Protein AF-A0A9P0BJT0-F1 (afdb_monomer_lite)

Sequence (625 aa):
MDQTENQQDVAGRIIQAAITVSSSPTVEEGSFSHILASTRASFRPQLQQRRLQAQSTNKRGRKRKATYQKKVFVVKLANVTFLPPPYEQKYLNKRGLGLLSKPLTINRTWSFEKIKMEILDLMLPNLRDMLEMVDFSIARCGKHKMLTKIDMLNTDPEDLEVTLGSGMLIVIPKRDFPYNLPLVEEPHLQILEDANSYSDEQGPPPQRRSFNRRVFTNQLSLNNSVVTNQQEPARKDEAYNDDFAYFSDIEDGGDVVDTSFTVSNELHPFLNFPRISEDSELVLIDVSRDNIVPYMFDLYSQKPSTVDNRFLVKFIGEDGVDGGGLLNELFSIFWREIFKSDDFFIGTNIVVPFVKLSKIREVKPKFVILGRILGHMILLTGKMPSRLALYTLTALSDKGDDYTLNEEMLLHDFFLFTTLPERRLMQKGLNNFNKLSEMEVNRLTSLYMTYGLSNVLPNEKDIKQHLLLLAENTLIKNTADLFKKMKEGVPKDIILYFTNLPLNFALNLWKSLQPTAEKVANCLKLQVSYPTNEQEKIFYFLQMYVLGLNTEELERFLLFVTATAQMPEQIAVDFHNEMGLARRPIISTCANLIKLSVAYDSQKEFSDEINAFLNSDAAFKYDTY

Radius of gyration: 35.92 Å; chains: 1; bounding box: 74×95×95 Å

pLDDT: mean 76.17, std 23.6, range [23.52, 98.31]

Structure (mmCIF, N/CA/C/O backbone):
data_AF-A0A9P0BJT0-F1
#
_entry.id   AF-A0A9P0BJT0-F1
#
loop_
_atom_site.group_PDB
_atom_site.id
_atom_site.type_symbol
_atom_site.label_atom_id
_atom_site.label_alt_id
_atom_site.label_comp_id
_atom_site.label_asym_id
_atom_site.label_entity_id
_atom_site.label_seq_id
_atom_site.pdbx_PDB_ins_code
_atom_site.Cartn_x
_atom_site.Cartn_y
_atom_site.Cartn_z
_atom_site.occupancy
_atom_site.B_iso_or_equiv
_atom_site.auth_seq_id
_atom_site.auth_comp_id
_atom_site.auth_asym_id
_atom_site.auth_atom_id
_atom_site.pdbx_PDB_model_num
ATOM 1 N N . MET A 1 1 ? 9.267 -43.670 48.045 1.00 44.38 1 MET A N 1
ATOM 2 C CA . MET A 1 1 ? 9.319 -42.346 47.393 1.00 44.38 1 MET A CA 1
ATOM 3 C C . MET A 1 1 ? 9.247 -41.308 48.498 1.00 44.38 1 MET A C 1
ATOM 5 O O . MET A 1 1 ? 8.187 -40.756 48.716 1.00 44.38 1 MET A O 1
ATOM 9 N N . ASP A 1 2 ? 10.333 -41.139 49.254 1.00 45.62 2 ASP A N 1
ATOM 10 C CA . ASP A 1 2 ? 10.290 -40.394 50.527 1.00 45.62 2 ASP A CA 1
ATOM 11 C C . ASP A 1 2 ? 11.609 -39.639 50.794 1.00 45.62 2 ASP A C 1
ATOM 13 O O . ASP A 1 2 ? 12.157 -39.637 51.891 1.00 45.62 2 ASP A O 1
ATOM 17 N N . GLN A 1 3 ? 12.197 -39.056 49.742 1.00 39.22 3 GLN A N 1
ATOM 18 C CA . 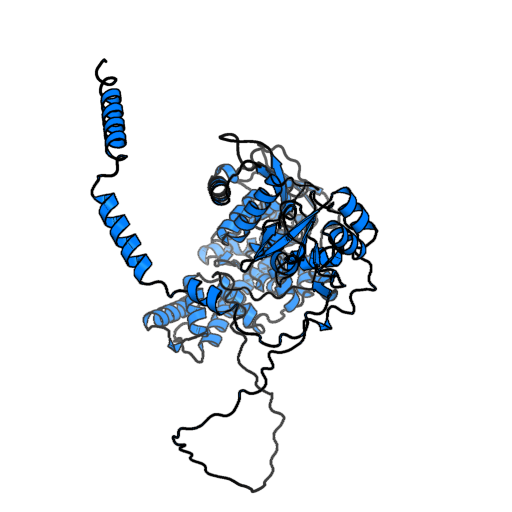GLN A 1 3 ? 13.465 -38.312 49.845 1.00 39.22 3 GLN A CA 1
ATOM 19 C C . GLN A 1 3 ? 13.474 -36.946 49.140 1.00 39.22 3 GLN A C 1
ATOM 21 O O . GLN A 1 3 ? 14.468 -36.232 49.226 1.00 39.22 3 GLN A O 1
ATOM 26 N N . THR A 1 4 ? 12.383 -36.529 48.494 1.00 44.62 4 THR A N 1
ATOM 27 C CA . THR A 1 4 ? 12.328 -35.251 47.758 1.00 44.62 4 THR A CA 1
ATOM 28 C C . THR A 1 4 ? 11.658 -34.107 48.520 1.00 44.62 4 THR A C 1
ATOM 30 O O . THR A 1 4 ? 11.895 -32.953 48.181 1.00 44.62 4 THR A O 1
ATOM 33 N N . GLU A 1 5 ? 10.904 -34.377 49.590 1.00 41.12 5 GLU A N 1
ATOM 34 C CA . GLU A 1 5 ? 10.244 -33.323 50.385 1.00 41.12 5 GLU A CA 1
ATOM 35 C C . GLU A 1 5 ? 11.179 -32.654 51.411 1.00 41.12 5 GLU A C 1
ATOM 37 O O . GLU A 1 5 ? 10.993 -31.496 51.775 1.00 41.12 5 GLU A O 1
ATOM 42 N N . ASN A 1 6 ? 12.260 -33.329 51.818 1.00 42.53 6 ASN A N 1
ATOM 43 C CA . ASN A 1 6 ? 13.153 -32.832 52.872 1.00 42.53 6 ASN A CA 1
ATOM 44 C C . ASN A 1 6 ? 14.263 -31.886 52.357 1.00 42.53 6 ASN A C 1
ATOM 46 O O . ASN A 1 6 ? 14.954 -31.247 53.145 1.00 42.53 6 ASN A O 1
ATOM 50 N N . GLN A 1 7 ? 14.454 -31.769 51.034 1.00 41.84 7 GLN A N 1
ATOM 51 C CA . GLN A 1 7 ? 15.453 -30.860 50.446 1.00 41.84 7 GLN A CA 1
ATOM 52 C C . GLN A 1 7 ? 14.906 -29.450 50.167 1.00 41.84 7 GLN A C 1
ATOM 54 O O . GLN A 1 7 ? 15.677 -28.490 50.178 1.00 41.84 7 GLN A O 1
ATOM 59 N N . GLN A 1 8 ? 13.589 -29.294 49.983 1.00 45.28 8 GLN A N 1
ATOM 60 C CA . GLN A 1 8 ? 12.977 -27.978 49.758 1.00 45.28 8 GLN A CA 1
ATOM 61 C C . GLN A 1 8 ? 12.813 -27.168 51.058 1.00 45.28 8 GLN A C 1
ATOM 63 O O . GLN A 1 8 ? 13.019 -25.954 51.034 1.00 45.28 8 GLN A O 1
ATOM 68 N N . ASP A 1 9 ? 12.571 -27.814 52.208 1.00 48.38 9 ASP A N 1
ATOM 69 C CA . ASP A 1 9 ? 12.442 -27.109 53.500 1.00 48.38 9 ASP A CA 1
ATOM 70 C C . ASP A 1 9 ? 13.800 -26.605 54.042 1.00 48.38 9 ASP A C 1
ATOM 72 O O . ASP A 1 9 ? 13.893 -25.554 54.680 1.00 48.38 9 ASP A O 1
ATOM 76 N N . VAL A 1 10 ? 14.902 -27.294 53.715 1.00 48.44 10 VAL A N 1
ATOM 77 C CA . VAL A 1 10 ? 16.265 -26.865 54.088 1.00 48.44 10 VAL A CA 1
ATOM 78 C C . VAL A 1 10 ? 16.726 -25.669 53.246 1.00 48.44 10 VAL A C 1
ATOM 80 O O . VAL A 1 10 ? 17.337 -24.741 53.780 1.00 48.44 10 VAL A O 1
ATOM 83 N N . ALA A 1 11 ? 16.384 -25.637 51.952 1.00 44.41 11 ALA A N 1
ATOM 84 C CA . ALA A 1 11 ? 16.702 -24.511 51.073 1.00 44.41 11 ALA A CA 1
ATOM 85 C C . ALA A 1 11 ? 15.957 -23.224 51.484 1.00 44.41 11 ALA A C 1
ATOM 87 O O . ALA A 1 11 ? 16.553 -22.146 51.492 1.00 44.41 11 ALA A O 1
ATOM 88 N N . GLY A 1 12 ? 14.694 -23.339 51.915 1.00 43.47 12 GLY A N 1
ATOM 89 C CA . GLY A 1 12 ? 13.911 -22.208 52.426 1.00 43.47 12 GLY A CA 1
ATOM 90 C C . GLY A 1 12 ? 14.507 -21.585 53.693 1.00 43.47 12 GLY A C 1
ATOM 91 O O . GLY A 1 12 ? 14.619 -20.361 53.795 1.00 43.47 12 GLY A O 1
ATOM 92 N N . ARG A 1 13 ? 14.992 -22.414 54.627 1.00 45.78 13 ARG A N 1
ATOM 93 C CA . ARG A 1 13 ? 15.593 -21.941 55.889 1.00 45.78 13 ARG A CA 1
ATOM 94 C C . ARG A 1 13 ? 16.959 -21.278 55.706 1.00 45.78 13 ARG A C 1
ATOM 96 O O . ARG A 1 13 ? 17.267 -20.331 56.427 1.00 45.78 13 ARG A O 1
ATOM 103 N N . ILE A 1 14 ? 17.760 -21.716 54.731 1.00 46.12 14 ILE A N 1
ATOM 104 C CA . ILE A 1 14 ? 19.059 -21.089 54.419 1.00 46.12 14 ILE A CA 1
ATOM 105 C C . ILE A 1 14 ? 18.859 -19.699 53.799 1.00 46.12 14 ILE A C 1
ATOM 107 O O . ILE A 1 14 ? 19.574 -18.760 54.150 1.00 46.12 14 ILE A O 1
ATOM 111 N N . ILE A 1 15 ? 17.848 -19.532 52.941 1.00 45.84 15 ILE A N 1
ATOM 112 C CA . ILE A 1 15 ? 17.530 -18.236 52.323 1.00 45.84 15 ILE A CA 1
ATOM 113 C C . ILE A 1 15 ? 16.973 -17.255 53.367 1.00 45.84 15 ILE A C 1
ATOM 115 O O . ILE A 1 15 ? 17.367 -16.090 53.385 1.00 45.84 15 ILE A O 1
ATOM 119 N N . GLN A 1 16 ? 16.144 -17.719 54.307 1.00 43.12 16 GLN A N 1
ATOM 120 C CA . GLN A 1 16 ? 15.671 -16.876 55.412 1.00 43.12 16 GLN A CA 1
ATOM 121 C C . GLN A 1 16 ? 16.790 -16.495 56.397 1.00 43.12 16 GLN A C 1
ATOM 123 O O . GLN A 1 16 ? 16.830 -15.352 56.858 1.00 43.12 16 GLN A O 1
ATOM 128 N N . ALA A 1 17 ? 17.758 -17.380 56.658 1.00 42.78 17 ALA A N 1
ATOM 129 C CA . ALA A 1 17 ? 18.941 -17.038 57.453 1.00 42.78 17 ALA A CA 1
ATOM 130 C C . ALA A 1 17 ? 19.853 -16.014 56.744 1.00 42.78 17 ALA A C 1
ATOM 132 O O . ALA A 1 17 ? 20.363 -15.104 57.395 1.00 42.78 17 ALA A O 1
ATOM 133 N N . ALA A 1 18 ? 20.001 -16.095 55.416 1.00 38.91 18 ALA A N 1
ATOM 134 C CA . ALA A 1 18 ? 20.795 -15.145 54.632 1.00 38.91 18 ALA A CA 1
ATOM 135 C C . ALA A 1 18 ? 20.172 -13.735 54.582 1.00 38.91 18 ALA A C 1
ATOM 137 O O . ALA A 1 18 ? 20.894 -12.745 54.674 1.00 38.91 18 ALA A O 1
ATOM 138 N N . ILE A 1 19 ? 18.838 -13.637 54.520 1.00 41.69 19 ILE A N 1
ATOM 139 C CA . ILE A 1 19 ? 18.114 -12.351 54.533 1.00 41.69 19 ILE A CA 1
ATOM 140 C C . ILE A 1 19 ? 18.173 -11.689 55.918 1.00 41.69 19 ILE A C 1
ATOM 142 O O . ILE A 1 19 ? 18.257 -10.468 56.018 1.00 41.69 19 ILE A O 1
ATOM 146 N N . THR A 1 20 ? 18.197 -12.480 56.995 1.00 40.72 20 THR A N 1
ATOM 147 C CA . THR A 1 20 ? 18.266 -11.944 58.367 1.00 40.72 20 THR A CA 1
ATOM 148 C C . THR A 1 20 ? 19.677 -11.452 58.732 1.00 40.72 20 THR A C 1
ATOM 150 O O . THR A 1 20 ? 19.825 -10.578 59.582 1.00 40.72 20 THR A O 1
ATOM 153 N N . VAL A 1 21 ? 20.722 -11.963 58.066 1.00 40.62 21 VAL A N 1
ATOM 154 C CA . VAL A 1 21 ? 22.118 -11.517 58.251 1.00 40.62 21 VAL A CA 1
ATOM 155 C C . VAL A 1 21 ? 22.458 -10.288 57.387 1.00 40.62 21 VAL A C 1
ATOM 157 O O . VAL A 1 21 ? 23.393 -9.560 57.712 1.00 40.62 21 VAL A O 1
ATOM 160 N N . SER A 1 22 ? 21.684 -9.983 56.336 1.00 39.84 22 SER A N 1
ATOM 161 C CA . SER A 1 22 ? 21.946 -8.843 55.438 1.00 39.84 22 SER A CA 1
ATOM 162 C C . 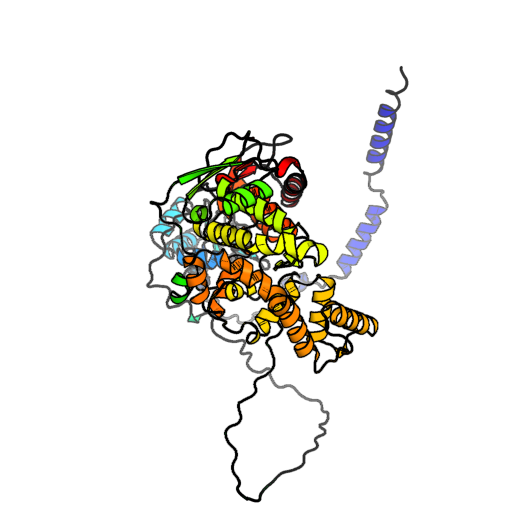SER A 1 22 ? 21.228 -7.536 55.811 1.00 39.84 22 SER A C 1
ATOM 164 O O . SER A 1 22 ? 21.290 -6.579 55.042 1.00 39.84 22 SER A O 1
ATOM 166 N N . SER A 1 23 ? 20.524 -7.468 56.948 1.00 41.44 23 SER A N 1
ATOM 167 C CA . SER A 1 23 ? 19.704 -6.302 57.332 1.00 41.44 23 SER A CA 1
ATOM 168 C C . SER A 1 23 ? 20.060 -5.675 58.685 1.00 41.44 23 SER A C 1
ATOM 170 O O . SER A 1 23 ? 19.210 -5.052 59.320 1.00 41.44 23 SER A O 1
ATOM 172 N N . SER A 1 24 ? 21.309 -5.794 59.131 1.00 40.19 24 SER A N 1
ATOM 173 C CA . SER A 1 24 ? 21.818 -5.053 60.292 1.00 40.19 24 SER A CA 1
ATOM 174 C C . SER A 1 24 ? 23.072 -4.261 59.904 1.00 40.19 24 SER A C 1
ATOM 176 O O . SER A 1 24 ? 24.088 -4.888 59.602 1.00 40.19 24 SER A O 1
ATOM 178 N N . PRO A 1 25 ? 23.032 -2.912 59.894 1.00 41.69 25 PRO A N 1
ATOM 179 C CA . PRO A 1 25 ? 24.208 -2.103 59.592 1.00 41.69 25 PRO A CA 1
ATOM 180 C C . PRO A 1 25 ? 25.266 -2.317 60.677 1.00 41.69 25 PRO A C 1
ATOM 182 O O . PRO A 1 25 ? 24.975 -2.245 61.875 1.00 41.69 25 PRO A O 1
ATOM 185 N N . THR A 1 26 ? 26.499 -2.603 60.267 1.00 52.47 26 THR A N 1
ATOM 186 C CA . THR A 1 26 ? 27.626 -2.718 61.192 1.00 52.47 26 THR A CA 1
ATOM 187 C C . THR A 1 26 ? 27.993 -1.332 61.727 1.00 52.47 26 THR A C 1
ATOM 189 O O . THR A 1 26 ? 27.893 -0.316 61.038 1.00 52.47 26 THR A O 1
ATOM 192 N N . VAL A 1 27 ? 28.430 -1.279 62.988 1.00 48.94 27 VAL A N 1
ATOM 193 C CA . VAL A 1 27 ? 28.757 -0.044 63.733 1.00 48.94 27 VAL A CA 1
ATOM 194 C C . VAL A 1 27 ? 29.830 0.818 63.032 1.00 48.94 27 VAL A C 1
ATOM 196 O O . VAL A 1 27 ? 29.943 2.014 63.299 1.00 48.94 27 VAL A O 1
ATOM 199 N N . GLU A 1 28 ? 30.565 0.260 62.070 1.00 49.72 28 GLU A N 1
ATOM 200 C CA . GLU A 1 28 ? 31.587 0.966 61.291 1.00 49.72 28 GLU A CA 1
ATOM 201 C C . GLU A 1 28 ? 31.025 1.773 60.096 1.00 49.72 28 GLU A C 1
ATOM 203 O O . GLU A 1 28 ? 31.592 2.813 59.750 1.00 49.72 28 GLU A O 1
ATOM 208 N N . GLU A 1 29 ? 29.860 1.419 59.530 1.00 47.38 29 GLU A N 1
ATOM 209 C CA . GLU A 1 29 ? 29.226 2.180 58.428 1.00 47.38 29 GLU A CA 1
ATOM 210 C C . GLU A 1 29 ? 28.588 3.506 58.899 1.00 47.38 29 GLU A C 1
ATOM 212 O O . GLU A 1 29 ? 28.497 4.490 58.150 1.00 47.38 29 GLU A O 1
ATOM 217 N N . GLY A 1 30 ? 28.220 3.588 60.183 1.00 47.66 30 GLY A N 1
ATOM 218 C CA . GLY A 1 30 ? 27.761 4.827 60.821 1.00 47.66 30 GLY A CA 1
ATOM 219 C C . GLY A 1 30 ? 28.871 5.875 60.980 1.00 47.66 30 GLY A C 1
ATOM 220 O O . GLY A 1 30 ? 28.614 7.075 60.907 1.00 47.66 30 GLY A O 1
ATOM 221 N N . SER A 1 31 ? 30.125 5.440 61.138 1.00 51.28 31 SER A N 1
ATOM 222 C CA . SER A 1 31 ? 31.274 6.337 61.322 1.00 51.28 31 SER A CA 1
ATOM 223 C C . SER A 1 31 ? 31.670 7.033 60.013 1.00 51.28 31 SER A C 1
ATOM 225 O O . SER A 1 31 ? 31.906 8.243 59.977 1.00 51.28 31 SER A O 1
ATOM 227 N N . PHE A 1 32 ? 31.649 6.301 58.895 1.00 48.28 32 PHE A N 1
ATOM 228 C CA . PHE A 1 32 ? 32.050 6.838 57.591 1.00 48.28 32 PHE A CA 1
ATOM 229 C C . PHE A 1 32 ? 31.018 7.819 57.006 1.00 48.28 32 PHE A C 1
ATOM 231 O O . PHE A 1 32 ? 31.376 8.852 56.432 1.00 48.28 32 PHE A O 1
ATOM 238 N N . SER A 1 33 ? 29.726 7.550 57.217 1.00 54.09 33 SER A N 1
ATOM 239 C CA . SER A 1 33 ? 28.633 8.453 56.831 1.00 54.09 33 SER A CA 1
ATOM 240 C C . SER A 1 33 ? 28.642 9.759 57.638 1.00 54.09 33 SER A C 1
ATOM 242 O O . SER A 1 33 ? 28.397 10.831 57.075 1.00 54.09 33 SER A O 1
ATOM 244 N N . HIS A 1 34 ? 29.026 9.708 58.918 1.00 50.78 34 HIS A N 1
ATOM 245 C CA . HIS A 1 34 ? 29.170 10.894 59.763 1.00 50.78 34 HIS A CA 1
ATOM 246 C C . HIS A 1 34 ? 30.389 11.752 59.374 1.00 50.78 34 HIS A C 1
ATOM 248 O O . HIS A 1 34 ? 30.311 12.983 59.390 1.00 50.78 34 HIS A O 1
ATOM 254 N N . ILE A 1 35 ? 31.493 11.127 58.947 1.00 55.25 35 ILE A N 1
ATOM 255 C CA . ILE A 1 35 ? 32.670 11.835 58.417 1.00 55.25 35 ILE A CA 1
ATOM 256 C C . ILE A 1 35 ? 32.322 12.526 57.090 1.00 55.25 35 ILE A C 1
ATOM 258 O O . ILE A 1 35 ? 32.552 13.725 56.957 1.00 55.25 35 ILE A O 1
ATOM 262 N N . LEU A 1 36 ? 31.661 11.837 56.151 1.00 53.00 36 LEU A N 1
ATOM 263 C CA . LEU A 1 36 ? 31.213 12.429 54.881 1.00 53.00 36 LEU A CA 1
ATOM 264 C C . LEU A 1 36 ? 30.192 13.562 55.067 1.00 53.00 36 LEU A C 1
ATOM 266 O O . LEU A 1 36 ? 30.235 14.556 54.335 1.00 53.00 36 LEU A O 1
ATOM 270 N N . ALA A 1 37 ? 29.294 13.452 56.050 1.00 53.81 37 ALA A N 1
ATOM 271 C CA . ALA A 1 37 ? 28.360 14.519 56.405 1.00 53.81 37 ALA A CA 1
ATOM 272 C C . ALA A 1 37 ? 29.082 15.740 57.004 1.00 53.81 37 ALA A C 1
ATOM 274 O O . ALA A 1 37 ? 28.777 16.877 56.634 1.00 53.81 37 ALA A O 1
ATOM 275 N N . SER A 1 38 ? 30.086 15.514 57.857 1.00 49.59 38 SER A N 1
ATOM 276 C CA . SER A 1 38 ? 30.878 16.576 58.487 1.00 49.59 38 SER A CA 1
ATOM 277 C C . SER A 1 38 ? 31.797 17.287 57.481 1.00 49.59 38 SER A C 1
ATOM 279 O O . SER A 1 38 ? 31.872 18.518 57.480 1.00 49.59 38 SER A O 1
ATOM 281 N N . THR A 1 39 ? 32.393 16.556 56.528 1.00 49.78 39 THR A N 1
ATOM 282 C CA . THR A 1 39 ? 33.187 17.130 55.423 1.00 49.78 39 THR A CA 1
ATOM 283 C C . THR A 1 39 ? 32.311 17.862 54.394 1.00 49.78 39 THR A C 1
ATOM 285 O O . THR A 1 39 ? 32.713 18.893 53.860 1.00 49.78 39 THR A O 1
ATOM 288 N N . ARG A 1 40 ? 31.068 17.417 54.147 1.00 48.72 40 ARG A N 1
ATOM 289 C CA . ARG A 1 40 ? 30.104 18.158 53.301 1.00 48.72 40 ARG A CA 1
ATOM 290 C C . ARG A 1 40 ? 29.578 19.434 53.965 1.00 48.72 40 ARG A C 1
ATOM 292 O O . ARG A 1 40 ? 29.260 20.392 53.258 1.00 48.72 40 ARG A O 1
ATOM 299 N N . ALA A 1 41 ? 29.514 19.482 55.295 1.00 49.00 41 ALA A N 1
ATOM 300 C CA . ALA A 1 41 ? 29.146 20.689 56.035 1.00 49.00 41 ALA A CA 1
ATOM 301 C C . ALA A 1 41 ? 30.245 21.770 55.994 1.00 49.00 41 ALA A C 1
ATOM 303 O O . ALA A 1 41 ? 29.927 22.957 56.051 1.00 49.00 41 ALA A O 1
ATOM 304 N N . SER A 1 42 ? 31.514 21.386 55.815 1.00 43.97 42 SER A N 1
ATOM 305 C CA . SER A 1 42 ? 32.659 22.313 55.787 1.00 43.97 42 SER A CA 1
ATOM 306 C C . SER A 1 42 ? 32.877 23.021 54.437 1.00 43.97 42 SER A C 1
ATOM 308 O O . SER A 1 42 ? 33.647 23.976 54.379 1.00 43.97 42 SER A O 1
ATOM 310 N N . PHE A 1 43 ? 32.168 22.624 53.369 1.00 43.28 43 PHE A N 1
ATOM 311 C CA . PHE A 1 43 ? 32.299 23.205 52.018 1.00 43.28 43 PHE A CA 1
ATOM 312 C C . PHE A 1 43 ? 31.036 23.915 51.485 1.00 43.28 43 PHE A C 1
ATOM 314 O O . PHE A 1 43 ? 30.940 24.205 50.291 1.00 43.28 43 PHE A O 1
ATOM 321 N N . ARG A 1 44 ? 30.064 24.265 52.342 1.00 45.62 44 ARG A N 1
ATOM 322 C CA . ARG A 1 44 ? 28.955 25.161 51.950 1.00 45.62 44 ARG A CA 1
ATOM 323 C C . ARG A 1 44 ? 29.311 26.632 52.213 1.00 45.62 44 ARG A C 1
ATOM 325 O O . ARG A 1 44 ? 29.585 26.983 53.358 1.00 45.62 44 ARG A O 1
ATOM 332 N N . PRO A 1 45 ? 29.210 27.535 51.218 1.00 44.28 45 PRO A N 1
ATOM 333 C CA . PRO A 1 45 ? 29.281 28.969 51.475 1.00 44.28 45 PRO A CA 1
ATOM 334 C C . PRO A 1 45 ? 28.108 29.393 52.370 1.00 44.28 45 PRO A C 1
ATOM 336 O O . PRO A 1 45 ? 26.954 29.060 52.091 1.00 44.28 45 PRO A O 1
ATOM 339 N N . GLN A 1 46 ? 28.405 30.138 53.437 1.00 50.25 46 GLN A N 1
ATOM 340 C CA . GLN A 1 46 ? 27.462 30.691 54.415 1.00 50.25 46 GLN A CA 1
ATOM 341 C C . GLN A 1 46 ? 26.381 31.579 53.761 1.00 50.25 46 GLN A C 1
ATOM 343 O O . GLN A 1 46 ? 26.462 32.807 53.736 1.00 50.25 46 GLN A O 1
ATOM 348 N N . LEU A 1 47 ? 25.310 30.962 53.265 1.00 46.44 47 LEU A N 1
ATOM 349 C CA . LEU A 1 47 ? 24.116 31.649 52.756 1.00 46.44 47 LEU A CA 1
ATOM 350 C C . LEU A 1 47 ? 23.207 32.171 53.885 1.00 46.44 47 LEU A C 1
ATOM 352 O O . LEU A 1 47 ? 22.418 33.090 53.669 1.00 46.44 47 LEU A O 1
ATOM 356 N N . GLN A 1 48 ? 23.354 31.649 55.107 1.00 48.50 48 GLN A N 1
ATOM 357 C CA . GLN A 1 48 ? 22.576 32.081 56.274 1.00 48.50 48 GLN A CA 1
ATOM 358 C C . GLN A 1 48 ? 23.107 33.373 56.920 1.00 48.50 48 GLN A C 1
ATOM 360 O O . GLN A 1 48 ? 22.302 34.190 57.362 1.00 48.50 48 GLN A O 1
ATOM 365 N N . GLN A 1 49 ? 24.417 33.652 56.868 1.00 46.91 49 GLN A N 1
ATOM 366 C CA . GLN A 1 49 ? 24.957 34.934 57.354 1.00 46.91 49 GLN A CA 1
ATOM 367 C C . GLN A 1 49 ? 24.639 36.113 56.414 1.00 46.91 49 GLN A C 1
ATOM 369 O O . GLN A 1 49 ? 24.461 37.238 56.878 1.00 46.91 49 GLN A O 1
ATOM 374 N N . ARG A 1 50 ? 24.429 35.866 55.110 1.00 44.34 50 ARG A N 1
ATOM 375 C CA . ARG A 1 50 ? 23.935 36.896 54.174 1.00 44.34 50 ARG A CA 1
ATOM 376 C C . ARG A 1 50 ? 22.468 37.279 54.395 1.00 44.34 50 ARG A C 1
ATOM 378 O O . ARG A 1 50 ? 22.107 38.413 54.099 1.00 44.34 50 ARG A O 1
ATOM 385 N N . ARG A 1 51 ? 21.626 36.390 54.941 1.00 47.38 51 ARG A N 1
ATOM 386 C CA . ARG A 1 51 ? 20.219 36.713 55.262 1.00 47.38 51 ARG A CA 1
ATOM 387 C C . ARG A 1 51 ? 20.084 37.636 56.474 1.00 47.38 51 ARG A C 1
ATOM 389 O O . ARG A 1 51 ? 19.208 38.491 56.464 1.00 47.38 51 ARG A O 1
ATOM 396 N N . LEU A 1 52 ? 20.987 37.530 57.450 1.00 41.72 52 LEU A N 1
ATOM 397 C CA . LEU A 1 52 ? 20.996 38.404 58.629 1.00 41.72 52 LEU A CA 1
ATOM 398 C C . LEU A 1 52 ? 21.688 39.757 58.372 1.00 41.72 52 LEU A C 1
ATOM 400 O O . LEU A 1 52 ? 21.348 40.743 59.012 1.00 41.72 52 LEU A O 1
ATOM 404 N N . GLN A 1 53 ? 22.580 39.854 57.378 1.00 41.31 53 GLN A N 1
ATOM 405 C CA . GLN A 1 53 ? 23.172 41.136 56.956 1.00 41.31 53 GLN A CA 1
ATOM 406 C C . GLN A 1 53 ? 22.352 41.881 55.881 1.00 41.31 53 GLN A C 1
ATOM 408 O O . GLN A 1 53 ? 22.494 43.093 55.725 1.00 41.31 53 GLN A O 1
ATOM 413 N N . ALA A 1 54 ? 21.443 41.203 55.168 1.00 39.19 54 ALA A N 1
ATOM 414 C CA . ALA A 1 54 ? 20.567 41.830 54.169 1.00 39.19 54 ALA A CA 1
ATOM 415 C C . ALA A 1 54 ? 19.371 42.602 54.767 1.00 39.19 54 ALA A C 1
ATOM 417 O O . ALA A 1 54 ? 18.744 43.380 54.051 1.00 39.19 54 ALA A O 1
ATOM 418 N N . GLN A 1 55 ? 19.086 42.450 56.065 1.00 41.72 55 GLN A N 1
ATOM 419 C CA . GLN A 1 55 ? 18.067 43.237 56.778 1.00 41.72 55 GLN A CA 1
ATOM 420 C C . GLN A 1 55 ? 18.572 44.622 57.236 1.00 41.72 55 GLN A C 1
ATOM 422 O O . GLN A 1 55 ? 17.804 45.410 57.774 1.00 41.72 55 GLN A O 1
ATOM 427 N N . SER A 1 56 ? 19.841 44.959 56.968 1.00 40.28 56 SER A N 1
ATOM 428 C CA . SER A 1 56 ? 20.495 46.200 57.414 1.00 40.28 56 SER A CA 1
ATOM 429 C C . SER A 1 56 ? 20.953 47.103 56.258 1.00 40.28 56 SER A C 1
ATOM 431 O O . SER A 1 56 ? 21.926 47.848 56.381 1.00 40.28 56 SER A O 1
ATOM 433 N N . THR A 1 57 ? 20.268 47.087 55.112 1.00 35.72 57 THR A N 1
ATOM 434 C CA . THR A 1 57 ? 20.467 48.149 54.114 1.00 35.72 57 THR A CA 1
ATOM 435 C C . THR A 1 57 ? 19.133 48.748 53.705 1.00 35.72 57 THR A C 1
ATOM 437 O O . THR A 1 57 ? 18.373 48.166 52.936 1.00 35.72 57 THR A O 1
ATOM 440 N N . ASN A 1 58 ? 18.881 49.953 54.218 1.00 44.97 58 ASN A N 1
ATOM 441 C CA . ASN A 1 58 ? 17.884 50.901 53.733 1.00 44.97 58 ASN A CA 1
ATOM 442 C C . ASN A 1 58 ? 18.204 51.281 52.279 1.00 44.97 58 ASN A C 1
ATOM 444 O O . ASN A 1 58 ? 18.679 52.375 51.980 1.00 44.97 58 ASN A O 1
ATOM 448 N N . LYS A 1 59 ? 17.974 50.360 51.343 1.00 38.78 59 LYS A N 1
ATOM 449 C CA . LYS A 1 59 ? 17.932 50.680 49.923 1.00 38.78 59 LYS A CA 1
ATOM 450 C C . LYS A 1 59 ? 16.512 51.105 49.611 1.00 38.78 59 LYS A C 1
ATOM 452 O O . LYS A 1 59 ? 15.587 50.307 49.707 1.00 38.78 59 LYS A O 1
ATOM 457 N N . ARG A 1 60 ? 16.380 52.387 49.259 1.00 45.50 60 ARG A N 1
ATOM 458 C CA . ARG A 1 60 ? 15.207 53.042 48.667 1.00 45.50 60 ARG A CA 1
ATOM 459 C C . ARG A 1 60 ? 14.612 52.166 47.558 1.00 45.50 60 ARG A C 1
ATOM 461 O O . ARG A 1 60 ? 14.942 52.310 46.385 1.00 45.50 60 ARG A O 1
ATOM 468 N N . GLY A 1 61 ? 13.757 51.229 47.948 1.00 44.81 61 GLY A N 1
ATOM 469 C CA . GLY A 1 61 ? 12.942 50.437 47.047 1.00 44.81 61 GLY A CA 1
ATOM 470 C C . GLY A 1 61 ? 11.780 51.296 46.581 1.00 44.81 61 GLY A C 1
ATOM 471 O O . GLY A 1 61 ? 11.107 51.940 47.385 1.00 44.81 61 GLY A O 1
ATOM 472 N N . ARG A 1 62 ? 11.553 51.327 45.269 1.00 46.84 62 ARG A N 1
ATOM 473 C CA . ARG A 1 62 ? 10.344 51.889 44.662 1.00 46.84 62 ARG A CA 1
ATOM 474 C C . ARG A 1 62 ? 9.134 51.332 45.426 1.00 46.84 62 ARG A C 1
ATOM 476 O O . ARG A 1 62 ? 9.019 50.111 45.532 1.00 46.84 62 ARG A O 1
ATOM 483 N N . LYS A 1 63 ? 8.278 52.199 45.991 1.00 57.69 63 LYS A N 1
ATOM 484 C CA . LYS A 1 63 ? 7.049 51.771 46.688 1.00 57.69 63 LYS A CA 1
ATOM 485 C C . LYS A 1 63 ? 6.328 50.760 45.792 1.00 57.69 63 LYS A C 1
ATOM 487 O O . LYS A 1 63 ? 6.042 51.068 44.632 1.00 57.69 63 LYS A O 1
ATOM 492 N N . ARG A 1 64 ? 6.120 49.539 46.294 1.00 64.75 64 ARG A N 1
ATOM 493 C CA . ARG A 1 64 ? 5.454 48.473 45.536 1.00 64.75 64 ARG A CA 1
ATOM 494 C C . ARG A 1 64 ? 4.045 48.965 45.181 1.00 64.75 64 ARG A C 1
ATOM 496 O O . ARG A 1 64 ? 3.314 49.404 46.063 1.00 64.75 64 ARG A O 1
ATOM 503 N N . LYS A 1 65 ? 3.683 48.957 43.892 1.00 71.31 65 LYS A N 1
ATOM 504 C CA . LYS A 1 65 ? 2.344 49.373 43.420 1.00 71.31 65 LYS A CA 1
ATOM 505 C C . LYS A 1 65 ? 1.290 48.488 44.070 1.00 71.31 65 LYS A C 1
ATOM 507 O O . LYS A 1 65 ? 1.443 47.295 43.920 1.00 71.31 65 LYS A O 1
ATOM 512 N N . ALA A 1 66 ? 0.243 49.004 44.709 1.00 76.44 66 ALA A N 1
ATOM 513 C CA . ALA A 1 66 ? -0.732 48.192 45.463 1.00 76.44 66 ALA A CA 1
ATOM 514 C C . ALA A 1 66 ? -1.307 46.971 44.701 1.00 76.44 66 ALA A C 1
ATOM 516 O O . ALA A 1 66 ? -1.626 45.956 45.318 1.00 76.44 66 ALA A O 1
ATOM 517 N N . THR A 1 67 ? -1.365 47.039 43.369 1.00 82.50 67 THR A N 1
ATOM 518 C CA . THR A 1 67 ? -1.846 45.975 42.482 1.00 82.50 67 THR A CA 1
ATOM 519 C C . THR A 1 67 ? -0.754 45.415 41.563 1.00 82.50 67 THR A C 1
ATOM 521 O O . THR A 1 67 ? 0.226 46.095 41.238 1.00 82.50 67 THR A O 1
ATOM 524 N N . TYR A 1 68 ? -0.930 44.169 41.121 1.00 83.00 68 TYR A N 1
ATOM 525 C CA . TYR A 1 68 ? -0.106 43.504 40.105 1.00 83.00 68 TYR A CA 1
ATOM 526 C C . TYR A 1 68 ? -0.972 42.627 39.190 1.00 83.00 68 TYR A C 1
ATOM 528 O O . TYR A 1 68 ? -2.068 42.227 39.566 1.00 83.00 68 TYR A O 1
ATOM 536 N N . GLN A 1 69 ? -0.501 42.358 37.970 1.00 86.38 69 GLN A N 1
ATOM 537 C CA . GLN A 1 69 ? -1.269 41.630 36.954 1.00 86.38 69 GLN A CA 1
ATOM 538 C C . GLN A 1 69 ? -0.788 40.192 36.775 1.00 86.38 69 GLN A C 1
ATOM 540 O O . GLN A 1 69 ? 0.414 39.915 36.823 1.00 86.38 69 GLN A O 1
ATOM 545 N N . LYS A 1 70 ? -1.734 39.285 36.526 1.00 87.50 70 LYS A N 1
ATOM 546 C CA . LYS A 1 70 ? -1.494 37.862 36.302 1.00 87.50 70 LYS A CA 1
ATOM 547 C C . LYS A 1 70 ? -2.268 37.341 35.105 1.00 87.50 70 LYS A C 1
ATOM 549 O O . LYS A 1 70 ? -3.469 37.547 34.991 1.00 87.50 70 LYS A O 1
ATOM 554 N N . LYS A 1 71 ? -1.574 36.608 34.235 1.00 89.81 71 LYS A N 1
ATOM 555 C CA . LYS A 1 71 ? -2.224 35.774 33.221 1.00 89.81 71 LYS A CA 1
ATOM 556 C C . LYS A 1 71 ? -2.908 34.600 33.919 1.00 89.81 71 LYS A C 1
ATOM 558 O O . LYS A 1 71 ? -2.307 34.001 34.816 1.00 89.81 71 LYS A O 1
ATOM 563 N N . VAL A 1 72 ? -4.130 34.294 33.502 1.00 91.19 72 VAL A N 1
ATOM 564 C CA . VAL A 1 72 ? -4.938 33.195 34.035 1.00 91.19 72 VAL A CA 1
ATOM 565 C C . VAL A 1 72 ? -5.164 32.191 32.917 1.00 91.19 72 VAL A C 1
ATOM 567 O O . VAL A 1 72 ? -5.552 32.577 31.816 1.00 91.19 72 VAL A O 1
ATOM 570 N N . PHE A 1 73 ? -4.894 30.923 33.202 1.00 92.88 73 PHE A N 1
ATOM 571 C CA . PHE A 1 73 ? -5.120 29.817 32.287 1.00 92.88 73 PHE A CA 1
ATOM 572 C C . PHE A 1 73 ? -6.072 28.809 32.917 1.00 92.88 73 PHE A C 1
ATOM 574 O O . PHE A 1 73 ? -5.787 28.305 34.001 1.00 92.88 73 PHE A O 1
ATOM 581 N N . VAL A 1 74 ? -7.175 28.490 32.249 1.00 93.38 74 VAL A N 1
ATOM 582 C CA . VAL A 1 74 ? -8.180 27.544 32.743 1.00 93.38 74 VAL A CA 1
ATOM 583 C C . VAL A 1 74 ? -8.008 26.206 32.033 1.00 93.38 74 VAL A C 1
ATOM 585 O O . VAL A 1 74 ? -8.082 26.132 30.805 1.00 93.38 74 VAL A O 1
ATOM 588 N N . VAL A 1 75 ? -7.759 25.140 32.797 1.00 92.31 75 VAL A N 1
ATOM 589 C CA . VAL A 1 75 ? -7.714 23.775 32.252 1.00 92.31 75 VAL A CA 1
ATOM 590 C C . VAL A 1 75 ? -9.102 23.144 32.275 1.00 92.31 75 VAL A C 1
ATOM 592 O O . VAL A 1 75 ? -9.963 23.522 33.067 1.00 92.31 75 VAL A O 1
ATOM 595 N N . LYS A 1 76 ? -9.315 22.161 31.402 1.00 90.44 76 LYS A N 1
ATOM 596 C CA . LYS A 1 76 ? -10.590 21.446 31.309 1.00 90.44 76 LYS A CA 1
ATOM 597 C C . LYS A 1 76 ? -10.759 20.378 32.395 1.00 90.44 76 LYS A C 1
ATOM 599 O O . LYS A 1 76 ? -11.872 20.186 32.876 1.00 90.44 76 LYS A O 1
ATOM 604 N N . LEU A 1 77 ? -9.678 19.677 32.741 1.00 88.81 77 LEU A N 1
ATOM 605 C CA . LEU A 1 77 ? -9.720 18.477 33.582 1.00 88.81 77 LEU A CA 1
ATOM 606 C C . LEU A 1 77 ? -9.328 18.781 35.038 1.00 88.81 77 LEU A C 1
ATOM 608 O O . LEU A 1 77 ? -8.515 19.667 35.307 1.00 88.81 77 LEU A O 1
ATOM 612 N N . ALA A 1 78 ? -9.866 18.016 35.983 1.00 87.00 78 ALA A N 1
ATOM 613 C CA . ALA A 1 78 ? -9.693 18.224 37.419 1.00 87.00 78 ALA A CA 1
ATOM 614 C C . ALA A 1 78 ? -8.398 17.636 38.003 1.00 87.00 78 ALA A C 1
ATOM 616 O O . ALA A 1 78 ? -7.877 18.103 39.026 1.00 87.00 78 ALA A O 1
ATOM 617 N N . ASN A 1 79 ? -7.851 16.622 37.331 1.00 85.56 79 ASN A N 1
ATOM 618 C CA . ASN A 1 79 ? -6.686 15.856 37.785 1.00 85.56 79 ASN A CA 1
ATOM 619 C C . ASN A 1 79 ? -5.415 16.156 36.977 1.00 85.56 79 ASN A C 1
ATOM 621 O O . ASN A 1 79 ? -4.500 15.339 36.909 1.00 85.56 79 ASN A O 1
ATOM 625 N N . VAL A 1 80 ? -5.335 17.346 36.377 1.00 85.94 80 VAL A N 1
ATOM 626 C CA . VAL A 1 80 ? -4.187 17.753 35.560 1.00 85.94 80 VAL A CA 1
ATOM 627 C C . VAL A 1 80 ? -2.941 17.954 36.425 1.00 85.94 80 VAL A C 1
ATOM 629 O O . VAL A 1 80 ? -2.926 18.774 37.345 1.00 85.94 80 VAL A O 1
ATOM 632 N N . THR A 1 81 ? -1.871 17.237 36.083 1.00 86.12 81 THR A N 1
ATOM 633 C CA . THR A 1 81 ? -0.550 17.326 36.728 1.00 86.12 81 THR A CA 1
ATOM 634 C C . THR A 1 81 ? 0.469 18.123 35.909 1.00 86.12 81 THR A C 1
ATOM 636 O O . THR A 1 81 ? 1.465 18.588 36.463 1.00 86.12 81 THR A O 1
ATOM 639 N N . PHE A 1 82 ? 0.209 18.355 34.618 1.00 89.88 82 PHE A N 1
ATOM 640 C CA . PHE A 1 82 ? 1.078 19.098 33.699 1.00 89.88 82 PHE A CA 1
ATOM 641 C C . PHE A 1 82 ? 0.294 20.125 32.886 1.00 89.88 82 PHE A C 1
ATOM 643 O O . PHE A 1 82 ? -0.866 19.917 32.559 1.00 89.88 82 PHE A O 1
ATOM 650 N N . LEU A 1 83 ? 0.927 21.238 32.525 1.00 87.94 83 LEU A N 1
ATOM 651 C CA . LEU A 1 83 ? 0.329 22.197 31.604 1.00 87.94 83 LEU A CA 1
ATOM 652 C C . LEU A 1 83 ? 0.019 21.502 30.259 1.00 87.94 83 LEU A C 1
ATOM 654 O O . LEU A 1 83 ? 0.931 20.869 29.716 1.00 87.94 83 LEU A O 1
ATOM 658 N N . PRO A 1 84 ? -1.199 21.656 29.700 1.00 87.81 84 PRO A N 1
ATOM 659 C CA . PRO A 1 84 ? -1.573 21.047 28.424 1.00 87.81 84 PRO A CA 1
ATOM 660 C C . PRO A 1 84 ? -0.570 21.337 27.291 1.00 87.81 84 PRO A C 1
ATOM 662 O O . PRO A 1 84 ? 0.024 22.423 27.269 1.00 87.81 84 PRO A O 1
ATOM 665 N N . PRO A 1 85 ? -0.360 20.419 26.333 1.00 83.56 85 PRO A N 1
ATOM 666 C CA . PRO A 1 85 ? 0.489 20.652 25.166 1.00 83.56 85 PRO A CA 1
ATOM 667 C C . PRO A 1 85 ? -0.079 21.754 24.246 1.00 83.56 85 PRO A C 1
ATOM 669 O O . PRO A 1 85 ? -1.273 22.052 24.299 1.00 83.56 85 PRO A O 1
ATOM 672 N N . PRO A 1 86 ? 0.740 22.375 23.371 1.00 85.38 86 PRO A N 1
ATOM 673 C CA . PRO A 1 86 ? 0.327 23.540 22.577 1.00 85.38 86 PRO A CA 1
ATOM 674 C C . PRO A 1 86 ? -0.939 23.344 21.727 1.00 85.38 86 PRO A C 1
ATOM 676 O O . PRO A 1 86 ? -1.731 24.277 21.598 1.00 85.38 86 PRO A O 1
ATOM 679 N N . TYR A 1 87 ? -1.156 22.150 21.165 1.00 77.94 87 TYR A N 1
ATOM 680 C CA . TYR A 1 87 ? -2.358 21.856 20.376 1.00 77.94 87 TYR A CA 1
ATOM 681 C C . TYR A 1 87 ? -3.626 21.871 21.245 1.00 77.94 87 TYR A C 1
ATOM 683 O O . TYR A 1 87 ? -4.642 22.446 20.853 1.00 77.94 87 TYR A O 1
ATOM 691 N N . GLU A 1 88 ? -3.551 21.325 22.461 1.00 82.94 88 GLU A N 1
ATOM 692 C CA . GLU A 1 88 ? -4.659 21.324 23.413 1.00 82.94 88 GLU A CA 1
ATOM 693 C C . GLU A 1 88 ? -4.907 22.740 23.941 1.00 82.94 88 GLU A C 1
ATOM 695 O O . GLU A 1 88 ? -6.049 23.176 24.034 1.00 82.94 88 GLU A O 1
ATOM 700 N N . GLN A 1 89 ? -3.855 23.530 24.178 1.00 86.38 89 GLN A N 1
ATOM 701 C CA . GLN A 1 89 ? -4.015 24.944 24.533 1.00 86.38 89 GLN A CA 1
ATOM 702 C C . GLN A 1 89 ? -4.772 25.724 23.444 1.00 86.38 89 GLN A C 1
ATOM 704 O O . GLN A 1 89 ? -5.686 26.484 23.765 1.00 86.38 89 GLN A O 1
ATOM 709 N N . LYS A 1 90 ? -4.456 25.503 22.156 1.00 83.12 90 LYS A N 1
ATOM 710 C CA . LYS A 1 90 ? -5.213 26.091 21.033 1.00 83.12 90 LYS A CA 1
ATOM 711 C C . LYS A 1 90 ? -6.679 25.642 21.047 1.00 83.12 90 LYS A C 1
ATOM 713 O O . LYS A 1 90 ? -7.570 26.465 20.849 1.00 83.12 90 LYS A O 1
ATOM 718 N N . TYR A 1 91 ? -6.934 24.359 21.305 1.00 84.44 91 TYR A N 1
ATOM 719 C CA . TYR A 1 91 ? -8.285 23.802 21.413 1.00 84.44 91 TYR A CA 1
ATOM 720 C C . TYR A 1 91 ? -9.098 24.433 22.558 1.00 84.44 91 TYR A C 1
ATOM 722 O O . TYR A 1 91 ? -10.274 24.757 22.371 1.00 84.44 91 TYR A O 1
ATOM 730 N N . LEU A 1 92 ? -8.471 24.631 23.722 1.00 86.00 92 LEU A N 1
ATOM 731 C CA . LEU A 1 92 ? -9.082 25.233 24.910 1.00 86.00 92 LEU A CA 1
ATOM 732 C C . LEU A 1 92 ? -9.374 26.725 24.714 1.00 86.00 92 LEU A C 1
ATOM 734 O O . LEU A 1 92 ? -10.456 27.182 25.081 1.00 86.00 92 LEU A O 1
ATOM 738 N N . ASN A 1 93 ? -8.460 27.464 24.074 1.00 86.62 93 ASN A N 1
ATOM 739 C CA . ASN A 1 93 ? -8.655 28.882 23.757 1.00 86.62 93 ASN A CA 1
ATOM 740 C C . ASN A 1 93 ? -9.887 29.101 22.862 1.00 86.62 93 ASN A C 1
ATOM 742 O O . ASN A 1 93 ? -10.685 29.995 23.128 1.00 86.62 93 ASN A O 1
ATOM 746 N N . LYS A 1 94 ? -10.104 28.240 21.854 1.00 84.38 94 LYS A N 1
ATOM 747 C CA . LYS A 1 94 ? -11.289 28.298 20.967 1.00 84.38 94 LYS A CA 1
ATOM 748 C C . LYS A 1 94 ? -12.629 28.102 21.698 1.00 84.38 94 LYS A C 1
ATOM 750 O O . LYS A 1 94 ? -13.684 28.380 21.136 1.00 84.38 94 LYS A O 1
ATOM 755 N N . ARG A 1 95 ? -12.593 27.604 22.937 1.00 85.38 95 ARG A N 1
ATOM 756 C CA . ARG A 1 95 ? -13.761 27.299 23.781 1.00 85.38 95 ARG A CA 1
ATOM 757 C C . ARG A 1 95 ? -13.845 28.179 25.027 1.00 85.38 95 ARG A C 1
ATOM 759 O O . ARG A 1 95 ? -14.586 27.847 25.942 1.00 85.38 95 ARG A O 1
ATOM 766 N N . GLY A 1 96 ? -13.073 29.269 25.090 1.00 83.25 96 GLY A N 1
ATOM 767 C CA . GLY A 1 96 ? -13.125 30.239 26.191 1.00 83.25 96 GLY A CA 1
ATOM 768 C C . GLY A 1 96 ? -12.534 29.758 27.523 1.00 83.25 96 GLY A C 1
ATOM 769 O O . GLY A 1 96 ? -12.681 30.445 28.532 1.00 83.25 96 GLY A O 1
ATOM 770 N N . LEU A 1 97 ? -11.876 28.593 27.536 1.00 88.06 97 LEU A N 1
ATOM 771 C CA . LEU A 1 97 ? -11.012 28.152 28.633 1.00 88.06 97 LEU A CA 1
ATOM 772 C C . LEU A 1 97 ? -9.602 28.703 28.366 1.00 88.06 97 LEU A C 1
ATOM 774 O O . LEU A 1 97 ? -9.458 29.868 28.005 1.00 88.06 97 LEU A O 1
ATOM 778 N N . GLY A 1 98 ? -8.561 27.876 28.491 1.00 90.56 98 GLY A N 1
ATOM 779 C CA . GLY A 1 98 ? -7.217 28.213 28.037 1.00 90.56 98 GLY A CA 1
ATOM 780 C C . GLY A 1 98 ? -6.722 29.529 28.634 1.00 90.56 98 GLY A C 1
ATOM 781 O O . GLY A 1 98 ? -7.044 29.847 29.776 1.00 90.56 98 GLY A O 1
ATOM 782 N N . LEU A 1 99 ? -5.933 30.298 27.886 1.00 89.75 99 LEU A N 1
ATOM 783 C CA . LEU A 1 99 ? -5.471 31.611 28.322 1.00 89.75 99 LEU A CA 1
ATOM 784 C C . LEU A 1 99 ? -6.603 32.640 28.197 1.00 89.75 99 LEU A C 1
ATOM 786 O O . LEU A 1 99 ? -7.041 32.951 27.090 1.00 89.75 99 LEU A O 1
ATOM 790 N N . LEU A 1 100 ? -7.016 33.224 29.322 1.00 86.94 100 LEU A N 1
ATOM 791 C CA . LEU A 1 100 ? -8.034 34.274 29.320 1.00 86.94 100 LEU A CA 1
ATOM 792 C C . LEU A 1 100 ? -7.512 35.550 28.640 1.00 86.94 100 LEU A C 1
ATOM 794 O O . LEU A 1 100 ? -6.350 35.933 28.802 1.00 86.94 100 LEU A O 1
ATOM 798 N N . SER A 1 101 ? -8.395 36.229 27.904 1.00 79.62 101 SER A N 1
ATOM 799 C CA . SER A 1 101 ? -8.063 37.403 27.081 1.00 79.62 101 SER A CA 1
ATOM 800 C C . SER A 1 101 ? -7.605 38.614 27.899 1.00 79.62 101 SER A C 1
ATOM 802 O O . SER A 1 101 ? -6.781 39.405 27.439 1.00 79.62 101 SER A O 1
ATOM 804 N N . LYS A 1 102 ? -8.107 38.757 29.131 1.00 84.81 102 LYS A N 1
ATOM 805 C CA . LYS A 1 102 ? -7.746 39.838 30.054 1.00 84.81 102 LYS A CA 1
ATOM 806 C C . LYS A 1 102 ? -6.918 39.298 31.225 1.00 84.81 102 LYS A C 1
ATOM 808 O O . LYS A 1 102 ? -7.316 38.311 31.846 1.00 84.81 102 LYS A O 1
ATOM 813 N N . PRO A 1 103 ? -5.787 39.938 31.577 1.00 87.06 103 PRO A N 1
ATOM 814 C CA . PRO A 1 103 ? -5.046 39.575 32.774 1.00 87.06 103 PRO A CA 1
ATOM 815 C C . PRO A 1 103 ? -5.812 39.996 34.035 1.00 87.06 103 PRO A C 1
ATOM 817 O O . PRO A 1 103 ? -6.393 41.080 34.106 1.00 87.06 103 PRO A O 1
ATOM 820 N N . LEU A 1 104 ? -5.741 39.164 35.068 1.00 89.19 104 LEU A N 1
ATOM 821 C CA . LEU A 1 104 ? -6.301 39.436 36.385 1.00 89.19 104 LEU A CA 1
ATOM 822 C C . LEU A 1 104 ? -5.456 40.487 37.110 1.00 89.19 104 LEU A C 1
ATOM 824 O O . LEU A 1 104 ? -4.254 40.295 37.296 1.00 89.19 104 LEU A O 1
ATOM 828 N N . THR A 1 105 ? -6.071 41.589 37.542 1.00 88.25 105 THR A N 1
ATOM 829 C CA . THR A 1 105 ? -5.399 42.625 38.342 1.00 88.25 105 THR A CA 1
ATOM 830 C C . THR A 1 105 ? -5.653 42.363 39.820 1.00 88.25 105 THR A C 1
ATOM 832 O O . THR A 1 105 ? -6.729 42.656 40.316 1.00 88.25 105 THR A O 1
ATOM 835 N N . ILE A 1 106 ? -4.660 41.826 40.526 1.00 85.56 106 ILE A N 1
ATOM 836 C CA . ILE A 1 106 ? -4.759 41.431 41.934 1.00 85.56 106 ILE A CA 1
ATOM 837 C C . ILE A 1 106 ? -4.264 42.571 42.824 1.00 85.56 106 ILE A C 1
ATOM 839 O O . ILE A 1 106 ? -3.158 43.082 42.628 1.00 85.56 106 ILE A O 1
ATOM 843 N N . ASN A 1 107 ? -5.046 42.955 43.834 1.00 84.06 107 ASN A N 1
ATOM 844 C CA . ASN A 1 107 ? -4.561 43.790 44.934 1.00 84.06 107 ASN A CA 1
ATOM 845 C C . ASN A 1 107 ? -3.905 42.905 46.001 1.00 84.06 107 ASN A C 1
ATOM 847 O O . ASN A 1 107 ? -4.455 41.872 46.377 1.00 84.06 107 ASN A O 1
ATOM 851 N N . ARG A 1 108 ? -2.741 43.317 46.515 1.00 79.50 108 ARG A N 1
ATOM 852 C CA . ARG A 1 108 ? -2.015 42.560 47.550 1.00 79.50 108 ARG A CA 1
ATOM 853 C C . ARG A 1 108 ? -2.815 42.334 48.834 1.00 79.50 108 ARG A C 1
ATOM 855 O O . ARG A 1 108 ? -2.498 41.406 49.557 1.00 79.50 108 ARG A O 1
ATOM 862 N N . THR A 1 109 ? -3.832 43.148 49.110 1.00 80.06 109 THR A N 1
ATOM 863 C CA . THR A 1 109 ? -4.679 43.009 50.305 1.00 80.06 109 THR A CA 1
ATOM 864 C C . THR A 1 109 ? -5.952 42.193 50.062 1.00 80.06 109 THR A C 1
ATOM 866 O O . THR A 1 109 ? -6.827 42.180 50.924 1.00 80.06 109 THR A O 1
ATOM 869 N N . TRP A 1 110 ? -6.136 41.598 48.880 1.00 84.19 110 TRP A N 1
ATOM 870 C CA . TRP A 1 110 ? -7.326 40.794 48.597 1.00 84.19 110 TRP A CA 1
ATOM 871 C C . TRP A 1 110 ? -7.298 39.455 49.327 1.00 84.19 110 TRP A C 1
ATOM 873 O O . TRP A 1 110 ? -6.258 38.804 49.409 1.00 84.19 110 TRP A O 1
ATOM 883 N N . SER A 1 111 ? -8.472 39.031 49.801 1.00 81.06 111 SER A N 1
ATOM 884 C CA . SER A 1 111 ? -8.681 37.657 50.241 1.00 81.06 111 SER A CA 1
ATOM 885 C C . SER A 1 111 ? -8.698 36.703 49.048 1.00 81.06 111 SER A C 1
ATOM 887 O O . SER A 1 111 ? -8.916 37.098 47.896 1.00 81.06 111 SER A O 1
ATOM 889 N N . PHE A 1 112 ? -8.499 35.420 49.326 1.00 78.31 112 PHE A N 1
ATOM 890 C CA . PHE A 1 112 ? -8.518 34.384 48.304 1.00 78.31 112 PHE A CA 1
ATOM 891 C C . PHE A 1 112 ? -9.900 34.233 47.655 1.00 78.31 112 PHE A C 1
ATOM 893 O O . PHE A 1 112 ? -10.000 34.095 46.437 1.00 78.31 112 PHE A O 1
ATOM 900 N N . GLU A 1 113 ? -10.970 34.359 48.439 1.00 81.81 113 GLU A N 1
ATOM 901 C CA . GLU A 1 113 ? -12.350 34.369 47.949 1.00 81.81 113 GLU A CA 1
ATOM 902 C C . GLU A 1 113 ? -12.551 35.512 46.957 1.00 81.81 113 GLU A C 1
ATOM 904 O O . GLU A 1 113 ? -13.157 35.324 45.904 1.00 81.81 113 GLU A O 1
ATOM 909 N N . LYS A 1 114 ? -11.971 36.687 47.238 1.00 84.44 114 LYS A N 1
ATOM 910 C CA . LYS A 1 114 ? -12.057 37.820 46.321 1.00 84.44 114 LYS A CA 1
ATOM 911 C C . LYS A 1 114 ? -11.311 37.545 45.014 1.00 84.44 114 LYS A C 1
ATOM 913 O O . LYS A 1 114 ? -11.820 37.892 43.957 1.00 84.44 114 LYS A O 1
ATOM 918 N N . ILE A 1 115 ? -10.162 36.869 45.060 1.00 85.50 115 ILE A N 1
ATOM 919 C CA . ILE A 1 115 ? -9.424 36.449 43.855 1.00 85.50 115 ILE A CA 1
ATOM 920 C C . ILE A 1 115 ? -10.230 35.434 43.039 1.00 85.50 115 ILE A C 1
ATOM 922 O O . ILE A 1 115 ? -10.286 35.557 41.819 1.00 85.50 115 ILE A O 1
ATOM 926 N N . LYS A 1 116 ? -10.876 34.457 43.689 1.00 87.94 116 LYS A N 1
ATOM 927 C CA . LYS A 1 116 ? -11.747 33.489 43.006 1.00 87.94 116 LYS A CA 1
ATOM 928 C C . LYS A 1 116 ? -12.913 34.175 42.296 1.00 87.94 116 LYS A C 1
ATOM 930 O O . LYS A 1 116 ? -13.154 33.877 41.131 1.00 87.94 116 LYS A O 1
ATOM 935 N N . MET A 1 117 ? -13.576 35.120 42.963 1.00 86.69 117 MET A N 1
ATOM 936 C CA . MET A 1 117 ? -14.665 35.899 42.363 1.00 86.69 117 MET A CA 1
ATOM 937 C C . MET A 1 117 ? -14.195 36.694 41.143 1.00 86.69 117 MET A C 1
ATOM 939 O O . MET A 1 117 ? -14.835 36.657 40.101 1.00 86.69 117 MET A O 1
ATOM 943 N N . GLU A 1 118 ? -13.036 37.345 41.234 1.00 90.06 118 GLU A N 1
ATOM 944 C CA . GLU A 1 118 ? -12.492 38.123 40.116 1.00 90.06 118 GLU A CA 1
ATOM 945 C C . GLU A 1 118 ? -12.026 37.227 38.954 1.00 90.06 118 GLU A C 1
ATOM 947 O O . GLU A 1 118 ? -12.075 37.645 37.804 1.00 90.06 118 GLU A O 1
ATOM 952 N N . ILE A 1 119 ? -11.612 35.978 39.210 1.00 89.25 119 ILE A N 1
ATOM 953 C CA . ILE A 1 119 ? -11.364 34.984 38.149 1.00 89.25 119 ILE A CA 1
ATOM 954 C C . ILE A 1 119 ? -12.672 34.600 37.449 1.00 89.25 119 ILE A C 1
ATOM 956 O O . ILE A 1 119 ? -12.699 34.532 36.222 1.00 89.25 119 ILE A O 1
ATOM 960 N N . LEU A 1 120 ? -13.747 34.369 38.208 1.00 89.06 120 LEU A N 1
ATOM 961 C CA . LEU A 1 120 ? -15.067 34.051 37.656 1.00 89.06 120 LEU A CA 1
ATOM 962 C C . LEU A 1 120 ? -15.617 35.201 36.799 1.00 89.06 120 LEU A C 1
ATOM 964 O O . LEU A 1 120 ? -16.185 34.954 35.738 1.00 89.06 120 LEU A O 1
ATOM 968 N N . ASP A 1 121 ? -15.376 36.451 37.201 1.00 87.62 121 ASP A N 1
ATOM 969 C CA . ASP A 1 121 ? -15.772 37.643 36.440 1.00 87.62 121 ASP A CA 1
ATOM 970 C C . ASP A 1 121 ? -14.988 37.822 35.121 1.00 87.62 121 ASP A C 1
ATOM 972 O O . ASP A 1 121 ? -15.438 38.544 34.229 1.00 87.62 121 ASP A O 1
ATOM 976 N N . LEU A 1 122 ? -13.834 37.159 34.958 1.00 86.81 122 LEU A N 1
ATOM 977 C CA . LEU A 1 122 ? -13.077 37.143 33.696 1.00 86.81 122 LEU A CA 1
ATOM 978 C C . LEU A 1 122 ? -13.592 36.104 32.689 1.00 86.81 122 LEU A C 1
ATOM 980 O O . LEU A 1 122 ? -13.177 36.140 31.528 1.00 86.81 122 LEU A O 1
ATOM 984 N N . MET A 1 123 ? -14.443 35.168 33.114 1.00 84.75 123 MET A N 1
ATOM 985 C CA . MET A 1 123 ? -14.938 34.085 32.266 1.00 84.75 123 MET A CA 1
ATOM 986 C C . MET A 1 123 ? -16.219 34.462 31.520 1.00 84.75 123 MET A C 1
ATOM 988 O O . MET A 1 123 ? -16.982 35.334 31.933 1.00 84.75 123 MET A O 1
ATOM 992 N N . LEU A 1 124 ? -16.475 33.765 30.409 1.00 84.50 124 LEU A N 1
ATOM 993 C CA . LEU A 1 124 ? -17.760 33.851 29.715 1.00 84.50 124 LEU A CA 1
ATOM 994 C C . LEU A 1 124 ? -18.893 33.354 30.633 1.00 84.50 124 LEU A C 1
ATOM 996 O O . LEU A 1 124 ? -18.660 32.395 31.372 1.00 84.50 124 LEU A O 1
ATOM 1000 N N . PRO A 1 125 ? -20.108 33.936 30.573 1.00 81.44 125 PRO A N 1
ATOM 1001 C CA . PRO A 1 125 ? -21.192 33.621 31.512 1.00 81.44 125 PRO A CA 1
ATOM 1002 C C . PRO A 1 125 ? -21.492 32.120 31.643 1.00 81.44 125 PRO A C 1
ATOM 1004 O O . PRO A 1 125 ? -21.577 31.592 32.743 1.00 81.44 125 PRO A O 1
ATOM 1007 N N . ASN A 1 126 ? -21.532 31.399 30.522 1.00 80.19 126 ASN A N 1
ATOM 1008 C CA . ASN A 1 126 ? -21.764 29.954 30.499 1.00 80.19 126 ASN A CA 1
ATOM 1009 C C . ASN A 1 126 ? -20.661 29.145 31.206 1.00 80.19 126 ASN A C 1
ATOM 1011 O O . ASN A 1 126 ? -20.951 28.164 31.885 1.00 80.19 126 ASN A O 1
ATOM 1015 N N . LEU A 1 127 ? -19.394 29.531 31.046 1.00 84.94 127 LEU A N 1
ATOM 1016 C CA . LEU A 1 127 ? -18.258 28.852 31.677 1.00 84.94 127 LEU A CA 1
ATOM 1017 C C . LEU A 1 127 ? -18.092 29.249 33.143 1.00 84.94 127 LEU A C 1
ATOM 1019 O O . LEU A 1 127 ? -17.676 28.419 33.948 1.00 84.94 127 LEU A O 1
ATOM 1023 N N . ARG A 1 128 ? -18.433 30.498 33.478 1.00 87.19 128 ARG A N 1
ATOM 1024 C CA . ARG A 1 128 ? -18.477 31.015 34.844 1.00 87.19 128 ARG A CA 1
ATOM 1025 C C . ARG A 1 128 ? -19.401 30.163 35.704 1.00 87.19 128 ARG A C 1
ATOM 1027 O O . ARG A 1 128 ? -18.938 29.626 36.704 1.00 87.19 128 ARG A O 1
ATOM 1034 N N . ASP A 1 129 ? -20.652 29.991 35.281 1.00 84.25 129 ASP A N 1
ATOM 1035 C CA . ASP A 1 129 ? -21.660 29.252 36.049 1.00 84.25 129 ASP A CA 1
ATOM 1036 C C . ASP A 1 129 ? -21.232 27.792 36.271 1.00 84.25 129 ASP A C 1
ATOM 1038 O O . ASP A 1 129 ? -21.374 27.235 37.361 1.00 84.25 129 ASP A O 1
ATOM 1042 N N . MET A 1 130 ? -20.625 27.177 35.249 1.00 83.56 130 MET A N 1
ATOM 1043 C CA . MET A 1 130 ? -20.074 25.823 35.343 1.00 83.56 130 MET A CA 1
ATOM 1044 C C . MET A 1 130 ? -18.897 25.733 36.324 1.00 83.56 130 MET A C 1
ATOM 1046 O O . MET A 1 130 ? -18.840 24.806 37.133 1.00 83.56 130 MET A O 1
ATOM 1050 N N . LEU A 1 131 ? -17.958 26.682 36.267 1.00 86.25 131 LEU A N 1
ATOM 1051 C CA . LEU A 1 131 ? -16.791 26.693 37.148 1.00 86.25 131 LEU A CA 1
ATOM 1052 C C . LEU A 1 131 ? -17.176 27.003 38.602 1.00 86.25 131 LEU A C 1
ATOM 1054 O O . LEU A 1 131 ? -16.598 26.430 39.524 1.00 86.25 131 LEU A O 1
ATOM 1058 N N . GLU A 1 132 ? -18.160 27.877 38.805 1.00 87.44 132 GLU A N 1
ATOM 1059 C CA . GLU A 1 132 ? -18.719 28.210 40.115 1.00 87.44 132 GLU A CA 1
ATOM 1060 C C . GLU A 1 132 ? -19.425 26.999 40.742 1.00 87.44 132 GLU A C 1
ATOM 1062 O O . GLU A 1 132 ? -19.178 26.682 41.905 1.00 87.44 132 GLU A O 1
ATOM 1067 N N . MET A 1 133 ? -20.211 26.250 39.958 1.00 83.50 133 MET A N 1
ATOM 1068 C CA . MET A 1 133 ? -20.902 25.039 40.422 1.00 83.50 133 MET A CA 1
ATOM 1069 C C . MET A 1 133 ? -19.935 23.923 40.843 1.00 83.50 133 MET A C 1
ATOM 1071 O O . MET A 1 133 ? -20.205 23.165 41.776 1.00 83.50 133 MET A O 1
ATOM 1075 N N . VAL A 1 134 ? -18.823 23.784 40.125 1.00 80.75 134 VAL A N 1
ATOM 1076 C CA . VAL A 1 134 ? -17.849 22.711 40.348 1.00 80.75 134 VAL A CA 1
ATOM 1077 C C . VAL A 1 134 ? -16.806 23.088 41.408 1.00 80.75 134 VAL A C 1
ATOM 1079 O O . VAL A 1 134 ? -16.211 22.198 42.019 1.00 80.75 134 VAL A O 1
ATOM 1082 N N . ASP A 1 135 ? -16.618 24.385 41.663 1.00 86.06 135 ASP A N 1
ATOM 1083 C CA . ASP A 1 135 ? -15.491 24.965 42.394 1.00 86.06 135 ASP A CA 1
ATOM 1084 C C . ASP A 1 135 ? -14.132 24.576 41.772 1.00 86.06 135 ASP A C 1
ATOM 1086 O O . ASP A 1 135 ? -13.992 23.676 40.937 1.00 86.06 135 ASP A O 1
ATOM 1090 N N . PHE A 1 136 ? -13.080 25.294 42.145 1.00 91.75 136 PHE A N 1
ATOM 1091 C CA . PHE A 1 136 ? -11.767 25.132 41.539 1.00 91.75 136 PHE A CA 1
ATOM 1092 C C . PHE A 1 136 ? -10.626 25.378 42.516 1.00 91.75 136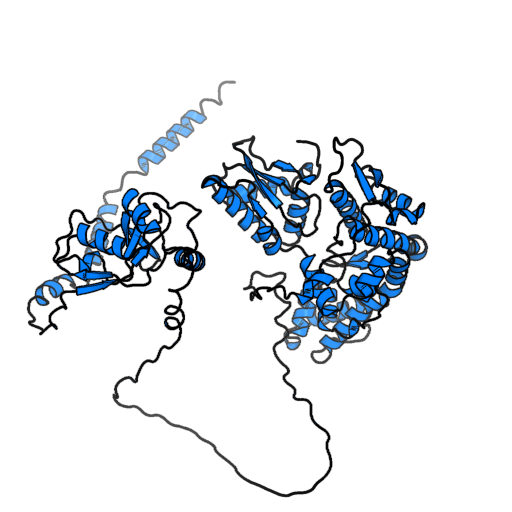 PHE A C 1
ATOM 1094 O O . PHE A 1 136 ? -10.754 26.013 43.568 1.00 91.75 136 PHE A O 1
ATOM 1101 N N . SER A 1 137 ? -9.472 24.846 42.134 1.00 89.94 137 SER A N 1
ATOM 1102 C CA . SER A 1 137 ? -8.187 25.057 42.782 1.00 89.94 137 SER A CA 1
ATOM 1103 C C . SER A 1 137 ? -7.281 25.900 41.890 1.00 89.94 137 SER A C 1
ATOM 1105 O O . SER A 1 137 ? -7.421 25.907 40.666 1.00 89.94 137 SER A O 1
ATOM 1107 N N . ILE A 1 138 ? -6.356 26.630 42.510 1.00 90.44 138 ILE A N 1
ATOM 1108 C CA . ILE A 1 138 ? -5.359 27.428 41.797 1.00 90.44 138 ILE A CA 1
ATOM 1109 C C . ILE A 1 138 ? -4.017 26.711 41.910 1.00 90.44 138 ILE A C 1
ATOM 1111 O O . ILE A 1 138 ? -3.619 26.262 42.984 1.00 90.44 138 ILE A O 1
ATOM 1115 N N . ALA A 1 139 ? -3.318 26.593 40.792 1.00 89.62 139 ALA A N 1
ATOM 1116 C CA . ALA A 1 139 ? -2.003 25.994 40.690 1.00 89.62 139 ALA A CA 1
ATOM 1117 C C . ALA A 1 139 ? -1.020 26.952 40.011 1.00 89.62 139 ALA A C 1
ATOM 1119 O O . ALA A 1 139 ? -1.398 27.883 39.296 1.00 89.62 139 ALA A O 1
ATOM 1120 N N . ARG A 1 140 ? 0.270 26.696 40.218 1.00 88.38 140 ARG A N 1
ATOM 1121 C CA . ARG A 1 140 ? 1.363 27.351 39.492 1.00 88.38 140 ARG A CA 1
ATOM 1122 C C . ARG A 1 140 ? 2.070 26.356 38.582 1.00 88.38 140 ARG A C 1
ATOM 1124 O O . ARG A 1 140 ? 2.208 25.185 38.927 1.00 88.38 140 ARG A O 1
ATOM 1131 N N . CYS A 1 141 ? 2.569 26.848 37.456 1.00 84.38 141 CYS A N 1
ATOM 1132 C CA . CYS A 1 141 ? 3.372 26.068 36.521 1.00 84.38 141 CYS A CA 1
ATOM 1133 C C . CYS A 1 141 ? 4.870 26.174 36.866 1.00 84.38 141 CYS A C 1
ATOM 1135 O O . CYS A 1 141 ? 5.422 27.275 36.921 1.00 84.38 141 CYS A O 1
ATOM 1137 N N . GLY A 1 142 ? 5.533 25.038 37.103 1.00 77.81 142 GLY A N 1
ATOM 1138 C CA . GLY A 1 142 ? 6.975 24.955 37.363 1.00 77.81 142 GLY A CA 1
ATOM 1139 C C . GLY A 1 142 ? 7.846 24.947 36.096 1.00 77.81 142 GLY A C 1
ATOM 1140 O O . GLY A 1 142 ? 7.343 24.971 34.974 1.00 77.81 142 GLY A O 1
ATOM 1141 N N . LYS A 1 143 ? 9.177 24.858 36.273 1.00 71.94 143 LYS A N 1
ATOM 1142 C CA . LYS A 1 143 ? 10.175 24.861 35.175 1.00 71.94 143 LYS A CA 1
ATOM 1143 C C . LYS A 1 143 ? 10.017 23.706 34.172 1.00 71.94 143 LYS A C 1
ATOM 1145 O O . LYS A 1 143 ? 10.405 23.857 33.023 1.00 71.94 143 LYS A O 1
ATOM 1150 N N . HIS A 1 144 ? 9.411 22.593 34.588 1.00 77.12 144 HIS A N 1
ATOM 1151 C CA . HIS A 1 144 ? 9.145 21.418 33.746 1.00 77.12 144 HIS A CA 1
ATOM 1152 C C . HIS A 1 144 ? 7.668 21.293 33.349 1.00 77.12 144 HIS A C 1
ATOM 1154 O O . HIS A 1 144 ? 7.173 20.189 33.166 1.00 77.12 144 HIS A O 1
ATOM 1160 N N . LYS A 1 145 ? 6.926 22.408 33.301 1.00 83.88 145 LYS A N 1
ATOM 1161 C CA . LYS A 1 145 ? 5.477 22.440 33.020 1.00 83.88 145 LYS A CA 1
ATOM 1162 C C . LYS A 1 145 ? 4.587 21.673 34.015 1.00 83.88 145 LYS A C 1
ATOM 1164 O O . LYS A 1 145 ? 3.377 21.641 33.841 1.00 83.88 145 LYS A O 1
ATOM 1169 N N . MET A 1 146 ? 5.155 21.109 35.079 1.00 85.06 146 MET A N 1
ATOM 1170 C CA . MET A 1 146 ? 4.413 20.449 36.153 1.00 85.06 146 MET A CA 1
ATOM 1171 C C . MET A 1 146 ? 3.600 21.469 36.959 1.00 85.06 146 MET A C 1
ATOM 1173 O O . MET A 1 146 ? 4.110 22.538 37.316 1.00 85.06 146 MET A O 1
ATOM 1177 N N . LEU A 1 147 ? 2.348 21.129 37.249 1.00 88.00 147 LEU A N 1
ATOM 1178 C CA . LEU A 1 147 ? 1.426 21.951 38.017 1.00 88.00 147 LEU A CA 1
ATOM 1179 C C . LEU A 1 147 ? 1.549 21.632 39.504 1.00 88.00 147 LEU A C 1
ATOM 1181 O O . LEU A 1 147 ? 1.448 20.485 39.927 1.00 88.00 147 LEU A O 1
ATOM 1185 N N . THR A 1 148 ? 1.751 22.663 40.317 1.00 86.50 148 THR A N 1
ATOM 1186 C CA . THR A 1 148 ? 1.726 22.547 41.778 1.00 86.50 148 THR A CA 1
ATOM 1187 C C . THR A 1 148 ? 0.505 23.288 42.297 1.00 86.50 148 THR A C 1
ATOM 1189 O O . THR A 1 148 ? 0.449 24.515 42.177 1.00 86.50 148 THR A O 1
ATOM 1192 N N . LYS A 1 149 ? -0.466 22.548 42.848 1.00 86.94 149 LYS A N 1
ATOM 1193 C CA . LYS A 1 149 ? -1.636 23.128 43.522 1.00 86.94 149 LYS A CA 1
ATOM 1194 C C . LYS A 1 149 ? -1.156 23.970 44.700 1.00 86.94 149 LYS A C 1
ATOM 1196 O O . LYS A 1 149 ? -0.261 23.561 45.438 1.00 86.94 149 LYS A O 1
ATOM 1201 N N . ILE A 1 150 ? -1.709 25.165 44.822 1.00 84.25 150 ILE A N 1
ATOM 1202 C CA . ILE A 1 150 ? -1.366 26.088 45.891 1.00 84.25 150 ILE A CA 1
ATOM 1203 C C . ILE A 1 150 ? -2.367 25.848 47.019 1.00 84.25 150 ILE A C 1
ATOM 1205 O O . ILE A 1 150 ? -3.569 26.034 46.824 1.00 84.25 150 ILE A O 1
ATOM 1209 N N . ASP A 1 151 ? -1.872 25.387 48.166 1.00 69.19 151 ASP A N 1
ATOM 1210 C CA . ASP A 1 151 ? -2.679 25.223 49.372 1.00 69.19 151 ASP A CA 1
ATOM 1211 C C . ASP A 1 151 ? -2.739 26.561 50.115 1.00 69.19 151 ASP A C 1
ATOM 1213 O O . ASP A 1 151 ? -1.711 27.107 50.518 1.00 69.19 151 ASP A O 1
ATOM 1217 N N . MET A 1 152 ? -3.939 27.129 50.195 1.00 64.50 152 MET A N 1
ATOM 1218 C CA . MET A 1 152 ? -4.157 28.553 50.476 1.00 64.50 152 MET A CA 1
ATOM 1219 C C . MET A 1 152 ? -4.881 28.810 51.799 1.00 64.50 152 MET A C 1
ATOM 1221 O O . MET A 1 152 ? -5.202 29.953 52.106 1.00 64.50 152 MET A O 1
ATOM 1225 N N . LEU A 1 153 ? -5.115 27.772 52.609 1.00 56.38 153 LEU A N 1
ATOM 1226 C CA . LEU A 1 153 ? -5.753 27.909 53.925 1.00 56.38 153 LEU A CA 1
ATOM 1227 C C . LEU A 1 153 ? -4.843 28.572 54.981 1.00 56.38 153 LEU A C 1
ATOM 1229 O O . LEU A 1 153 ? -5.337 28.976 56.026 1.00 56.38 153 LEU A O 1
ATOM 1233 N N . ASN A 1 154 ? -3.538 28.717 54.706 1.00 53.53 154 ASN A N 1
ATOM 1234 C CA . ASN A 1 154 ? -2.523 29.189 55.664 1.00 53.53 154 ASN A CA 1
ATOM 1235 C C . ASN A 1 154 ? -1.647 30.348 55.139 1.00 53.53 154 ASN A C 1
ATOM 1237 O O . ASN A 1 154 ? -0.538 30.551 55.632 1.00 53.53 154 ASN A O 1
ATOM 1241 N N . THR A 1 155 ? -2.070 31.070 54.098 1.00 57.09 155 THR A N 1
ATOM 1242 C CA . THR A 1 155 ? -1.236 32.121 53.490 1.00 57.09 155 THR A CA 1
ATOM 1243 C C . THR A 1 155 ? -1.550 33.496 54.077 1.00 57.09 155 THR A C 1
ATOM 1245 O O . THR A 1 155 ? -2.645 34.017 53.872 1.00 57.09 155 THR A O 1
ATOM 1248 N N . ASP A 1 156 ? -0.577 34.110 54.759 1.00 59.94 156 ASP A N 1
ATOM 1249 C CA . ASP A 1 156 ? -0.691 35.497 55.216 1.00 59.94 156 ASP A CA 1
ATOM 1250 C C . ASP A 1 156 ? -0.840 36.459 54.015 1.00 59.94 156 ASP A C 1
ATOM 1252 O O . ASP A 1 156 ? -0.123 36.313 53.015 1.00 59.94 156 ASP A O 1
ATOM 1256 N N . PRO A 1 157 ? -1.717 37.483 54.090 1.00 59.53 157 PRO A N 1
ATOM 1257 C CA . PRO A 1 157 ? -1.937 38.442 53.002 1.00 59.53 157 PRO A CA 1
ATOM 1258 C C . PRO A 1 157 ? -0.655 39.142 52.522 1.00 59.53 157 PRO A C 1
ATOM 1260 O O . PRO A 1 157 ? -0.538 39.503 51.350 1.00 59.53 157 PRO A O 1
ATOM 1263 N N . GLU A 1 158 ? 0.333 39.309 53.407 1.00 59.19 158 GLU A N 1
ATOM 1264 C CA . GLU A 1 158 ? 1.613 39.946 53.077 1.00 59.19 158 GLU A CA 1
ATOM 1265 C C . GLU A 1 158 ? 2.497 39.098 52.137 1.00 59.19 158 GLU A C 1
ATOM 1267 O O . GLU A 1 158 ? 3.318 39.660 51.405 1.00 59.19 158 GLU A O 1
ATOM 1272 N N . ASP A 1 159 ? 2.255 37.783 52.055 1.00 66.69 159 ASP A N 1
ATOM 1273 C CA . ASP A 1 159 ? 3.026 36.817 51.258 1.00 66.69 159 ASP A CA 1
ATOM 1274 C C . ASP A 1 159 ? 2.260 36.251 50.043 1.00 66.69 159 ASP A C 1
ATOM 1276 O O . ASP A 1 159 ? 2.735 35.342 49.349 1.00 66.69 159 ASP A O 1
ATOM 1280 N N . LEU A 1 160 ? 1.097 36.821 49.706 1.00 71.00 160 LEU A N 1
ATOM 1281 C CA . LEU A 1 160 ? 0.260 36.375 48.585 1.00 71.00 160 LEU A CA 1
ATOM 1282 C C . LEU A 1 160 ? 1.010 36.386 47.236 1.00 71.00 160 LEU A C 1
ATOM 1284 O O . LEU A 1 160 ? 0.916 35.442 46.453 1.00 71.00 160 LEU A O 1
ATOM 1288 N N . GLU A 1 161 ? 1.801 37.427 46.962 1.00 72.25 161 GLU A N 1
ATOM 1289 C CA . GLU A 1 161 ? 2.584 37.537 45.717 1.00 72.25 161 GLU A CA 1
ATOM 1290 C C . GLU A 1 161 ? 3.726 36.506 45.656 1.00 72.25 161 GLU A C 1
ATOM 1292 O O . GLU A 1 161 ? 4.045 35.990 44.584 1.00 72.25 161 GLU A O 1
ATOM 1297 N N . VAL A 1 162 ? 4.319 36.163 46.805 1.00 73.19 162 VAL A N 1
ATOM 1298 C CA . VAL A 1 162 ? 5.359 35.124 46.900 1.00 73.19 162 VAL A CA 1
ATOM 1299 C C . VAL A 1 162 ? 4.748 33.750 46.636 1.00 73.19 162 VAL A C 1
ATOM 1301 O O . VAL A 1 162 ? 5.320 32.940 45.902 1.00 73.19 162 VAL A O 1
ATOM 1304 N N . THR A 1 163 ? 3.554 33.520 47.175 1.00 74.44 163 THR A N 1
ATOM 1305 C CA . THR A 1 163 ? 2.823 32.255 47.079 1.00 74.44 163 THR A CA 1
ATOM 1306 C C . THR A 1 163 ? 2.301 32.004 45.662 1.00 74.44 163 THR A C 1
ATOM 1308 O O . THR A 1 163 ? 2.512 30.925 45.102 1.00 74.44 163 THR A O 1
ATOM 1311 N N . LEU A 1 164 ? 1.725 33.027 45.022 1.00 74.94 164 LEU A N 1
ATOM 1312 C CA . LEU A 1 164 ? 1.285 32.973 43.622 1.00 74.94 164 LEU A CA 1
ATOM 1313 C C . LEU A 1 164 ? 2.461 32.947 42.619 1.00 74.94 164 LEU A C 1
ATOM 1315 O O . LEU A 1 164 ? 2.281 32.591 41.452 1.00 74.94 164 LEU A O 1
ATOM 1319 N N . GLY A 1 165 ? 3.680 33.283 43.058 1.00 74.38 165 GLY A N 1
ATOM 1320 C CA . GLY A 1 165 ? 4.895 33.306 42.238 1.00 74.38 165 GLY A CA 1
ATOM 1321 C C . GLY A 1 165 ? 4.870 34.398 41.165 1.00 74.38 165 GLY A C 1
ATOM 1322 O O . GLY A 1 165 ? 3.988 35.247 41.153 1.00 74.38 165 GLY A O 1
ATOM 1323 N N . SER A 1 166 ? 5.820 34.401 40.221 1.00 71.38 166 SER A N 1
ATOM 1324 C CA . SER A 1 166 ? 5.853 35.353 39.088 1.00 71.38 166 SER A CA 1
ATOM 1325 C C . SER A 1 166 ? 5.169 34.832 37.814 1.00 71.38 166 SER A C 1
ATOM 1327 O O . SER A 1 166 ? 4.807 35.634 36.958 1.00 71.38 166 SER A O 1
ATOM 1329 N N . GLY A 1 167 ? 4.896 33.528 37.728 1.00 76.31 167 GLY A N 1
ATOM 1330 C CA . GLY A 1 167 ? 4.308 32.873 36.554 1.00 76.31 167 GLY A CA 1
ATOM 1331 C C . GLY A 1 167 ? 2.792 33.044 36.383 1.00 76.31 167 GLY A C 1
ATOM 1332 O O . GLY A 1 167 ? 2.134 33.773 37.126 1.00 76.31 167 GLY A O 1
ATOM 1333 N N . MET A 1 168 ? 2.256 32.358 35.374 1.00 86.25 168 MET A N 1
ATOM 1334 C CA . MET A 1 168 ? 0.824 32.261 35.072 1.00 86.25 168 MET A CA 1
ATOM 1335 C C . MET A 1 168 ? 0.074 31.489 36.166 1.00 86.25 168 MET A C 1
ATOM 1337 O O . MET A 1 168 ? 0.601 30.511 36.700 1.00 86.25 168 MET A O 1
ATOM 1341 N N . LEU A 1 169 ? -1.148 31.923 36.478 1.00 89.75 169 LEU A N 1
ATOM 1342 C CA . LEU A 1 169 ? -2.055 31.213 37.378 1.00 89.75 169 LEU A CA 1
ATOM 1343 C C . LEU A 1 169 ? -2.842 30.175 36.592 1.00 89.75 169 LEU A C 1
ATOM 1345 O O . LEU A 1 169 ? -3.439 30.510 35.572 1.00 89.75 169 LEU A O 1
ATOM 1349 N N . ILE A 1 170 ? -2.845 28.935 37.069 1.00 92.06 170 ILE A N 1
ATOM 1350 C CA . ILE A 1 170 ? -3.583 27.837 36.452 1.00 92.06 170 ILE A CA 1
ATOM 1351 C C . ILE A 1 170 ? -4.815 27.538 37.296 1.00 92.06 170 ILE A C 1
ATOM 1353 O O . ILE A 1 170 ? -4.698 27.272 38.488 1.00 92.06 170 ILE A O 1
ATOM 1357 N N . VAL A 1 171 ? -5.989 27.584 36.685 1.00 93.62 171 VAL A N 1
ATOM 1358 C CA . VAL A 1 171 ? -7.274 27.275 37.310 1.00 93.62 171 VAL A CA 1
ATOM 1359 C C . VAL A 1 171 ? -7.637 25.843 36.952 1.00 93.62 171 VAL A C 1
ATOM 1361 O O . VAL A 1 171 ? -7.809 25.532 35.775 1.00 93.62 171 VAL A O 1
ATOM 1364 N N . ILE A 1 172 ? -7.720 24.982 37.967 1.00 92.19 172 ILE A N 1
ATOM 1365 C CA . ILE A 1 172 ? -8.030 23.557 37.836 1.00 92.19 172 ILE A CA 1
ATOM 1366 C C . ILE A 1 172 ? -9.398 23.311 38.483 1.00 92.19 172 ILE A C 1
ATOM 1368 O O . ILE A 1 172 ? -9.494 23.435 39.713 1.00 92.19 172 ILE A O 1
ATOM 1372 N N . PRO A 1 173 ? -10.446 22.982 37.710 1.00 92.88 173 PRO A N 1
ATOM 1373 C CA . PRO A 1 173 ? -11.766 22.711 38.270 1.00 92.88 173 PRO A CA 1
ATOM 1374 C C . PRO A 1 173 ? -11.713 21.455 39.154 1.00 92.88 173 PRO A C 1
ATOM 1376 O O . PRO A 1 173 ? -10.825 20.623 39.004 1.00 92.88 173 PRO A O 1
ATOM 1379 N N . LYS A 1 174 ? -12.622 21.289 40.118 1.00 89.56 174 LYS A N 1
ATOM 1380 C CA . LYS A 1 174 ? -12.661 20.056 40.936 1.00 89.56 174 LYS A CA 1
ATOM 1381 C C . LYS A 1 174 ? -13.330 18.872 40.229 1.00 89.56 174 LYS A C 1
ATOM 1383 O O . LYS A 1 174 ? -13.201 17.742 40.691 1.00 89.56 174 LYS A O 1
ATOM 1388 N N . ARG A 1 175 ? -14.039 19.122 39.128 1.00 85.25 175 ARG A N 1
ATOM 1389 C CA . ARG A 1 175 ? -14.631 18.134 38.214 1.00 85.25 175 ARG A CA 1
ATOM 1390 C C . ARG A 1 175 ? -14.388 18.587 36.782 1.00 85.25 175 ARG A C 1
ATOM 1392 O O . ARG A 1 175 ? -14.214 19.776 36.535 1.00 85.25 175 ARG A O 1
ATOM 1399 N N . ASP A 1 176 ? -14.376 17.648 35.855 1.00 87.31 176 ASP A N 1
ATOM 1400 C CA . ASP A 1 176 ? -14.089 17.957 34.460 1.00 87.31 176 ASP A CA 1
ATOM 1401 C C . ASP A 1 176 ? -15.216 18.785 33.831 1.00 87.31 176 ASP A C 1
ATOM 1403 O O . ASP A 1 176 ? -16.401 18.556 34.090 1.00 87.31 176 ASP A O 1
ATOM 1407 N N . PHE A 1 177 ? -14.850 19.734 32.969 1.00 82.31 177 PHE A N 1
ATOM 1408 C CA . PHE A 1 177 ? -15.826 20.374 32.090 1.00 82.31 177 PHE A CA 1
ATOM 1409 C C . PHE A 1 177 ? -16.356 19.369 31.048 1.00 82.31 177 PHE A C 1
ATOM 1411 O O . PHE A 1 177 ? -15.591 18.525 30.564 1.00 82.31 177 PHE A O 1
ATOM 1418 N N . PRO A 1 178 ? -17.631 19.487 30.628 1.00 77.19 178 PRO A N 1
ATOM 1419 C CA . PRO A 1 178 ? -18.210 18.623 29.602 1.00 77.19 178 PRO A CA 1
ATOM 1420 C C . PRO A 1 178 ? -17.447 18.725 28.272 1.00 77.19 178 PRO A C 1
ATOM 1422 O O . PRO A 1 178 ? -16.826 19.739 27.955 1.00 77.19 178 PRO A O 1
ATOM 1425 N N . TYR A 1 179 ? -17.487 17.667 27.458 1.00 59.38 179 TYR A N 1
ATOM 1426 C CA . TYR A 1 179 ? -16.762 17.614 26.179 1.00 59.38 179 TYR A CA 1
ATOM 1427 C C . TYR A 1 179 ? -17.327 18.574 25.119 1.00 59.38 179 TYR A C 1
ATOM 1429 O O . TYR A 1 179 ? -16.599 19.020 24.233 1.00 59.38 179 TYR A O 1
ATOM 1437 N N . ASN A 1 180 ? -18.589 18.969 25.273 1.00 71.19 180 ASN A N 1
ATOM 1438 C CA . ASN A 1 180 ? -19.395 19.661 24.273 1.00 71.19 180 ASN A CA 1
ATOM 1439 C C . ASN A 1 180 ? -19.399 21.185 24.496 1.00 71.19 180 ASN A C 1
ATOM 1441 O O . ASN A 1 180 ? -20.425 21.833 24.291 1.00 71.19 180 ASN A O 1
ATOM 1445 N N . LEU A 1 181 ? -18.299 21.766 24.988 1.00 74.19 181 LEU A N 1
ATOM 1446 C CA . LEU A 1 181 ? -18.260 23.214 25.203 1.00 74.19 181 LEU A CA 1
ATOM 1447 C C . LEU A 1 181 ? -18.454 23.938 23.860 1.00 74.19 181 LEU A C 1
ATOM 1449 O O . LEU A 1 181 ? -17.744 23.606 22.899 1.00 74.19 181 LEU A O 1
ATOM 1453 N N . PRO A 1 182 ? -19.393 24.898 23.783 1.00 70.12 182 PRO A N 1
ATOM 1454 C CA . PRO A 1 182 ? -19.657 25.632 22.557 1.00 70.12 182 PRO A CA 1
ATOM 1455 C C . PRO A 1 182 ? -18.402 26.389 22.116 1.00 70.12 182 PRO A C 1
ATOM 1457 O O . PRO A 1 182 ? -17.606 26.846 22.943 1.00 70.12 182 PRO A O 1
ATOM 1460 N N . LEU A 1 183 ? -18.218 26.506 20.802 1.00 73.81 183 LEU A N 1
ATOM 1461 C CA . LEU A 1 183 ? -17.197 27.388 20.248 1.00 73.81 183 LEU A CA 1
ATOM 1462 C C . LEU A 1 183 ? -17.575 28.832 20.576 1.00 73.81 183 LEU A C 1
ATOM 1464 O O . LEU A 1 183 ? -18.746 29.203 20.513 1.00 73.81 183 LEU A O 1
ATOM 1468 N N . VAL A 1 184 ? -16.584 29.638 20.945 1.00 72.81 184 VAL A N 1
ATOM 1469 C CA . VAL A 1 184 ? -16.807 31.068 21.160 1.00 72.81 184 VAL A CA 1
ATOM 1470 C C . VAL A 1 184 ? -16.884 31.723 19.780 1.00 72.81 184 VAL A C 1
ATOM 1472 O O . VAL A 1 184 ? -15.871 31.782 19.086 1.00 72.81 184 VAL A O 1
ATOM 1475 N N . GLU A 1 185 ? -18.078 32.156 19.362 1.00 52.03 185 GLU A N 1
ATOM 1476 C CA . GLU A 1 185 ? -18.271 32.928 18.123 1.00 52.03 185 GLU A CA 1
ATOM 1477 C C . GLU A 1 185 ? -17.431 34.217 18.176 1.00 52.03 185 GLU A C 1
ATOM 1479 O O . GLU A 1 185 ? -17.357 34.880 19.214 1.00 52.03 185 GLU A O 1
ATOM 1484 N N . GLU A 1 186 ? -16.737 34.544 17.083 1.00 45.81 186 GLU A N 1
ATOM 1485 C CA . GLU A 1 186 ? -15.752 35.629 17.037 1.00 45.81 186 GLU A CA 1
ATOM 1486 C C . GLU A 1 186 ? -16.407 37.016 17.123 1.00 45.81 186 GLU A C 1
ATOM 1488 O O . GLU A 1 186 ? -17.107 37.444 16.205 1.00 45.81 186 GLU A O 1
ATOM 1493 N N . PRO A 1 187 ? -16.127 37.765 18.206 1.00 40.41 187 PRO A N 1
ATOM 1494 C CA . PRO A 1 187 ? -15.604 39.117 17.996 1.00 40.41 187 PRO A CA 1
ATOM 1495 C C . PRO A 1 187 ? -14.429 39.479 18.931 1.00 40.41 187 PRO A C 1
ATOM 1497 O O . PRO A 1 187 ? -14.142 40.656 19.146 1.00 40.41 187 PRO A O 1
ATOM 1500 N N . HIS A 1 188 ? -13.723 38.500 19.515 1.00 42.62 188 HIS A N 1
ATOM 1501 C CA . HIS A 1 188 ? -12.677 38.765 20.524 1.00 42.62 188 HIS A CA 1
ATOM 1502 C C . HIS A 1 188 ? -11.270 38.217 20.215 1.00 42.62 188 HIS A C 1
ATOM 1504 O O . HIS A 1 188 ? -10.375 38.371 21.046 1.00 42.62 188 HIS A O 1
ATOM 1510 N N . LEU A 1 189 ? -11.033 37.631 19.034 1.00 39.94 189 LEU A N 1
ATOM 1511 C CA . LEU A 1 189 ? -9.726 37.054 18.668 1.00 39.94 189 LEU A CA 1
ATOM 1512 C C . LEU A 1 189 ? -8.747 38.024 17.973 1.00 39.94 189 LEU A C 1
ATOM 1514 O O . LEU A 1 189 ? -7.568 37.702 17.861 1.00 39.94 189 LEU A O 1
ATOM 1518 N N . GLN A 1 190 ? -9.160 39.250 17.634 1.00 33.50 190 GLN A N 1
ATOM 1519 C CA . GLN A 1 190 ? -8.315 40.243 16.938 1.00 33.50 190 GLN A CA 1
ATOM 1520 C C . GLN A 1 190 ? -7.176 40.873 17.775 1.00 33.50 190 GLN A C 1
ATOM 1522 O O . GLN A 1 190 ? -6.551 41.822 17.323 1.00 33.50 190 GLN A O 1
ATOM 1527 N N . ILE A 1 191 ? -6.870 40.383 18.984 1.00 38.69 191 ILE A N 1
ATOM 1528 C CA . ILE A 1 191 ? -5.762 40.919 19.813 1.00 38.69 191 ILE A CA 1
ATOM 1529 C C . ILE A 1 191 ? -4.651 39.873 20.060 1.00 38.69 191 ILE A C 1
ATOM 1531 O O . ILE A 1 191 ? -3.627 40.182 20.664 1.00 38.69 191 ILE A O 1
ATOM 1535 N N . LEU A 1 192 ? -4.795 38.628 19.588 1.00 40.59 192 LEU A N 1
ATOM 1536 C CA . LEU A 1 192 ? -3.820 37.563 19.881 1.00 40.59 192 LEU A CA 1
ATOM 1537 C C . LEU A 1 192 ? -2.813 37.269 18.760 1.00 40.59 192 LEU A C 1
ATOM 1539 O O . LEU A 1 192 ? -1.811 36.609 19.037 1.00 40.59 192 LEU A O 1
ATOM 1543 N N . GLU A 1 193 ? -3.019 37.780 17.546 1.00 34.81 193 GLU A N 1
ATOM 1544 C CA . GLU A 1 193 ? -2.061 37.588 16.445 1.00 34.81 193 GLU A CA 1
ATOM 1545 C C . GLU A 1 193 ? -0.862 38.555 16.513 1.00 34.81 193 GLU A C 1
ATOM 1547 O O . GLU A 1 193 ? 0.235 38.178 16.110 1.00 34.81 193 GLU A O 1
ATOM 1552 N N . ASP A 1 194 ? -0.992 39.700 17.194 1.00 31.12 194 ASP A N 1
ATOM 1553 C CA . ASP A 1 194 ? 0.101 40.680 17.356 1.00 31.12 194 ASP A CA 1
ATOM 1554 C C . ASP A 1 194 ? 1.054 40.387 18.537 1.00 31.12 194 ASP A C 1
ATOM 1556 O O . ASP A 1 194 ? 2.053 41.077 18.731 1.00 31.12 194 ASP A O 1
ATOM 1560 N N . ALA A 1 195 ? 0.781 39.363 19.358 1.00 33.88 195 ALA A N 1
ATOM 1561 C CA . ALA A 1 195 ? 1.603 39.037 20.535 1.00 33.88 195 ALA A CA 1
ATOM 1562 C C . ALA A 1 195 ? 2.670 37.953 20.286 1.00 33.88 195 ALA A C 1
ATOM 1564 O O . ALA A 1 195 ? 3.495 37.705 21.167 1.00 33.88 195 ALA A O 1
ATOM 1565 N N . ASN A 1 196 ? 2.662 37.312 19.113 1.00 33.94 196 ASN A N 1
ATOM 1566 C CA . ASN A 1 196 ? 3.650 36.296 18.728 1.00 33.94 196 ASN A CA 1
ATOM 1567 C C . ASN A 1 196 ? 4.594 36.760 17.606 1.00 33.94 196 ASN A C 1
ATOM 1569 O O . ASN A 1 196 ? 5.381 35.959 17.103 1.00 33.94 196 ASN A O 1
ATOM 1573 N N . SER A 1 197 ? 4.569 38.047 17.251 1.00 27.56 197 SER A N 1
ATOM 1574 C CA . SER A 1 197 ? 5.492 38.644 16.289 1.00 27.56 197 SER A CA 1
ATOM 1575 C C . SER A 1 197 ? 6.518 39.564 16.974 1.00 27.56 197 SER A C 1
ATOM 1577 O O . SER A 1 197 ? 6.160 40.608 17.511 1.00 27.56 197 SER A O 1
ATOM 1579 N N . TYR A 1 198 ? 7.790 39.170 16.850 1.00 28.97 198 TYR A N 1
ATOM 1580 C CA . TYR A 1 198 ? 9.043 39.943 16.939 1.00 28.97 198 TYR A CA 1
ATOM 1581 C C . TYR A 1 198 ? 9.913 39.980 18.223 1.00 28.97 198 TYR A C 1
ATOM 1583 O O . TYR A 1 198 ? 9.580 40.548 19.259 1.00 28.97 198 TYR A O 1
ATOM 1591 N N . SER A 1 199 ? 11.126 39.443 17.994 1.00 32.03 199 SER A N 1
ATOM 1592 C CA . SER A 1 199 ? 12.479 39.968 18.271 1.00 32.03 199 SER A CA 1
ATOM 1593 C C . SER A 1 199 ? 13.081 39.936 19.680 1.00 32.03 199 SER A C 1
ATOM 1595 O O . SER A 1 199 ? 12.789 40.765 20.540 1.00 32.03 199 SER A O 1
ATOM 1597 N N . ASP A 1 200 ? 14.108 39.087 19.804 1.00 31.66 200 ASP A N 1
ATOM 1598 C CA . ASP A 1 200 ? 15.370 39.422 20.469 1.00 31.66 200 ASP A CA 1
ATOM 1599 C C . ASP A 1 200 ? 15.978 40.690 19.829 1.00 31.66 200 ASP A C 1
ATOM 1601 O O . ASP A 1 200 ? 16.729 40.623 18.859 1.00 31.66 200 ASP A O 1
ATOM 1605 N N . GLU A 1 201 ? 15.670 41.862 20.383 1.00 26.47 201 GLU A N 1
ATOM 1606 C CA . GLU A 1 201 ? 16.535 43.039 20.285 1.00 26.47 201 GLU A CA 1
ATOM 1607 C C . GLU A 1 201 ? 17.170 43.291 21.656 1.00 26.47 201 GLU A C 1
ATOM 1609 O O . GLU A 1 201 ? 16.601 43.931 22.544 1.00 26.47 201 GLU A O 1
ATOM 1614 N N . GLN A 1 202 ? 18.387 42.778 21.841 1.00 32.00 202 GLN A N 1
ATOM 1615 C CA . GLN A 1 202 ? 19.279 43.292 22.873 1.00 32.00 202 GLN A CA 1
ATOM 1616 C C . GLN A 1 202 ? 19.942 44.568 22.354 1.00 32.00 202 GLN A C 1
ATOM 1618 O O . GLN A 1 202 ? 20.800 44.534 21.473 1.00 32.00 202 GLN A O 1
ATOM 1623 N N . GLY A 1 203 ? 19.557 45.703 22.940 1.00 29.66 203 GLY A N 1
ATOM 1624 C CA . GLY A 1 203 ? 20.330 46.939 22.871 1.00 29.66 203 GLY A CA 1
ATOM 1625 C C . GLY A 1 203 ? 21.759 46.762 23.422 1.00 29.66 203 GLY A C 1
ATOM 1626 O O . GLY A 1 203 ? 22.045 45.812 24.156 1.00 29.66 203 GLY A O 1
ATOM 1627 N N . PRO A 1 204 ? 22.678 47.676 23.069 1.00 29.56 204 PRO A N 1
ATOM 1628 C CA . PRO A 1 204 ? 24.117 47.442 23.122 1.00 29.56 204 PRO A CA 1
ATOM 1629 C C . PRO A 1 204 ? 24.663 47.381 24.560 1.00 29.56 204 PRO A C 1
ATOM 1631 O O . PRO A 1 204 ? 24.205 48.129 25.431 1.00 29.56 204 PRO A O 1
ATOM 1634 N N . PRO A 1 205 ? 25.699 46.563 24.826 1.00 31.17 205 PRO A N 1
ATOM 1635 C CA . PRO A 1 205 ? 26.383 46.565 26.110 1.00 31.17 205 PRO A CA 1
ATOM 1636 C C . PRO A 1 205 ? 27.331 47.775 26.237 1.00 31.17 205 PRO A C 1
ATOM 1638 O O . PRO A 1 205 ? 27.800 48.329 25.238 1.00 31.17 205 PRO A O 1
ATOM 1641 N N . PRO A 1 206 ? 27.651 48.202 27.472 1.00 27.95 206 PRO A N 1
ATOM 1642 C CA . PRO A 1 206 ? 28.467 49.381 27.718 1.00 27.95 206 PRO A CA 1
ATOM 1643 C C . PRO A 1 206 ? 29.940 49.155 27.350 1.00 27.95 206 PRO A C 1
ATOM 1645 O O . PRO A 1 206 ? 30.529 48.107 27.613 1.00 27.95 206 PRO A O 1
ATOM 1648 N N . GLN A 1 207 ? 30.558 50.206 26.811 1.00 30.27 207 GLN A N 1
ATOM 1649 C CA . GLN A 1 207 ? 31.991 50.314 26.550 1.00 30.27 207 GLN A CA 1
ATOM 1650 C C . GLN A 1 207 ? 32.832 50.061 27.814 1.00 30.27 207 GLN A C 1
ATOM 1652 O O . GLN A 1 207 ? 32.787 50.861 28.749 1.00 30.27 207 GLN A O 1
ATOM 1657 N N . ARG A 1 208 ? 33.714 49.050 27.792 1.00 25.36 208 ARG A N 1
ATOM 1658 C CA . ARG A 1 208 ? 35.009 49.078 28.504 1.00 25.36 208 ARG A CA 1
ATOM 1659 C C . ARG A 1 208 ? 36.103 48.290 27.763 1.00 25.36 208 ARG A C 1
ATOM 1661 O O . ARG A 1 208 ? 36.145 47.073 27.805 1.00 25.36 208 ARG A O 1
ATOM 1668 N N . ARG A 1 209 ? 37.009 49.074 27.166 1.00 23.52 209 ARG A N 1
ATOM 1669 C CA . ARG A 1 209 ? 38.481 48.945 27.077 1.00 23.52 209 ARG A CA 1
ATOM 1670 C C . ARG A 1 209 ? 39.124 47.621 26.610 1.00 23.52 209 ARG A C 1
ATOM 1672 O O . ARG A 1 209 ? 39.310 46.701 27.391 1.00 23.52 209 ARG A O 1
ATOM 1679 N N . SER A 1 210 ? 39.670 47.722 25.388 1.00 26.78 210 SER A N 1
ATOM 1680 C CA . SER A 1 210 ? 41.028 47.337 24.937 1.00 26.78 210 SER A CA 1
ATOM 1681 C C . SER A 1 210 ? 41.495 45.885 25.102 1.00 26.78 210 SER A C 1
ATOM 1683 O O . SER A 1 210 ? 41.714 45.447 26.221 1.00 26.78 210 SER A O 1
ATOM 1685 N N . PHE A 1 211 ? 41.871 45.231 23.995 1.00 25.61 211 PHE A N 1
ATOM 1686 C CA . PHE A 1 211 ? 43.280 45.101 23.577 1.00 25.61 211 PHE A CA 1
ATOM 1687 C C . PHE A 1 211 ? 43.400 44.577 22.127 1.00 25.61 211 PHE A C 1
ATOM 1689 O O . PHE A 1 211 ? 42.591 43.790 21.653 1.00 25.61 211 PHE A O 1
ATOM 1696 N N . ASN A 1 212 ? 44.419 45.087 21.433 1.00 26.08 212 ASN A N 1
ATOM 1697 C CA . ASN A 1 212 ? 44.816 44.867 20.035 1.00 26.08 212 ASN A CA 1
ATOM 1698 C C . ASN A 1 212 ? 44.976 43.393 19.606 1.00 26.08 212 ASN A C 1
ATOM 1700 O O . ASN A 1 212 ? 45.601 42.645 20.350 1.00 26.08 212 ASN A O 1
ATOM 1704 N N . ARG A 1 213 ? 44.691 43.059 18.329 1.00 26.08 213 ARG A N 1
ATOM 1705 C CA . ARG A 1 213 ? 45.738 42.804 17.298 1.00 26.08 213 ARG A CA 1
ATOM 1706 C C . ARG A 1 213 ? 45.192 42.475 15.890 1.00 26.08 213 ARG A C 1
ATOM 1708 O O . ARG A 1 213 ? 44.589 41.439 15.675 1.00 26.08 213 ARG A O 1
ATOM 1715 N N . ARG A 1 214 ? 45.566 43.357 14.953 1.00 25.53 214 ARG A N 1
ATOM 1716 C CA . ARG A 1 214 ? 46.033 43.151 13.561 1.00 25.53 214 ARG A CA 1
ATOM 1717 C C . ARG A 1 214 ? 45.207 42.321 12.562 1.00 25.53 214 ARG A C 1
ATOM 1719 O O . ARG A 1 214 ? 45.329 41.110 12.455 1.00 25.53 214 ARG A O 1
ATOM 1726 N N . VAL A 1 215 ? 44.554 43.108 11.711 1.00 24.97 215 VAL A N 1
ATOM 1727 C CA . VAL A 1 215 ? 44.417 43.019 10.247 1.00 24.97 215 VAL A CA 1
ATOM 1728 C C . VAL A 1 215 ? 45.641 42.426 9.524 1.00 24.97 215 VAL A C 1
ATOM 1730 O O . VAL A 1 215 ? 46.772 42.813 9.820 1.00 24.97 215 VAL A O 1
ATOM 1733 N N . PHE A 1 216 ? 45.384 41.631 8.480 1.00 24.56 216 PHE A N 1
ATOM 1734 C CA . PHE A 1 216 ? 46.069 41.774 7.190 1.00 24.56 216 PHE A CA 1
ATOM 1735 C C . PHE A 1 216 ? 45.041 41.743 6.052 1.00 24.56 216 PHE A C 1
ATOM 1737 O O . PHE A 1 216 ? 44.384 40.741 5.796 1.00 24.56 216 PHE A O 1
ATOM 1744 N N . THR A 1 217 ? 44.894 42.898 5.415 1.00 25.77 217 THR A N 1
ATOM 1745 C CA . THR A 1 217 ? 44.277 43.132 4.110 1.00 25.77 217 THR A CA 1
ATOM 1746 C C . THR A 1 217 ? 45.206 42.655 3.001 1.00 25.77 217 THR A C 1
ATOM 1748 O O . THR A 1 217 ? 46.416 42.811 3.136 1.00 25.77 217 THR A O 1
ATOM 1751 N N . ASN A 1 218 ? 44.645 42.253 1.861 1.00 25.56 218 ASN A N 1
ATOM 1752 C CA . ASN A 1 218 ? 45.166 42.698 0.570 1.00 25.56 218 ASN A CA 1
ATOM 1753 C C . ASN A 1 218 ? 44.004 42.967 -0.390 1.00 25.56 218 ASN A C 1
ATOM 1755 O O . ASN A 1 218 ? 43.212 42.086 -0.710 1.00 25.56 218 ASN A O 1
ATOM 1759 N N . GLN A 1 219 ? 43.911 44.238 -0.775 1.00 25.22 219 GLN A N 1
ATOM 1760 C CA . GLN A 1 219 ? 43.145 44.767 -1.897 1.00 25.22 219 GLN A CA 1
ATOM 1761 C C . GLN A 1 219 ? 43.958 44.623 -3.188 1.00 25.22 219 GLN A C 1
ATOM 1763 O O . GLN A 1 219 ? 45.184 44.593 -3.117 1.00 25.22 219 GLN A O 1
ATOM 1768 N N . LEU A 1 220 ? 43.256 44.628 -4.327 1.00 24.73 220 LEU A N 1
ATOM 1769 C CA . LEU A 1 220 ? 43.551 45.238 -5.646 1.00 24.73 220 LEU A CA 1
ATOM 1770 C C . LEU A 1 220 ? 42.658 44.485 -6.662 1.00 24.73 220 LEU A C 1
ATOM 1772 O O . LEU A 1 220 ? 42.534 43.274 -6.558 1.00 24.73 220 LEU A O 1
ATOM 1776 N N . SER A 1 221 ? 41.958 45.074 -7.631 1.00 24.47 221 SER A N 1
ATOM 1777 C CA . SER A 1 221 ? 42.023 46.399 -8.251 1.00 24.47 221 SER A CA 1
ATOM 1778 C C . SER A 1 221 ? 40.776 46.629 -9.127 1.00 24.47 221 SER A C 1
ATOM 1780 O O . SER A 1 221 ? 40.119 45.687 -9.562 1.00 24.47 221 SER A O 1
ATOM 1782 N N . LEU A 1 222 ? 40.495 47.905 -9.380 1.00 23.75 222 LEU A N 1
ATOM 1783 C CA . LEU A 1 222 ? 39.402 48.484 -10.163 1.00 23.75 222 LEU A CA 1
ATOM 1784 C C . LEU A 1 222 ? 39.696 48.585 -11.682 1.00 23.75 222 LEU A C 1
ATOM 1786 O O . LEU A 1 222 ? 40.835 48.825 -12.071 1.00 23.75 222 LEU A O 1
ATOM 1790 N N . ASN A 1 223 ? 38.597 48.605 -12.452 1.00 25.03 223 ASN A N 1
ATOM 1791 C CA . ASN A 1 223 ? 38.270 49.474 -13.606 1.00 25.03 223 ASN A CA 1
ATOM 1792 C C . ASN A 1 223 ? 38.616 49.112 -15.077 1.00 25.03 223 ASN A C 1
ATOM 1794 O O . ASN A 1 223 ? 39.742 49.241 -15.536 1.00 25.03 223 ASN A O 1
ATOM 1798 N N . ASN A 1 224 ? 37.510 48.898 -15.812 1.00 24.88 224 ASN A N 1
ATOM 1799 C CA . ASN A 1 224 ? 36.986 49.603 -17.002 1.00 24.88 224 ASN A CA 1
ATOM 1800 C C . ASN A 1 224 ? 37.512 49.413 -18.446 1.00 24.88 224 ASN A C 1
ATOM 1802 O O . ASN A 1 224 ? 38.604 49.824 -18.817 1.00 24.88 224 ASN A O 1
ATOM 1806 N N . SER A 1 225 ? 36.503 49.082 -19.276 1.00 24.42 225 SER A N 1
ATOM 1807 C CA . SER A 1 225 ? 36.130 49.590 -20.616 1.00 24.42 225 SER A CA 1
ATOM 1808 C C . SER A 1 225 ? 36.838 49.062 -21.869 1.00 24.42 225 SER A C 1
ATOM 1810 O O . SER A 1 225 ? 38.031 49.261 -22.031 1.00 24.42 225 SER A O 1
ATOM 1812 N N . VAL A 1 226 ? 36.045 48.502 -22.802 1.00 26.00 226 VAL A N 1
ATOM 1813 C CA . VAL A 1 226 ? 35.797 48.997 -24.181 1.00 26.00 226 VAL A CA 1
ATOM 1814 C C . VAL A 1 226 ? 34.691 48.149 -24.852 1.00 26.00 226 VAL A C 1
ATOM 1816 O O . VAL A 1 226 ? 34.558 46.956 -24.606 1.00 26.00 226 VAL A O 1
ATOM 1819 N N . VAL A 1 227 ? 33.871 48.822 -25.663 1.00 25.89 227 VAL A N 1
ATOM 1820 C CA . VAL A 1 227 ? 32.677 48.369 -26.402 1.00 25.89 227 VAL A CA 1
ATOM 1821 C C . VAL A 1 227 ? 33.036 47.579 -27.671 1.00 25.89 227 VAL A C 1
ATOM 1823 O O . VAL A 1 227 ? 33.929 48.000 -28.399 1.00 25.89 227 VAL A O 1
ATOM 1826 N N . THR A 1 228 ? 32.280 46.524 -28.013 1.00 24.94 228 THR A N 1
ATOM 1827 C CA . THR A 1 228 ? 31.786 46.256 -29.390 1.00 24.94 228 THR A CA 1
ATOM 1828 C C . THR A 1 228 ? 30.718 45.151 -29.423 1.00 24.94 228 THR A C 1
ATOM 1830 O O . THR A 1 228 ? 30.812 44.149 -28.725 1.00 24.94 228 THR A O 1
ATOM 1833 N N . ASN A 1 229 ? 29.678 45.392 -30.229 1.00 23.62 229 ASN A N 1
ATOM 1834 C CA . ASN A 1 229 ? 28.468 44.587 -30.428 1.00 23.62 229 ASN A CA 1
ATOM 1835 C C . ASN A 1 229 ? 28.729 43.198 -31.034 1.00 23.62 229 ASN A C 1
ATOM 1837 O O . ASN A 1 229 ? 29.469 43.119 -32.012 1.00 23.62 229 ASN A O 1
ATOM 1841 N N . GLN A 1 230 ? 27.970 42.183 -30.599 1.00 25.19 230 GLN A N 1
ATOM 1842 C CA . GLN A 1 230 ? 27.198 41.275 -31.468 1.00 25.19 230 GLN A CA 1
ATOM 1843 C C . GLN A 1 230 ? 26.221 40.405 -30.646 1.00 25.19 230 GLN A C 1
ATOM 1845 O O . GLN A 1 230 ? 26.387 40.230 -29.447 1.00 25.19 230 GLN A O 1
ATOM 1850 N N . GLN A 1 231 ? 25.148 39.976 -31.309 1.00 25.33 231 GLN A N 1
ATOM 1851 C CA . GLN A 1 231 ? 23.887 39.425 -30.792 1.00 25.33 231 GLN A CA 1
ATOM 1852 C C . GLN A 1 231 ? 24.009 38.139 -29.943 1.00 25.33 231 GLN A C 1
ATOM 1854 O O . GLN A 1 231 ? 24.644 37.183 -30.370 1.00 25.33 231 GLN A O 1
ATOM 1859 N N . GLU A 1 232 ? 23.260 38.074 -28.834 1.00 24.77 232 GLU A N 1
ATOM 1860 C CA . GLU A 1 232 ? 22.899 36.847 -28.096 1.00 24.77 232 GLU A CA 1
ATOM 1861 C C . GLU A 1 232 ? 21.398 36.876 -27.729 1.00 24.77 232 GLU A C 1
ATOM 1863 O O . GLU A 1 232 ? 20.898 37.929 -27.318 1.00 24.77 232 GLU A O 1
ATOM 1868 N N . PRO A 1 233 ? 20.656 35.755 -27.847 1.00 25.78 233 PRO A N 1
ATOM 1869 C CA . PRO A 1 233 ? 19.335 35.603 -27.255 1.00 25.78 233 PRO A CA 1
ATOM 1870 C C . PRO A 1 233 ? 19.416 35.077 -25.809 1.00 25.78 233 PRO A C 1
ATOM 1872 O O . PRO A 1 233 ? 20.303 34.311 -25.444 1.00 25.78 233 PRO A O 1
ATOM 1875 N N . ALA A 1 234 ? 18.439 35.517 -25.014 1.00 23.92 234 ALA A N 1
ATOM 1876 C CA . ALA A 1 234 ? 18.210 35.293 -23.587 1.00 23.92 234 ALA A CA 1
ATOM 1877 C C . ALA A 1 234 ? 18.705 33.954 -22.992 1.00 23.92 234 ALA A C 1
ATOM 1879 O O . ALA A 1 234 ? 18.210 32.873 -23.320 1.00 23.92 234 ALA A O 1
ATOM 1880 N N . ARG A 1 235 ? 19.622 34.076 -22.022 1.00 23.92 235 ARG A N 1
ATOM 1881 C CA . ARG A 1 235 ? 19.978 33.048 -21.037 1.00 23.92 235 ARG A CA 1
ATOM 1882 C C . ARG A 1 235 ? 18.797 32.770 -20.105 1.00 23.92 235 ARG A C 1
ATOM 1884 O O . ARG A 1 235 ? 18.174 33.693 -19.592 1.00 23.92 235 ARG A O 1
ATOM 1891 N N . LYS A 1 236 ? 18.548 31.479 -19.891 1.00 26.44 236 LYS A N 1
ATOM 1892 C CA . LYS A 1 236 ? 17.770 30.926 -18.782 1.00 26.44 236 LYS A CA 1
ATOM 1893 C C . LYS A 1 236 ? 18.575 31.111 -17.495 1.00 26.44 236 LYS A C 1
ATOM 1895 O O . LYS A 1 236 ? 19.761 30.783 -17.483 1.00 26.44 236 LYS A O 1
ATOM 1900 N N . ASP A 1 237 ? 17.934 31.621 -16.453 1.00 25.27 237 ASP A N 1
ATOM 1901 C CA . ASP A 1 237 ? 18.504 31.650 -15.112 1.00 25.27 237 ASP A CA 1
ATOM 1902 C C . ASP A 1 237 ? 18.563 30.221 -14.557 1.00 25.27 237 ASP A C 1
ATOM 1904 O O . ASP A 1 237 ? 17.547 29.541 -14.405 1.00 25.27 237 ASP A O 1
ATOM 1908 N N . GLU A 1 238 ? 19.785 29.763 -14.303 1.00 28.61 238 GLU A N 1
ATOM 1909 C CA . GLU A 1 238 ? 20.095 28.568 -13.528 1.00 28.61 238 GLU A CA 1
ATOM 1910 C C . GLU A 1 238 ? 19.968 28.902 -12.037 1.00 28.61 238 GLU A C 1
ATOM 1912 O O . GLU A 1 238 ? 20.744 29.686 -11.492 1.00 28.61 238 GLU A O 1
ATOM 1917 N N . ALA A 1 239 ? 19.017 28.258 -11.367 1.00 24.50 239 ALA A N 1
ATOM 1918 C CA . ALA A 1 239 ? 19.043 28.042 -9.928 1.00 24.50 239 ALA A CA 1
ATOM 1919 C C . ALA A 1 239 ? 18.991 26.526 -9.699 1.00 24.50 239 ALA A C 1
ATOM 1921 O O . ALA A 1 239 ? 17.930 25.945 -9.506 1.00 24.50 239 ALA A O 1
ATOM 1922 N N . TYR A 1 240 ? 20.152 25.879 -9.813 1.00 28.34 240 TYR A N 1
ATOM 1923 C CA . TYR A 1 240 ? 20.365 24.488 -9.417 1.00 28.34 240 TYR A CA 1
ATOM 1924 C C . TYR A 1 240 ? 21.032 24.479 -8.042 1.00 28.34 240 TYR A C 1
ATOM 1926 O O . TYR A 1 240 ? 22.159 24.962 -7.917 1.00 28.34 240 TYR A O 1
ATOM 1934 N N . ASN A 1 241 ? 20.318 23.955 -7.041 1.00 28.62 241 ASN A N 1
ATOM 1935 C CA . ASN A 1 241 ? 20.796 23.085 -5.953 1.00 28.62 241 ASN A CA 1
ATOM 1936 C C . ASN A 1 241 ? 19.899 23.234 -4.714 1.00 28.62 241 ASN A C 1
ATOM 1938 O O . ASN A 1 241 ? 20.183 24.096 -3.887 1.00 28.62 241 ASN A O 1
ATOM 1942 N N . ASP A 1 242 ? 18.873 22.378 -4.583 1.00 26.95 242 ASP A N 1
ATOM 1943 C CA . ASP A 1 242 ? 18.483 21.799 -3.274 1.00 26.95 242 ASP A CA 1
ATOM 1944 C C . ASP A 1 242 ? 17.511 20.582 -3.314 1.00 26.95 242 ASP A C 1
ATOM 1946 O O . ASP A 1 242 ? 17.046 20.130 -2.272 1.00 26.95 242 ASP A O 1
ATOM 1950 N N . ASP A 1 243 ? 17.206 19.976 -4.471 1.00 30.66 243 ASP A N 1
ATOM 1951 C CA . ASP A 1 243 ? 16.006 19.111 -4.577 1.00 30.66 243 ASP A CA 1
ATOM 1952 C C . ASP A 1 243 ? 16.184 17.598 -4.299 1.00 30.66 243 ASP A C 1
ATOM 1954 O O . ASP A 1 243 ? 15.230 16.830 -4.407 1.00 30.66 243 ASP A O 1
ATOM 1958 N N . PHE A 1 244 ? 17.362 17.112 -3.888 1.00 34.06 244 PHE A N 1
ATOM 1959 C CA . PHE A 1 244 ? 17.560 15.661 -3.660 1.00 34.06 244 PHE A CA 1
ATOM 1960 C C . PHE A 1 244 ? 17.140 15.151 -2.266 1.00 34.06 244 PHE A C 1
ATOM 1962 O O . PHE A 1 244 ? 17.204 13.947 -2.010 1.00 34.06 244 PHE A O 1
ATOM 1969 N N . ALA A 1 245 ? 16.684 16.033 -1.369 1.00 30.56 245 ALA A N 1
ATOM 1970 C CA . ALA A 1 245 ? 16.229 15.670 -0.021 1.00 30.56 245 ALA A CA 1
ATOM 1971 C C . ALA A 1 245 ? 14.789 15.113 0.029 1.00 30.56 245 ALA A C 1
ATOM 1973 O O . ALA A 1 245 ? 14.346 14.649 1.070 1.00 30.56 245 ALA A O 1
ATOM 1974 N N . TYR A 1 246 ? 14.044 15.128 -1.081 1.00 36.81 246 TYR A N 1
ATOM 1975 C CA . TYR A 1 246 ? 12.597 14.870 -1.061 1.00 36.81 246 TYR A CA 1
ATOM 1976 C C . TYR A 1 246 ? 12.195 13.380 -1.019 1.00 36.81 246 TYR A C 1
ATOM 1978 O O . TYR A 1 246 ? 11.021 13.054 -0.850 1.00 36.81 246 TYR A O 1
ATOM 1986 N N . PHE A 1 247 ? 13.146 12.452 -1.180 1.00 41.03 247 PHE A N 1
ATOM 1987 C CA . PHE A 1 247 ? 12.852 11.018 -1.336 1.00 41.03 247 PHE A CA 1
ATOM 1988 C C . PHE A 1 247 ? 13.681 10.092 -0.426 1.00 41.03 247 PHE A C 1
ATOM 1990 O O . PHE A 1 247 ? 13.659 8.874 -0.611 1.00 41.03 247 PHE A O 1
ATOM 1997 N N . SER A 1 248 ? 14.412 10.636 0.558 1.00 33.50 248 SER A N 1
ATOM 1998 C CA . SER A 1 248 ? 15.184 9.849 1.537 1.00 33.50 248 SER A CA 1
ATOM 1999 C C . SER A 1 248 ? 14.351 9.266 2.682 1.00 33.50 248 SER A C 1
ATOM 2001 O O . SER A 1 248 ? 14.810 8.338 3.345 1.00 33.50 248 SER A O 1
ATOM 2003 N N . ASP A 1 249 ? 13.127 9.749 2.892 1.00 35.31 249 ASP A N 1
ATOM 2004 C CA . ASP A 1 249 ? 12.452 9.612 4.193 1.00 35.31 249 ASP A CA 1
ATOM 2005 C C . ASP A 1 249 ? 11.472 8.435 4.281 1.00 35.31 249 ASP A C 1
ATOM 2007 O O . ASP A 1 249 ? 10.624 8.385 5.167 1.00 35.31 249 ASP A O 1
ATOM 2011 N N . ILE A 1 250 ? 11.563 7.461 3.373 1.00 41.88 250 ILE A N 1
ATOM 2012 C CA . ILE A 1 250 ? 10.656 6.303 3.419 1.00 41.88 250 ILE A CA 1
ATOM 2013 C C . ILE A 1 250 ? 11.186 5.175 4.323 1.00 41.88 250 ILE A C 1
ATOM 2015 O O . ILE A 1 250 ? 10.398 4.320 4.712 1.00 41.88 250 ILE A O 1
ATOM 2019 N N . GLU A 1 251 ? 12.461 5.156 4.744 1.00 37.25 251 GLU A N 1
ATOM 2020 C CA . GLU A 1 251 ? 12.982 4.000 5.509 1.00 37.25 251 GLU A CA 1
ATOM 2021 C C . GLU A 1 251 ? 14.016 4.284 6.621 1.00 37.25 251 GLU A C 1
ATOM 2023 O O . GLU A 1 251 ? 14.661 3.346 7.087 1.00 37.25 251 GLU A O 1
ATOM 2028 N N . ASP A 1 252 ? 14.169 5.512 7.124 1.00 33.69 252 ASP A N 1
ATOM 2029 C CA . ASP A 1 252 ? 14.925 5.720 8.371 1.00 33.69 252 ASP A CA 1
ATOM 2030 C C . ASP A 1 252 ? 14.281 6.824 9.210 1.00 33.69 252 ASP A C 1
ATOM 2032 O O . ASP A 1 252 ? 13.892 7.856 8.673 1.00 33.69 252 ASP A O 1
ATOM 2036 N N . GLY A 1 253 ? 14.127 6.588 10.516 1.00 34.47 253 GLY A N 1
ATOM 2037 C CA . GLY A 1 253 ? 13.404 7.446 11.465 1.00 34.47 253 GLY A CA 1
ATOM 2038 C C . GLY A 1 253 ? 14.060 8.808 11.728 1.00 34.47 253 GLY A C 1
ATOM 2039 O O . GLY A 1 253 ? 14.474 9.086 12.853 1.00 34.47 253 GLY A O 1
ATOM 2040 N N . GLY A 1 254 ? 14.154 9.645 10.697 1.00 26.66 254 GLY A N 1
ATOM 2041 C CA . GLY A 1 254 ? 14.524 11.056 10.739 1.00 26.66 254 GLY A CA 1
ATOM 2042 C C . GLY A 1 254 ? 13.323 11.948 10.423 1.00 26.66 254 GLY A C 1
ATOM 2043 O O . GLY A 1 254 ? 12.394 11.528 9.741 1.00 26.66 254 GLY A O 1
ATOM 2044 N N . ASP A 1 255 ? 13.333 13.157 10.984 1.00 27.94 255 ASP A N 1
ATOM 2045 C CA . ASP A 1 255 ? 12.226 14.118 10.994 1.00 27.94 255 ASP A CA 1
ATOM 2046 C C . ASP A 1 255 ? 11.556 14.310 9.621 1.00 27.94 255 ASP A C 1
ATOM 2048 O O . ASP A 1 255 ? 12.115 14.928 8.716 1.00 27.94 255 ASP A O 1
ATOM 2052 N N . VAL A 1 256 ? 10.309 13.841 9.514 1.00 30.25 256 VAL A N 1
ATOM 2053 C CA . VAL A 1 256 ? 9.409 14.126 8.393 1.00 30.25 256 VAL A CA 1
ATOM 2054 C C . VAL A 1 256 ? 9.134 15.628 8.370 1.00 30.25 256 VAL A C 1
ATOM 2056 O O . VAL A 1 256 ? 8.497 16.172 9.277 1.00 30.25 256 VAL A O 1
ATOM 2059 N N . VAL A 1 257 ? 9.590 16.312 7.320 1.00 28.17 257 VAL A N 1
ATOM 2060 C CA . VAL A 1 257 ? 9.125 17.669 7.028 1.00 28.17 257 VAL A CA 1
ATOM 2061 C C . VAL A 1 257 ? 7.702 17.568 6.485 1.00 28.17 257 VAL A C 1
ATOM 2063 O O . VAL A 1 257 ? 7.452 17.249 5.324 1.00 28.17 257 VAL A O 1
ATOM 2066 N N . ASP A 1 258 ? 6.773 17.826 7.396 1.00 31.48 258 ASP A N 1
ATOM 2067 C CA . ASP A 1 258 ? 5.334 17.931 7.206 1.00 31.48 258 ASP A CA 1
ATOM 2068 C C . ASP A 1 258 ? 4.990 18.915 6.070 1.00 31.48 258 ASP A C 1
ATOM 2070 O O . ASP A 1 258 ? 5.220 20.123 6.163 1.00 31.48 258 ASP A O 1
ATOM 2074 N N . THR A 1 259 ? 4.407 18.399 4.987 1.00 29.22 259 THR A N 1
ATOM 2075 C CA . THR A 1 259 ? 3.599 19.212 4.073 1.00 29.22 259 THR A CA 1
ATOM 2076 C C . THR A 1 259 ? 2.146 18.841 4.298 1.00 29.22 259 THR A C 1
ATOM 2078 O O . THR A 1 259 ? 1.597 17.933 3.676 1.00 29.22 259 THR A O 1
ATOM 2081 N N . SER A 1 260 ? 1.511 19.565 5.217 1.00 28.94 260 SER A N 1
ATOM 2082 C CA . SER A 1 260 ? 0.086 19.448 5.493 1.00 28.94 260 SER A CA 1
ATOM 2083 C C . SER A 1 260 ? -0.708 19.625 4.194 1.00 28.94 260 SER A C 1
ATOM 2085 O O . SER A 1 260 ? -0.761 20.719 3.620 1.00 28.94 260 SER A O 1
ATOM 2087 N N . PHE A 1 261 ? -1.310 18.539 3.714 1.00 34.56 261 PHE A N 1
ATOM 2088 C CA . PHE A 1 261 ? -2.052 18.513 2.461 1.00 34.56 261 PHE A CA 1
ATOM 2089 C C . PHE A 1 261 ? -3.401 19.212 2.658 1.00 34.56 261 PHE A C 1
ATOM 2091 O O . PHE A 1 261 ? -4.335 18.665 3.245 1.00 34.56 261 PHE A O 1
ATOM 2098 N N . THR A 1 262 ? -3.517 20.444 2.171 1.00 30.81 262 THR A N 1
ATOM 2099 C CA . THR A 1 262 ? -4.824 21.056 1.927 1.00 30.81 262 THR A CA 1
ATOM 2100 C C . THR A 1 262 ? -5.286 20.587 0.554 1.00 30.81 262 THR A C 1
ATOM 2102 O O . THR A 1 262 ? -4.704 20.951 -0.464 1.00 30.81 262 THR A O 1
ATOM 2105 N N . VAL A 1 263 ? -6.305 19.723 0.519 1.00 36.84 263 VAL A N 1
ATOM 2106 C CA . VAL A 1 263 ? -6.929 19.278 -0.735 1.00 36.84 263 VAL A CA 1
ATOM 2107 C C . VAL A 1 263 ? -7.559 20.507 -1.389 1.00 36.84 263 VAL A C 1
ATOM 2109 O O . VAL A 1 263 ? -8.590 21.001 -0.932 1.00 36.84 263 VAL A O 1
ATOM 2112 N N . SER A 1 264 ? -6.927 21.041 -2.432 1.00 39.91 264 SER A N 1
ATOM 2113 C CA . SER A 1 264 ? -7.555 22.055 -3.274 1.00 39.91 264 SER A CA 1
ATOM 2114 C C . SER A 1 264 ? -8.751 21.429 -4.003 1.00 39.91 264 SER A C 1
ATOM 2116 O O . SER A 1 264 ? -8.706 20.269 -4.417 1.00 39.91 264 SER A O 1
ATOM 2118 N N . ASN A 1 265 ? -9.833 22.191 -4.187 1.00 44.50 265 ASN A N 1
ATOM 2119 C CA . ASN A 1 265 ? -11.064 21.726 -4.850 1.00 44.50 265 ASN A CA 1
ATOM 2120 C C . ASN A 1 265 ? -10.846 21.203 -6.293 1.00 44.50 265 ASN A C 1
ATOM 2122 O O . ASN A 1 265 ? -11.737 20.568 -6.851 1.00 44.50 265 ASN A O 1
ATOM 2126 N N . GLU A 1 266 ? -9.671 21.425 -6.889 1.00 49.91 266 GLU A N 1
ATOM 2127 C CA . GLU A 1 266 ? -9.283 20.952 -8.227 1.00 49.91 266 GLU A CA 1
ATOM 2128 C C . GLU A 1 266 ? -8.855 19.467 -8.269 1.00 49.91 266 GLU A C 1
ATOM 2130 O O . GLU A 1 266 ? -8.895 18.851 -9.331 1.00 49.91 266 GLU A O 1
ATOM 2135 N N . LEU A 1 267 ? -8.489 18.861 -7.129 1.00 51.25 267 LEU A N 1
ATOM 2136 C CA . LEU A 1 267 ? -8.081 17.444 -7.017 1.00 51.25 267 LEU A CA 1
ATOM 2137 C C . LEU A 1 267 ? -9.259 16.455 -7.079 1.00 51.25 267 LEU A C 1
ATOM 2139 O O . LEU A 1 267 ? -9.090 15.288 -7.435 1.00 51.25 267 LEU A O 1
ATOM 2143 N N . HIS A 1 268 ? -10.457 16.908 -6.712 1.00 54.94 268 HIS A N 1
ATOM 2144 C CA . HIS A 1 268 ? -11.591 16.045 -6.376 1.00 54.94 268 HIS A CA 1
ATOM 2145 C C . HIS A 1 268 ? -12.117 15.110 -7.494 1.00 54.94 268 HIS A C 1
ATOM 2147 O O . HIS A 1 268 ? -12.552 14.005 -7.154 1.00 54.94 268 HIS A O 1
ATOM 2153 N N . PRO A 1 269 ? -12.097 15.470 -8.799 1.00 59.44 269 PRO A N 1
ATOM 2154 C CA . PRO A 1 269 ? -12.579 14.574 -9.852 1.00 59.44 269 PRO A CA 1
ATOM 2155 C C . PRO A 1 269 ? -11.592 13.449 -10.190 1.00 59.44 269 PRO A C 1
ATOM 2157 O O . PRO A 1 269 ? -12.013 12.401 -10.669 1.00 59.44 269 PRO A O 1
ATOM 2160 N N . PHE A 1 270 ? -10.297 13.636 -9.923 1.00 65.38 270 PHE A N 1
ATOM 2161 C CA . PHE A 1 270 ? -9.255 12.664 -10.270 1.00 65.38 270 PHE A CA 1
ATOM 2162 C C . PHE A 1 270 ? -8.922 11.696 -9.138 1.00 65.38 270 PHE A C 1
ATOM 2164 O O . PHE A 1 270 ? -8.231 10.717 -9.376 1.00 65.38 270 PHE A O 1
ATOM 2171 N N . LEU A 1 271 ? -9.410 11.928 -7.919 1.00 67.75 271 LEU A N 1
ATOM 2172 C CA . LEU A 1 271 ? -9.166 11.034 -6.781 1.00 67.75 271 LEU A CA 1
ATOM 2173 C C . LEU A 1 271 ? -10.142 9.851 -6.707 1.00 67.75 271 LEU A C 1
ATOM 2175 O O . LEU A 1 271 ? -9.909 8.925 -5.937 1.00 67.75 271 LEU A O 1
ATOM 2179 N N . ASN A 1 272 ? -11.211 9.867 -7.507 1.00 79.38 272 ASN A N 1
ATOM 2180 C CA . ASN A 1 272 ? -12.224 8.819 -7.515 1.00 79.38 272 ASN A CA 1
ATOM 2181 C C . ASN A 1 272 ? -12.145 8.008 -8.804 1.00 79.38 272 ASN A C 1
ATOM 2183 O O . ASN A 1 272 ? -12.322 8.545 -9.898 1.00 79.38 272 ASN A O 1
ATOM 2187 N N . PHE A 1 273 ? -11.922 6.706 -8.664 1.00 87.19 273 PHE A N 1
ATOM 2188 C CA . PHE A 1 273 ? -12.012 5.785 -9.787 1.00 87.19 273 PHE A CA 1
ATOM 2189 C C . PHE A 1 273 ? -13.447 5.689 -10.328 1.00 87.19 273 PHE A C 1
ATOM 2191 O O . PHE A 1 273 ? -14.405 5.879 -9.567 1.00 87.19 273 PHE A O 1
ATOM 2198 N N . PRO A 1 274 ? -13.616 5.345 -11.621 1.00 90.81 274 PRO A N 1
ATOM 2199 C CA . PRO A 1 274 ? -14.922 4.992 -12.161 1.00 90.81 274 PRO A CA 1
ATOM 2200 C C . PRO A 1 274 ? -15.517 3.820 -11.378 1.00 90.81 274 PRO A C 1
ATOM 2202 O O . PRO A 1 274 ? -14.782 2.971 -10.873 1.00 90.81 274 PRO A O 1
ATOM 2205 N N . ARG A 1 275 ? -16.847 3.759 -11.299 1.00 91.50 275 ARG A N 1
ATOM 2206 C CA . ARG A 1 275 ? -17.568 2.671 -10.634 1.00 91.50 275 ARG A CA 1
ATOM 2207 C C . ARG A 1 275 ? -18.501 1.975 -11.603 1.00 91.50 275 ARG A C 1
ATOM 2209 O O . ARG A 1 275 ? -19.038 2.600 -12.515 1.00 91.50 275 ARG A O 1
ATOM 2216 N N . ILE A 1 276 ? -18.699 0.686 -11.369 1.00 92.00 276 ILE A N 1
ATOM 2217 C CA . ILE A 1 276 ? -19.701 -0.096 -12.084 1.00 92.00 276 ILE A CA 1
ATOM 2218 C C . ILE A 1 276 ? -21.113 0.443 -11.799 1.00 92.00 276 ILE A C 1
ATOM 2220 O O . ILE A 1 276 ? -21.383 0.924 -10.695 1.00 92.00 276 ILE A O 1
ATOM 2224 N N . SER A 1 277 ? -22.016 0.369 -12.781 1.00 88.81 277 SER A N 1
ATOM 2225 C CA . SER A 1 277 ? -23.401 0.820 -12.595 1.00 88.81 277 SER A CA 1
ATOM 2226 C C . SER A 1 277 ? -24.119 -0.034 -11.546 1.00 88.81 277 SER A C 1
ATOM 2228 O O . SER A 1 277 ? -23.952 -1.258 -11.521 1.00 88.81 277 SER A O 1
ATOM 2230 N N . GLU A 1 278 ? -24.956 0.585 -10.710 1.00 87.56 278 GLU A N 1
ATOM 2231 C CA . GLU A 1 278 ? -25.759 -0.131 -9.710 1.00 87.56 278 GLU A CA 1
ATOM 2232 C C . GLU A 1 278 ? -26.758 -1.107 -10.347 1.00 87.56 278 GLU A C 1
ATOM 2234 O O . GLU A 1 278 ? -27.025 -2.151 -9.749 1.00 87.56 278 GLU A O 1
ATOM 2239 N N . ASP A 1 279 ? -27.212 -0.806 -11.570 1.00 89.56 279 ASP A N 1
ATOM 2240 C CA . ASP A 1 279 ? -28.144 -1.612 -12.374 1.00 89.56 279 ASP A CA 1
ATOM 2241 C C . ASP A 1 279 ? -27.494 -2.842 -13.033 1.00 89.56 279 ASP A C 1
ATOM 2243 O O . ASP A 1 279 ? -28.170 -3.629 -13.698 1.00 89.56 279 ASP A O 1
ATOM 2247 N N . SER A 1 280 ? -26.176 -2.999 -12.898 1.00 91.50 280 SER A N 1
ATOM 2248 C CA . SER A 1 280 ? -25.442 -4.110 -13.509 1.00 91.50 280 SER A CA 1
ATOM 2249 C C . SER A 1 280 ? -25.809 -5.448 -12.864 1.00 91.50 280 SER A C 1
ATOM 2251 O O . SER A 1 280 ? -26.109 -5.515 -11.669 1.00 91.50 280 SER A O 1
ATOM 2253 N N . GLU A 1 281 ? -25.741 -6.532 -13.641 1.00 93.12 281 GLU A N 1
ATOM 2254 C CA . GLU A 1 281 ? -26.075 -7.879 -13.169 1.00 93.12 281 GLU A CA 1
ATOM 2255 C C . GLU A 1 281 ? -25.223 -8.261 -11.949 1.00 93.12 281 GLU A C 1
ATOM 2257 O O . GLU A 1 281 ? -23.999 -8.132 -11.970 1.00 93.12 281 GLU A O 1
ATOM 2262 N N . LEU A 1 282 ? -25.871 -8.743 -10.884 1.00 92.06 282 LEU A N 1
ATOM 2263 C CA . LEU A 1 282 ? -25.193 -9.242 -9.691 1.00 92.06 282 LEU A CA 1
ATOM 2264 C C . LEU A 1 282 ? -24.923 -10.744 -9.831 1.00 92.06 282 LEU A C 1
ATOM 2266 O O . LEU A 1 282 ? -25.851 -11.551 -9.874 1.00 92.06 282 LEU A O 1
ATOM 2270 N N . VAL A 1 283 ? -23.647 -11.116 -9.851 1.00 92.81 283 VAL A N 1
ATOM 2271 C CA . VAL A 1 283 ? -23.177 -12.493 -10.015 1.00 92.81 283 VAL A CA 1
ATOM 2272 C C . VAL A 1 283 ? -22.590 -13.009 -8.704 1.00 92.81 283 VAL A C 1
ATOM 2274 O O . VAL A 1 283 ? -21.714 -12.382 -8.108 1.00 92.81 283 VAL A O 1
ATOM 2277 N N . LEU A 1 284 ? -23.056 -14.182 -8.272 1.00 91.44 284 LEU A N 1
ATOM 2278 C CA . LEU A 1 284 ? -22.485 -14.896 -7.132 1.00 91.44 284 LEU A CA 1
ATOM 2279 C C . LEU A 1 284 ? -21.160 -15.557 -7.533 1.00 91.44 284 LEU A C 1
ATOM 2281 O O . LEU A 1 284 ? -21.116 -16.369 -8.458 1.00 91.44 284 LEU A O 1
ATOM 2285 N N . ILE A 1 285 ? -20.104 -15.236 -6.793 1.00 92.81 285 ILE A N 1
ATOM 2286 C CA . ILE A 1 285 ? -18.779 -15.838 -6.899 1.00 92.81 285 ILE A CA 1
ATOM 2287 C C . ILE A 1 285 ? -18.589 -16.779 -5.715 1.00 92.81 285 ILE A C 1
ATOM 2289 O O . ILE A 1 285 ? -18.334 -16.331 -4.602 1.00 92.81 285 ILE A O 1
ATOM 2293 N N . ASP A 1 286 ? -18.731 -18.077 -5.970 1.00 91.44 286 ASP A N 1
ATOM 2294 C CA . ASP A 1 286 ? -18.522 -19.138 -4.983 1.00 91.44 286 ASP A CA 1
ATOM 2295 C C . ASP A 1 286 ? -17.155 -19.793 -5.233 1.00 91.44 286 ASP A C 1
ATOM 2297 O O . ASP A 1 286 ? -16.951 -20.449 -6.261 1.00 91.44 286 ASP A O 1
ATOM 2301 N N . VAL A 1 287 ? -16.186 -19.535 -4.350 1.00 92.50 287 VAL A N 1
ATOM 2302 C CA . VAL A 1 287 ? -14.768 -19.870 -4.571 1.00 92.50 287 VAL A CA 1
ATOM 2303 C C . VAL A 1 287 ? -14.091 -20.363 -3.292 1.00 92.50 287 VAL A C 1
ATOM 2305 O O . VAL A 1 287 ? -14.404 -19.927 -2.193 1.00 92.50 287 VAL A O 1
ATOM 2308 N N . SER A 1 288 ? -13.142 -21.291 -3.411 1.00 90.94 288 SER A N 1
ATOM 2309 C CA . SER A 1 288 ? -12.293 -21.714 -2.288 1.00 90.94 288 SER A CA 1
ATOM 2310 C C . SER A 1 288 ? -11.043 -20.837 -2.214 1.00 90.94 288 SER A C 1
ATOM 2312 O O . SER A 1 288 ? -10.447 -20.546 -3.254 1.00 90.94 288 SER A O 1
ATOM 2314 N N . ARG A 1 289 ? -10.609 -20.470 -0.998 1.00 87.62 289 ARG A N 1
ATOM 2315 C CA . ARG A 1 289 ? -9.395 -19.664 -0.756 1.00 87.62 289 ARG A CA 1
ATOM 2316 C C . ARG A 1 289 ? -8.150 -20.242 -1.435 1.00 87.62 289 ARG A C 1
ATOM 2318 O O . ARG A 1 289 ? -7.376 -19.492 -2.024 1.00 87.62 289 ARG A O 1
ATOM 2325 N N . ASP A 1 290 ? -8.021 -21.567 -1.445 1.00 88.38 290 ASP A N 1
ATOM 2326 C CA . ASP A 1 290 ? -6.877 -22.278 -2.031 1.00 88.38 290 ASP A CA 1
ATOM 2327 C C . ASP A 1 290 ? -6.891 -22.302 -3.568 1.00 88.38 290 ASP A C 1
ATOM 2329 O O . ASP A 1 290 ? -5.895 -22.648 -4.201 1.00 88.38 290 ASP A O 1
ATOM 2333 N N . ASN A 1 291 ? -8.015 -21.934 -4.191 1.00 93.06 291 ASN A N 1
ATOM 2334 C CA . ASN A 1 291 ? -8.212 -22.021 -5.637 1.00 93.06 291 ASN A CA 1
ATOM 2335 C C . ASN A 1 291 ? -8.592 -20.677 -6.282 1.00 93.06 291 ASN A C 1
ATOM 2337 O O . ASN A 1 291 ? -9.107 -20.651 -7.399 1.00 93.06 291 ASN A O 1
ATOM 2341 N N . ILE A 1 292 ? -8.330 -19.550 -5.611 1.00 95.19 292 ILE A N 1
ATOM 2342 C CA . ILE A 1 292 ? -8.690 -18.216 -6.120 1.00 95.19 292 ILE A CA 1
ATOM 2343 C C . ILE A 1 292 ? -7.999 -17.914 -7.455 1.00 95.19 292 ILE A C 1
ATOM 2345 O O . ILE A 1 292 ? -8.652 -17.453 -8.389 1.00 95.19 292 ILE A O 1
ATOM 2349 N N . VAL A 1 293 ? -6.691 -18.172 -7.577 1.00 96.19 293 VAL A N 1
ATOM 2350 C CA . VAL A 1 293 ? -5.937 -17.802 -8.788 1.00 96.19 293 VAL A CA 1
ATOM 2351 C C . VAL A 1 293 ? -6.437 -18.554 -10.030 1.00 96.19 293 VAL A C 1
ATOM 2353 O O . VAL A 1 293 ? -6.806 -17.878 -10.996 1.00 96.19 293 VAL A O 1
ATOM 2356 N N . PRO A 1 294 ? -6.519 -19.903 -10.045 1.00 96.12 294 PRO A N 1
ATOM 2357 C CA . PRO A 1 294 ? -7.059 -20.627 -11.196 1.00 96.12 294 PRO A CA 1
ATOM 2358 C C . PRO A 1 294 ? -8.512 -20.251 -11.498 1.00 96.12 294 PRO A C 1
ATOM 2360 O O . PRO A 1 294 ? -8.839 -19.977 -12.650 1.00 96.12 294 PRO A O 1
ATOM 2363 N N . TYR A 1 295 ? -9.357 -20.139 -10.466 1.00 96.44 295 TYR A N 1
ATOM 2364 C CA . TYR A 1 295 ? -10.763 -19.764 -10.621 1.00 96.44 295 TYR A CA 1
ATOM 2365 C C . TYR A 1 295 ? -10.931 -18.405 -11.311 1.00 96.44 295 TYR A C 1
ATOM 2367 O O . TYR A 1 295 ? -11.697 -18.275 -12.264 1.00 96.44 295 TYR A O 1
ATOM 2375 N N . MET A 1 296 ? -10.190 -17.389 -10.859 1.00 96.75 296 MET A N 1
ATOM 2376 C CA . MET A 1 296 ? -10.249 -16.046 -11.435 1.00 96.75 296 MET A CA 1
ATOM 2377 C C . MET A 1 296 ? -9.729 -16.033 -12.875 1.00 96.75 296 MET A C 1
ATOM 2379 O O . MET A 1 296 ? -10.329 -15.390 -13.736 1.00 96.75 296 MET A O 1
ATOM 2383 N N . PHE A 1 297 ? -8.661 -16.775 -13.185 1.00 96.81 297 PHE A N 1
ATOM 2384 C CA . PHE A 1 297 ? -8.223 -16.909 -14.574 1.00 96.81 297 PHE A CA 1
ATOM 2385 C C . PHE A 1 297 ? -9.306 -17.539 -15.453 1.00 96.81 297 PHE A C 1
ATOM 2387 O O . PHE A 1 297 ? -9.587 -17.001 -16.525 1.00 96.81 297 PHE A O 1
ATOM 2394 N N . ASP A 1 298 ? -9.946 -18.620 -15.012 1.00 96.25 298 ASP A N 1
ATOM 2395 C CA . ASP A 1 298 ? -10.986 -19.306 -15.783 1.00 96.25 298 ASP A CA 1
ATOM 2396 C C . ASP A 1 298 ? -12.221 -18.423 -15.996 1.00 96.25 298 ASP A C 1
ATOM 2398 O O . ASP A 1 298 ? -12.686 -18.270 -17.132 1.00 96.25 298 ASP A O 1
ATOM 2402 N N . LEU A 1 299 ? -12.698 -17.773 -14.930 1.00 95.75 299 LEU A N 1
ATOM 2403 C CA . LEU A 1 299 ? -13.850 -16.873 -14.953 1.00 95.75 299 LEU A CA 1
ATOM 2404 C C . LEU A 1 299 ? -13.680 -15.773 -16.012 1.00 95.75 299 LEU A C 1
ATOM 2406 O O . LEU A 1 299 ? -14.517 -15.616 -16.907 1.00 95.75 299 LEU A O 1
ATOM 2410 N N . TYR A 1 300 ? -12.559 -15.050 -15.958 1.00 96.44 300 TYR A N 1
ATOM 2411 C CA . TYR A 1 300 ? -12.296 -13.927 -16.860 1.00 96.44 300 TYR A CA 1
ATOM 2412 C C . TYR A 1 300 ? -11.797 -14.355 -18.246 1.00 96.44 300 TYR A C 1
ATOM 2414 O O . TYR A 1 300 ? -11.830 -13.547 -19.181 1.00 96.44 300 TYR A O 1
ATOM 2422 N N . SER A 1 301 ? -11.355 -15.604 -18.415 1.00 94.69 301 SER A N 1
ATOM 2423 C CA . SER A 1 301 ? -11.025 -16.169 -19.730 1.00 94.69 301 SER A CA 1
ATOM 2424 C C . SER A 1 301 ? -12.277 -16.489 -20.535 1.00 94.69 301 SER A C 1
ATOM 2426 O O . SER A 1 301 ? -12.370 -16.112 -21.703 1.00 94.69 301 SER A O 1
ATOM 2428 N N . GLN A 1 302 ? -13.233 -17.184 -19.914 1.00 90.75 302 GLN A N 1
ATOM 2429 C CA . GLN A 1 302 ? -14.399 -17.746 -20.597 1.00 90.75 302 GLN A CA 1
ATOM 2430 C C . GLN A 1 302 ? -15.458 -16.690 -20.919 1.00 90.75 302 GLN A C 1
ATOM 2432 O O . GLN A 1 302 ? -16.125 -16.778 -21.950 1.00 90.75 302 GLN A O 1
ATOM 2437 N N . LYS A 1 303 ? -15.615 -15.687 -20.048 1.00 85.31 303 LYS A N 1
ATOM 2438 C CA . LYS A 1 303 ? -16.665 -14.668 -20.157 1.00 85.31 303 LYS A CA 1
ATOM 2439 C C . LYS A 1 303 ? -16.062 -13.264 -20.082 1.00 85.31 303 LYS A C 1
ATOM 2441 O O . LYS A 1 303 ? -15.994 -12.692 -18.998 1.00 85.31 303 LYS A O 1
ATOM 2446 N N . PRO A 1 304 ? -15.638 -12.665 -21.208 1.00 82.88 304 PRO A N 1
ATOM 2447 C CA . PRO A 1 304 ? -15.094 -11.306 -21.208 1.00 82.88 304 PRO A CA 1
ATOM 2448 C C . PRO A 1 304 ? -16.045 -10.250 -20.626 1.00 82.88 304 PRO A C 1
ATOM 2450 O O . PRO A 1 304 ? -15.568 -9.327 -19.981 1.00 82.88 304 PRO A O 1
ATOM 2453 N N . SER A 1 305 ? -17.363 -10.426 -20.782 1.00 88.12 305 SER A N 1
ATOM 2454 C CA . SER A 1 305 ? -18.403 -9.551 -20.211 1.00 88.12 305 SER A CA 1
ATOM 2455 C C . SER A 1 305 ? -18.517 -9.624 -18.685 1.00 88.12 305 SER A C 1
ATOM 2457 O O . SER A 1 305 ? -19.296 -8.896 -18.090 1.00 88.12 305 SER A O 1
ATOM 2459 N N . THR A 1 306 ? -17.741 -10.488 -18.022 1.00 90.94 306 THR A N 1
ATOM 2460 C CA . THR A 1 306 ? -17.673 -10.539 -16.552 1.00 90.94 306 THR A CA 1
ATOM 2461 C C . THR A 1 306 ? -17.311 -9.185 -15.947 1.00 90.94 306 THR A C 1
ATOM 2463 O O . THR A 1 306 ? -17.742 -8.894 -14.840 1.00 90.94 306 THR A O 1
ATOM 2466 N N . VAL A 1 307 ? -16.537 -8.366 -16.668 1.00 92.88 307 VAL A N 1
ATOM 2467 C CA . VAL A 1 307 ? -16.119 -7.027 -16.222 1.00 92.88 307 VAL A CA 1
ATOM 2468 C C . VAL A 1 307 ? -17.275 -6.029 -16.093 1.00 92.88 307 VAL A C 1
ATOM 2470 O O . VAL A 1 307 ? -17.084 -4.969 -15.503 1.00 92.88 307 VAL A O 1
ATOM 2473 N N . ASP A 1 308 ? -18.442 -6.362 -16.651 1.00 92.94 308 ASP A N 1
ATOM 2474 C CA . ASP A 1 308 ? -19.646 -5.532 -16.636 1.00 92.94 308 ASP A CA 1
ATOM 2475 C C . ASP A 1 308 ? -20.596 -5.916 -15.488 1.00 92.94 308 ASP A C 1
ATOM 2477 O O . ASP A 1 308 ? -21.653 -5.309 -15.344 1.00 92.94 308 ASP A O 1
ATOM 2481 N N . ASN A 1 309 ? -20.235 -6.902 -14.656 1.00 93.75 309 ASN A N 1
ATOM 2482 C CA . ASN A 1 309 ? -21.106 -7.465 -13.624 1.00 93.75 309 ASN A CA 1
ATOM 2483 C C . ASN A 1 309 ? -20.658 -7.106 -12.208 1.00 93.75 309 ASN A C 1
ATOM 2485 O O . ASN A 1 309 ? -19.482 -7.161 -11.871 1.00 93.75 309 ASN A O 1
ATOM 2489 N N . ARG A 1 310 ? -21.610 -6.859 -11.312 1.00 94.06 310 ARG A N 1
ATOM 2490 C CA . ARG A 1 310 ? -21.333 -6.753 -9.876 1.00 94.06 310 ARG A CA 1
ATOM 2491 C C . ARG A 1 310 ? -21.083 -8.134 -9.289 1.00 94.06 310 ARG A C 1
ATOM 2493 O O . ARG A 1 310 ? -21.707 -9.106 -9.705 1.00 94.06 310 ARG A O 1
ATOM 2500 N N . PHE A 1 311 ? -20.218 -8.222 -8.285 1.00 92.88 311 PHE A N 1
ATOM 2501 C CA . PHE A 1 311 ? -19.934 -9.478 -7.591 1.00 92.88 311 PHE A CA 1
ATOM 2502 C C . PHE A 1 311 ? -20.540 -9.507 -6.193 1.00 92.88 311 PHE A C 1
ATOM 2504 O O . PHE A 1 311 ? -20.489 -8.523 -5.459 1.00 92.88 311 PHE A O 1
ATOM 2511 N N . LEU A 1 312 ? -21.066 -10.674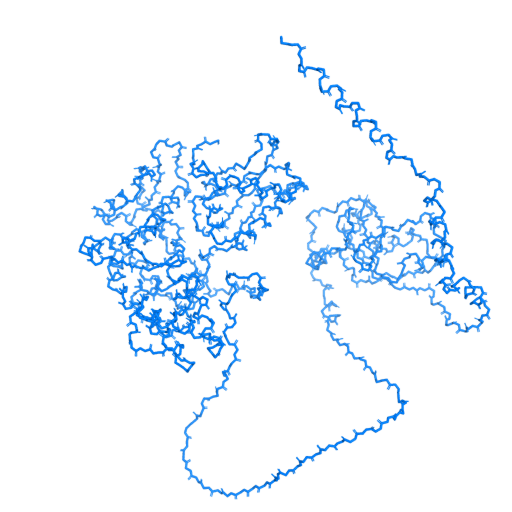 -5.835 1.00 90.25 312 LEU A N 1
ATOM 2512 C CA . LEU A 1 312 ? -21.345 -11.077 -4.464 1.00 90.25 312 LEU A CA 1
ATOM 2513 C C . LEU A 1 312 ? -20.434 -12.265 -4.153 1.00 90.25 312 LEU A C 1
ATOM 2515 O O . LEU A 1 312 ? -20.556 -13.299 -4.805 1.00 90.25 312 LEU A O 1
ATOM 2519 N N . VAL A 1 313 ? -19.502 -12.127 -3.211 1.00 90.56 313 VAL A N 1
ATOM 2520 C CA . VAL A 1 313 ? -18.513 -13.182 -2.931 1.00 90.56 313 VAL A CA 1
ATOM 2521 C C . VAL A 1 313 ? -18.983 -14.112 -1.814 1.00 90.56 313 VAL A C 1
ATOM 2523 O O . VAL A 1 313 ? -19.568 -13.684 -0.820 1.00 90.56 313 VAL A O 1
ATOM 2526 N N . LYS A 1 314 ? -18.703 -15.404 -1.971 1.00 88.62 314 LYS A N 1
ATOM 2527 C CA . LYS A 1 314 ? -18.831 -16.421 -0.934 1.00 88.62 314 LYS A CA 1
ATOM 2528 C C . LYS A 1 314 ? -17.606 -17.332 -0.968 1.00 88.62 314 LYS A C 1
ATOM 2530 O O . LYS A 1 314 ? -17.247 -17.847 -2.028 1.00 88.62 314 LYS A O 1
ATOM 2535 N N . PHE A 1 315 ? -16.980 -17.536 0.190 1.00 87.62 315 PHE A N 1
ATOM 2536 C CA . PHE A 1 315 ? -15.935 -18.543 0.330 1.00 87.62 315 PHE A CA 1
ATOM 2537 C C . PHE A 1 315 ? -16.543 -19.900 0.693 1.00 87.62 315 PHE A C 1
ATOM 2539 O O . PHE A 1 315 ? -17.375 -20.014 1.597 1.00 87.62 315 PHE A O 1
ATOM 2546 N N . ILE A 1 316 ? -16.161 -20.939 -0.050 1.00 87.56 316 ILE A N 1
ATOM 2547 C CA . ILE A 1 316 ? -16.690 -22.294 0.142 1.00 87.56 316 ILE A CA 1
ATOM 2548 C C . ILE A 1 316 ? -16.312 -22.793 1.539 1.00 87.56 316 ILE A C 1
ATOM 2550 O O . ILE A 1 316 ? -15.131 -22.897 1.859 1.00 87.56 316 ILE A O 1
ATOM 2554 N N . GLY A 1 317 ? -17.318 -23.181 2.327 1.00 80.81 317 GLY A N 1
ATOM 2555 C CA . GLY A 1 317 ? -17.131 -23.701 3.685 1.00 80.81 317 GLY A CA 1
ATOM 2556 C C . GLY A 1 317 ? -17.178 -22.644 4.790 1.00 80.81 317 GLY A C 1
ATOM 2557 O O . GLY A 1 317 ? -17.050 -23.013 5.952 1.00 80.81 317 GLY A O 1
ATOM 2558 N N . GLU A 1 318 ? -17.408 -21.372 4.451 1.00 78.94 318 GLU A N 1
ATOM 2559 C CA . GLU A 1 318 ? -17.506 -20.264 5.407 1.00 78.94 318 GLU A CA 1
ATOM 2560 C C . GLU A 1 318 ? -18.943 -19.717 5.483 1.00 78.94 318 GLU A C 1
ATOM 2562 O O . GLU A 1 318 ? -19.622 -19.533 4.465 1.00 78.94 318 GLU A O 1
ATOM 2567 N N . ASP A 1 319 ? -19.407 -19.437 6.703 1.00 66.31 319 ASP A N 1
ATOM 2568 C CA . ASP A 1 319 ? -20.696 -18.791 6.951 1.00 66.31 319 ASP A CA 1
ATOM 2569 C C . ASP A 1 319 ? -20.547 -17.268 6.797 1.00 66.31 319 ASP A C 1
ATOM 2571 O O . ASP A 1 319 ? -20.227 -16.542 7.736 1.00 66.31 319 ASP A O 1
ATOM 2575 N N . GLY A 1 320 ? -20.775 -16.770 5.581 1.00 59.78 320 GLY A N 1
ATOM 2576 C CA . GLY A 1 320 ? -20.758 -15.341 5.274 1.00 59.78 320 GLY A CA 1
ATOM 2577 C C . GLY A 1 320 ? -21.382 -15.034 3.914 1.00 59.78 320 GLY A C 1
ATOM 2578 O O . GLY A 1 320 ? -21.198 -15.775 2.950 1.00 59.78 320 GLY A O 1
ATOM 2579 N N . VAL A 1 321 ? -22.140 -13.938 3.835 1.00 57.31 321 VAL A N 1
ATOM 2580 C CA . VAL A 1 321 ? -22.645 -13.358 2.580 1.00 57.31 321 VAL A CA 1
ATOM 2581 C C . VAL A 1 321 ? -22.111 -11.931 2.496 1.00 57.31 321 VAL A C 1
ATOM 2583 O O . VAL A 1 321 ? -22.228 -11.172 3.457 1.00 57.31 321 VAL A O 1
ATOM 2586 N N . ASP A 1 322 ? -21.469 -11.597 1.379 1.00 60.47 322 ASP A N 1
ATOM 2587 C CA . ASP A 1 322 ? -20.659 -10.387 1.231 1.00 60.47 322 ASP A CA 1
ATOM 2588 C C . ASP A 1 322 ? -21.447 -9.068 1.352 1.00 60.47 322 ASP A C 1
ATOM 2590 O O . ASP A 1 322 ? -22.455 -8.857 0.679 1.00 60.47 322 ASP A O 1
ATOM 2594 N N . GLY A 1 323 ? -20.932 -8.157 2.186 1.00 57.47 323 GLY A N 1
ATOM 2595 C CA . GLY A 1 323 ? -21.331 -6.745 2.275 1.00 57.47 323 GLY A CA 1
ATOM 2596 C C . GLY A 1 323 ? -20.307 -5.766 1.671 1.00 57.47 323 GLY A C 1
ATOM 2597 O O . GLY A 1 323 ? -20.395 -4.567 1.917 1.00 57.47 323 GLY A O 1
ATOM 2598 N N . GLY A 1 324 ? -19.311 -6.266 0.931 1.00 64.75 324 GLY A N 1
ATOM 2599 C CA . GLY A 1 324 ? -18.189 -5.540 0.319 1.00 64.75 324 GLY A CA 1
ATOM 2600 C C . GLY A 1 324 ? -16.809 -5.944 0.865 1.00 64.75 324 GLY A C 1
ATOM 2601 O O . GLY A 1 324 ? -15.786 -5.721 0.213 1.00 64.75 324 GLY A O 1
ATOM 2602 N N . GLY A 1 325 ? -16.754 -6.555 2.051 1.00 75.00 325 GLY A N 1
ATOM 2603 C CA . GLY A 1 325 ? -15.512 -7.006 2.686 1.00 75.00 325 GLY A CA 1
ATOM 2604 C C . GLY A 1 325 ? -14.885 -8.229 2.014 1.00 75.00 325 GLY A C 1
ATOM 2605 O O . GLY A 1 325 ? -13.677 -8.241 1.773 1.00 75.00 325 GLY A O 1
ATOM 2606 N N . LEU A 1 326 ? -15.701 -9.221 1.638 1.00 83.75 326 LEU A N 1
ATOM 2607 C CA . LEU A 1 326 ? -15.210 -10.450 1.003 1.00 83.75 326 LEU A CA 1
ATOM 2608 C C . LEU A 1 326 ? -14.744 -10.183 -0.433 1.00 83.75 326 LEU A C 1
ATOM 2610 O O . LEU A 1 326 ? -13.826 -10.839 -0.923 1.00 83.75 326 LEU A O 1
ATOM 2614 N N . LEU A 1 327 ? -15.315 -9.172 -1.096 1.00 88.69 327 LEU A N 1
ATOM 2615 C CA . LEU A 1 327 ? -14.841 -8.708 -2.397 1.00 88.69 327 LEU A CA 1
ATOM 2616 C C . LEU A 1 327 ? -13.413 -8.153 -2.342 1.00 88.69 327 LEU A C 1
ATOM 2618 O O . LEU A 1 327 ? -12.572 -8.522 -3.163 1.00 88.69 327 LEU A O 1
ATOM 2622 N N . ASN A 1 328 ? -13.124 -7.291 -1.362 1.00 86.75 328 ASN A N 1
ATOM 2623 C CA . ASN A 1 328 ? -11.771 -6.767 -1.155 1.00 86.75 328 ASN A CA 1
ATOM 2624 C C . ASN A 1 328 ? -10.785 -7.894 -0.832 1.00 86.75 328 ASN A C 1
ATOM 2626 O O . ASN A 1 328 ? -9.659 -7.899 -1.337 1.00 86.75 328 ASN A O 1
ATOM 2630 N N . GLU A 1 329 ? -11.213 -8.863 -0.028 1.00 86.44 329 GLU A N 1
ATOM 2631 C CA . GLU A 1 329 ? -10.416 -10.029 0.333 1.00 86.44 329 GLU A CA 1
ATOM 2632 C C . GLU A 1 329 ? -10.090 -10.913 -0.882 1.00 86.44 329 GLU A C 1
ATOM 2634 O O . GLU A 1 329 ? -8.922 -11.239 -1.102 1.00 86.44 329 GLU A O 1
ATOM 2639 N N . LEU A 1 330 ? -11.080 -11.228 -1.727 1.00 91.81 330 LEU A N 1
ATOM 2640 C CA . LEU A 1 330 ? -10.899 -12.013 -2.954 1.00 91.81 330 LEU A CA 1
ATOM 2641 C C . LEU A 1 330 ? -9.784 -11.438 -3.838 1.00 91.81 330 LEU A C 1
ATOM 2643 O O . LEU A 1 330 ? -8.859 -12.154 -4.236 1.00 91.81 330 LEU A O 1
ATOM 2647 N N . PHE A 1 331 ? -9.850 -10.137 -4.130 1.00 94.06 331 PHE A N 1
ATOM 2648 C CA . PHE A 1 331 ? -8.841 -9.477 -4.956 1.00 94.06 331 PHE A CA 1
ATOM 2649 C C . PHE A 1 331 ? -7.492 -9.353 -4.244 1.00 94.06 331 PHE A C 1
ATOM 2651 O O . PHE A 1 331 ? -6.451 -9.481 -4.890 1.00 94.06 331 PHE A O 1
ATOM 2658 N N . SER A 1 332 ? -7.490 -9.144 -2.927 1.00 89.88 332 SER A N 1
ATOM 2659 C CA . SER A 1 332 ? -6.254 -9.055 -2.145 1.00 89.88 332 SER A CA 1
ATOM 2660 C C . SER A 1 332 ? -5.490 -10.374 -2.150 1.00 89.88 332 SER A C 1
ATOM 2662 O O . SER A 1 332 ? -4.282 -10.372 -2.387 1.00 89.88 332 SER A O 1
ATOM 2664 N N . ILE A 1 333 ? -6.182 -11.504 -1.969 1.00 90.69 333 ILE A N 1
ATOM 2665 C CA . ILE A 1 333 ? -5.563 -12.830 -2.063 1.00 90.69 333 ILE A CA 1
ATOM 2666 C C . ILE A 1 333 ? -5.061 -13.071 -3.487 1.00 90.69 333 ILE A C 1
ATOM 2668 O O . ILE A 1 333 ? -3.901 -13.442 -3.661 1.00 90.69 333 ILE A O 1
ATOM 2672 N N . PHE A 1 334 ? -5.889 -12.799 -4.503 1.00 95.62 334 PHE A N 1
ATOM 2673 C CA . PHE A 1 334 ? -5.500 -12.972 -5.902 1.00 95.62 334 PHE A CA 1
ATOM 2674 C C . PHE A 1 334 ? -4.196 -12.229 -6.232 1.00 95.62 334 PHE A C 1
ATOM 2676 O O . PHE A 1 334 ? -3.228 -12.847 -6.673 1.00 95.62 334 PHE A O 1
ATOM 2683 N N . TRP A 1 335 ? -4.137 -10.917 -5.987 1.00 95.06 335 TRP A N 1
ATOM 2684 C CA . TRP A 1 335 ? -2.967 -10.113 -6.344 1.00 95.06 335 TRP A CA 1
ATOM 2685 C C . TRP A 1 335 ? -1.738 -10.445 -5.508 1.00 95.06 335 TRP A C 1
ATOM 2687 O O . TRP A 1 335 ? -0.632 -10.445 -6.043 1.00 95.06 335 TRP A O 1
ATOM 2697 N N . ARG A 1 336 ? -1.911 -10.792 -4.229 1.00 91.31 336 ARG A N 1
ATOM 2698 C CA . ARG A 1 336 ? -0.803 -11.243 -3.384 1.00 91.31 336 ARG A CA 1
ATOM 2699 C C . ARG A 1 336 ? -0.155 -12.506 -3.943 1.00 91.31 336 ARG A C 1
ATOM 2701 O O . ARG A 1 336 ? 1.067 -12.560 -4.037 1.00 91.31 336 ARG A O 1
ATOM 2708 N N . GLU A 1 337 ? -0.949 -13.495 -4.343 1.00 93.31 337 GLU A N 1
ATOM 2709 C CA . GLU A 1 337 ? -0.418 -14.735 -4.918 1.00 93.31 337 GLU A CA 1
ATOM 2710 C C . GLU A 1 337 ? 0.185 -14.508 -6.313 1.00 93.31 337 GLU A C 1
ATOM 2712 O O . GLU A 1 337 ? 1.254 -15.038 -6.619 1.00 93.31 337 GLU A O 1
ATOM 2717 N N . ILE A 1 338 ? -0.410 -13.629 -7.127 1.00 95.69 338 ILE A N 1
ATOM 2718 C CA . ILE A 1 338 ? 0.168 -13.217 -8.415 1.00 95.69 338 ILE A CA 1
ATOM 2719 C C . ILE A 1 338 ? 1.525 -12.520 -8.237 1.00 95.69 338 ILE A C 1
ATOM 2721 O O . ILE A 1 338 ? 2.467 -12.858 -8.951 1.00 95.69 338 ILE A O 1
ATOM 2725 N N . PHE A 1 339 ? 1.665 -11.598 -7.280 1.00 93.44 339 PHE A N 1
ATOM 2726 C CA . PHE A 1 339 ? 2.927 -10.890 -7.024 1.00 93.44 339 PHE A CA 1
ATOM 2727 C C . PHE A 1 339 ? 3.996 -11.751 -6.351 1.00 93.44 339 PHE A C 1
ATOM 2729 O O . PHE A 1 339 ? 5.179 -11.463 -6.503 1.00 93.44 339 PHE A O 1
ATOM 2736 N N . LYS A 1 340 ? 3.603 -12.784 -5.599 1.00 91.06 340 LYS A N 1
ATOM 2737 C CA . LYS A 1 340 ? 4.537 -13.783 -5.056 1.00 91.06 340 LYS A CA 1
ATOM 2738 C C . LYS A 1 340 ? 5.036 -14.754 -6.121 1.00 91.06 340 LYS A C 1
ATOM 2740 O O . LYS A 1 340 ? 6.095 -15.347 -5.949 1.00 91.06 340 LYS A O 1
ATOM 2745 N N . SER A 1 341 ? 4.265 -14.964 -7.185 1.00 90.31 341 SER A N 1
ATOM 2746 C CA . SER A 1 341 ? 4.675 -15.853 -8.264 1.00 90.31 341 SER A CA 1
ATOM 2747 C C . SER A 1 341 ? 5.726 -15.190 -9.161 1.00 90.31 341 SER A C 1
ATOM 2749 O O . SER A 1 341 ? 5.536 -14.081 -9.654 1.00 90.31 341 SER A O 1
ATOM 2751 N N . ASP A 1 342 ? 6.803 -15.909 -9.469 1.00 87.69 342 ASP A N 1
ATOM 2752 C CA . ASP A 1 342 ? 7.860 -15.416 -10.368 1.00 87.69 342 ASP A CA 1
ATOM 2753 C C . ASP A 1 342 ? 7.471 -15.419 -11.865 1.00 87.69 342 ASP A C 1
ATOM 2755 O O . ASP A 1 342 ? 8.333 -15.301 -12.747 1.00 87.69 342 ASP A O 1
ATOM 2759 N N . ASP A 1 343 ? 6.203 -15.682 -12.180 1.00 92.06 343 ASP A N 1
ATOM 2760 C CA . ASP A 1 343 ? 5.754 -15.936 -13.549 1.00 92.06 343 ASP A CA 1
ATOM 2761 C C . ASP A 1 343 ? 5.170 -14.692 -14.228 1.00 92.06 343 ASP A C 1
ATOM 2763 O O . ASP A 1 343 ? 5.207 -14.623 -15.457 1.00 92.06 343 ASP A O 1
ATOM 2767 N N . PHE A 1 344 ? 4.658 -13.726 -13.454 1.00 96.12 344 PHE A N 1
ATOM 2768 C CA . PHE A 1 344 ? 3.904 -12.578 -13.980 1.00 96.12 344 PHE A CA 1
ATOM 2769 C C . PHE A 1 344 ? 4.494 -11.210 -13.624 1.00 96.12 344 PHE A C 1
ATOM 2771 O O . PHE A 1 344 ? 4.282 -10.243 -14.354 1.00 96.12 344 PHE A O 1
ATOM 2778 N N . PHE A 1 345 ? 5.197 -11.082 -12.503 1.00 96.56 345 PHE A N 1
ATOM 2779 C CA . PHE A 1 345 ? 5.702 -9.793 -12.037 1.00 96.56 345 PHE A CA 1
ATOM 2780 C C . PHE A 1 345 ? 7.098 -9.949 -11.441 1.00 96.56 345 PHE A C 1
ATOM 2782 O O . PHE A 1 345 ? 7.474 -11.025 -10.982 1.00 96.56 345 PHE A O 1
ATOM 2789 N N . ILE A 1 346 ? 7.877 -8.870 -11.476 1.00 95.38 346 ILE A N 1
ATOM 2790 C CA . ILE A 1 346 ? 9.202 -8.796 -10.856 1.00 95.38 346 ILE A CA 1
ATOM 2791 C C . ILE A 1 346 ? 9.386 -7.432 -10.192 1.00 95.38 346 ILE A C 1
ATOM 2793 O O . ILE A 1 346 ? 8.799 -6.442 -10.633 1.00 95.38 346 ILE A O 1
ATOM 2797 N N . GLY A 1 347 ? 10.196 -7.398 -9.139 1.00 93.88 347 GLY A N 1
ATOM 2798 C CA . GLY A 1 347 ? 10.516 -6.207 -8.357 1.00 93.88 347 GLY A CA 1
ATOM 2799 C C . GLY A 1 347 ? 10.469 -6.497 -6.857 1.00 93.88 347 GLY A C 1
ATOM 2800 O O . GLY A 1 347 ? 10.177 -7.621 -6.440 1.00 93.88 347 GLY A O 1
ATOM 2801 N N . THR A 1 348 ? 10.784 -5.493 -6.045 1.00 91.00 348 THR A N 1
ATOM 2802 C CA . THR A 1 348 ? 10.858 -5.606 -4.582 1.00 91.00 348 THR A CA 1
ATOM 2803 C C . THR A 1 348 ? 9.677 -4.914 -3.907 1.00 91.00 348 THR A C 1
ATOM 2805 O O . THR A 1 348 ? 8.657 -5.560 -3.687 1.00 91.00 348 THR A O 1
ATOM 2808 N N . ASN A 1 349 ? 9.750 -3.621 -3.589 1.00 88.62 349 ASN A N 1
ATOM 2809 C CA . ASN A 1 349 ? 8.644 -2.891 -2.965 1.00 88.62 349 ASN A CA 1
ATOM 2810 C C . ASN A 1 349 ? 7.535 -2.629 -3.987 1.00 88.62 349 ASN A C 1
ATOM 2812 O O . ASN A 1 349 ? 6.366 -2.890 -3.703 1.00 88.62 349 ASN A O 1
ATOM 2816 N N . ILE A 1 350 ? 7.916 -2.204 -5.194 1.00 92.50 350 ILE A N 1
ATOM 2817 C CA . ILE A 1 350 ? 7.018 -2.170 -6.348 1.00 92.50 350 ILE A CA 1
ATOM 2818 C C . ILE A 1 350 ? 7.346 -3.283 -7.338 1.00 92.50 350 ILE A C 1
ATOM 2820 O O . ILE A 1 350 ? 8.463 -3.801 -7.372 1.00 92.50 350 ILE A O 1
ATOM 2824 N N . VAL A 1 351 ? 6.372 -3.620 -8.173 1.00 95.31 351 VAL A N 1
ATOM 2825 C CA . VAL A 1 351 ? 6.496 -4.628 -9.214 1.00 95.31 351 VAL A CA 1
ATOM 2826 C C . VAL A 1 351 ? 6.008 -4.113 -10.562 1.00 95.31 351 VAL A C 1
ATOM 2828 O O . VAL A 1 351 ? 5.111 -3.269 -10.652 1.00 95.31 351 VAL A O 1
ATOM 2831 N N . VAL A 1 352 ? 6.587 -4.673 -11.621 1.00 96.12 352 VAL A N 1
ATOM 2832 C CA . VAL A 1 352 ? 6.178 -4.462 -13.014 1.00 96.12 352 VAL A CA 1
ATOM 2833 C C . VAL A 1 352 ? 5.961 -5.804 -13.721 1.00 96.12 352 VAL A C 1
ATOM 2835 O O . VAL A 1 352 ? 6.528 -6.815 -13.291 1.00 96.12 352 VAL A O 1
ATOM 2838 N N . PRO A 1 353 ? 5.143 -5.843 -14.790 1.00 96.88 353 PRO A N 1
ATOM 2839 C CA . PRO A 1 353 ? 4.967 -7.016 -15.634 1.00 96.88 353 PRO A CA 1
ATOM 2840 C C . PRO A 1 353 ? 6.285 -7.656 -16.057 1.00 96.88 353 PRO A C 1
ATOM 2842 O O . PRO A 1 353 ? 7.179 -6.991 -16.578 1.00 96.88 353 PRO A O 1
ATOM 2845 N N . PHE A 1 354 ? 6.372 -8.968 -15.895 1.00 95.56 354 PHE A N 1
ATOM 2846 C CA . PHE A 1 354 ? 7.533 -9.751 -16.286 1.00 95.56 354 PHE A CA 1
ATOM 2847 C C . PHE A 1 354 ? 7.120 -11.164 -16.666 1.00 95.56 354 PHE A C 1
ATOM 2849 O O . PHE A 1 354 ? 6.178 -11.716 -16.109 1.00 95.56 354 PHE A O 1
ATOM 2856 N N . VAL A 1 355 ? 7.846 -11.768 -17.607 1.00 94.38 355 VAL A N 1
ATOM 2857 C CA . VAL A 1 355 ? 7.685 -13.186 -17.925 1.00 94.38 355 VAL A CA 1
ATOM 2858 C C . VAL A 1 355 ? 9.042 -13.810 -18.205 1.00 94.38 355 VAL A C 1
ATOM 2860 O O . VAL A 1 355 ? 9.798 -13.332 -19.054 1.00 94.38 355 VAL A O 1
ATOM 2863 N N . LYS A 1 356 ? 9.328 -14.938 -17.547 1.00 93.06 356 LYS A N 1
ATOM 2864 C CA . LYS A 1 356 ? 10.510 -15.754 -17.850 1.00 93.06 356 LYS A CA 1
ATOM 2865 C C . LYS A 1 356 ? 10.465 -16.211 -19.309 1.00 93.06 356 LYS A C 1
ATOM 2867 O O . LYS A 1 356 ? 9.448 -16.724 -19.776 1.00 93.06 356 LYS A O 1
ATOM 2872 N N . LEU A 1 357 ? 11.591 -16.104 -20.017 1.00 90.94 357 LEU A N 1
ATOM 2873 C CA . LEU A 1 357 ? 11.669 -16.431 -21.448 1.00 90.94 357 LEU A CA 1
ATOM 2874 C C . LEU A 1 357 ? 11.160 -17.849 -21.769 1.00 90.94 357 LEU A C 1
ATOM 2876 O O . LEU A 1 357 ? 10.481 -18.049 -22.774 1.00 90.94 357 LEU A O 1
ATOM 2880 N N . SER A 1 358 ? 11.420 -18.818 -20.886 1.00 93.50 358 SER A N 1
ATOM 2881 C CA . SER A 1 358 ? 10.961 -20.208 -21.018 1.00 93.50 358 SER A CA 1
ATOM 2882 C C . SER A 1 358 ? 9.436 -20.371 -21.004 1.00 93.50 358 SER A C 1
ATOM 2884 O O . SER A 1 358 ? 8.931 -21.341 -21.560 1.00 93.50 358 SER A O 1
ATOM 2886 N N . LYS A 1 359 ? 8.702 -19.423 -20.411 1.00 93.88 359 LYS A N 1
ATOM 2887 C CA . LYS A 1 359 ? 7.239 -19.448 -20.258 1.00 93.88 359 LYS A CA 1
ATOM 2888 C C . LYS A 1 359 ? 6.521 -18.386 -21.094 1.00 93.88 359 LYS A C 1
ATOM 2890 O O . LYS A 1 359 ? 5.294 -18.314 -21.068 1.00 93.88 359 LYS A O 1
ATOM 2895 N N . ILE A 1 360 ? 7.250 -17.577 -21.872 1.00 94.00 360 ILE A N 1
ATOM 2896 C CA . ILE A 1 360 ? 6.696 -16.381 -22.527 1.00 94.00 360 ILE A CA 1
ATOM 2897 C C . ILE A 1 360 ? 5.472 -16.666 -23.399 1.00 94.00 360 ILE A C 1
ATOM 2899 O O . ILE A 1 360 ? 4.508 -15.912 -23.359 1.00 94.00 360 ILE A O 1
ATOM 2903 N N . ARG A 1 361 ? 5.463 -17.776 -24.146 1.00 94.06 361 ARG A N 1
ATOM 2904 C CA . ARG A 1 361 ? 4.340 -18.126 -25.031 1.00 94.06 361 ARG A CA 1
ATOM 2905 C C . ARG A 1 361 ? 3.079 -18.521 -24.266 1.00 94.06 361 ARG A C 1
ATOM 2907 O O . ARG A 1 361 ? 1.985 -18.238 -24.735 1.00 94.06 361 ARG A O 1
ATOM 2914 N N . GLU A 1 362 ? 3.241 -19.168 -23.116 1.00 93.94 362 GLU A N 1
ATOM 2915 C CA . GLU A 1 362 ? 2.133 -19.633 -22.280 1.00 93.94 362 GLU A CA 1
ATOM 2916 C C . GLU A 1 362 ? 1.564 -18.496 -21.425 1.00 93.94 362 GLU A C 1
ATOM 2918 O O . GLU A 1 362 ? 0.351 -18.343 -21.298 1.00 93.94 362 GLU A O 1
ATOM 2923 N N . VAL A 1 363 ? 2.445 -17.684 -20.841 1.00 95.69 363 VAL A N 1
ATOM 2924 C CA . VAL A 1 363 ? 2.068 -16.720 -19.805 1.00 95.69 363 VAL A CA 1
ATOM 2925 C C . VAL A 1 363 ? 1.730 -15.347 -20.382 1.00 95.69 363 VAL A C 1
ATOM 2927 O O . VAL A 1 363 ? 0.792 -14.713 -19.908 1.00 95.69 363 VAL A O 1
ATOM 2930 N N . LYS A 1 364 ? 2.397 -14.888 -21.451 1.00 96.12 364 LYS A N 1
ATOM 2931 C CA . LYS A 1 364 ? 2.120 -13.567 -22.047 1.00 96.12 364 LYS A CA 1
ATOM 2932 C C . LYS A 1 364 ? 0.639 -13.354 -22.416 1.00 96.12 364 LYS A C 1
ATOM 2934 O O . LYS A 1 364 ? 0.121 -12.282 -22.107 1.00 96.12 364 LYS A O 1
ATOM 2939 N N . PRO A 1 365 ? -0.086 -14.316 -23.024 1.00 96.25 365 PRO A N 1
ATOM 2940 C CA . PRO A 1 365 ? -1.514 -14.142 -23.303 1.00 96.25 365 PRO A CA 1
ATOM 2941 C C . PRO A 1 365 ? -2.364 -13.916 -22.044 1.00 96.25 365 PRO A C 1
ATOM 2943 O O . PRO A 1 365 ? -3.377 -13.222 -22.111 1.00 96.25 365 PRO A O 1
ATOM 2946 N N . LYS A 1 366 ? -1.934 -14.438 -20.885 1.00 97.31 366 LYS A N 1
ATOM 2947 C CA . LYS A 1 366 ? -2.642 -14.276 -19.609 1.00 97.31 366 LYS A CA 1
ATOM 2948 C C . LYS A 1 366 ? -2.639 -12.832 -19.102 1.00 97.31 366 LYS A C 1
ATOM 2950 O O . LYS A 1 366 ? -3.495 -12.488 -18.294 1.00 97.31 366 LYS A O 1
ATOM 2955 N N . PHE A 1 367 ? -1.767 -11.957 -19.615 1.00 98.12 367 PHE A N 1
ATOM 2956 C CA . PHE A 1 367 ? -1.801 -10.533 -19.265 1.00 98.12 367 PHE A CA 1
ATOM 2957 C C . PHE A 1 367 ? -3.091 -9.848 -19.700 1.00 98.12 367 PHE A C 1
ATOM 2959 O O . PHE A 1 367 ? -3.566 -8.986 -18.973 1.00 98.12 367 PHE A O 1
ATOM 2966 N N . VAL A 1 368 ? -3.721 -10.279 -20.798 1.00 97.81 368 VAL A N 1
ATOM 2967 C CA . VAL A 1 368 ? -5.056 -9.780 -21.177 1.00 97.81 368 VAL A CA 1
ATOM 2968 C C . VAL A 1 368 ? -6.063 -10.071 -20.060 1.00 97.81 368 VAL A C 1
ATOM 2970 O O . VAL A 1 368 ? -6.867 -9.221 -19.696 1.00 97.81 368 VAL A O 1
ATOM 2973 N N . ILE A 1 369 ? -5.990 -11.258 -19.458 1.00 98.25 369 ILE A N 1
ATOM 2974 C CA . ILE A 1 369 ? -6.872 -11.647 -18.354 1.00 98.25 369 ILE A CA 1
ATOM 2975 C C . ILE A 1 369 ? -6.539 -10.843 -17.092 1.00 98.25 369 ILE A C 1
ATOM 2977 O O . ILE A 1 369 ? -7.447 -10.325 -16.449 1.00 98.25 369 ILE A O 1
ATOM 2981 N N . LEU A 1 370 ? -5.253 -10.657 -16.779 1.00 98.19 370 LEU A N 1
ATOM 2982 C CA . LEU A 1 370 ? -4.822 -9.797 -15.670 1.00 98.19 370 LEU A CA 1
ATOM 2983 C C . LEU A 1 370 ? -5.300 -8.350 -15.834 1.00 98.19 370 LEU A C 1
ATOM 2985 O O . LEU A 1 370 ? -5.676 -7.722 -14.851 1.00 98.19 370 LEU A O 1
ATOM 2989 N N . GLY A 1 371 ? -5.334 -7.833 -17.064 1.00 97.94 371 GLY A N 1
ATOM 2990 C CA . GLY A 1 371 ? -5.907 -6.526 -17.376 1.00 97.94 371 GLY A CA 1
ATOM 2991 C C . GLY A 1 371 ? -7.397 -6.442 -17.065 1.00 97.94 371 GLY A C 1
ATOM 2992 O O . GLY A 1 371 ? -7.835 -5.480 -16.434 1.00 97.94 371 GLY A O 1
ATOM 2993 N N . ARG A 1 372 ? -8.165 -7.478 -17.429 1.00 98.12 372 ARG A N 1
ATOM 2994 C CA . ARG A 1 372 ? -9.594 -7.574 -17.082 1.00 98.12 372 ARG A CA 1
ATOM 2995 C C . ARG A 1 372 ? -9.798 -7.598 -15.572 1.00 98.12 372 ARG A C 1
ATOM 2997 O O . ARG A 1 372 ? -10.615 -6.841 -15.063 1.00 98.12 372 ARG A O 1
ATOM 3004 N N . ILE A 1 373 ? -9.033 -8.430 -14.865 1.00 98.12 373 ILE A N 1
ATOM 3005 C CA . ILE A 1 373 ? -9.118 -8.567 -13.406 1.00 98.12 373 ILE A CA 1
ATOM 3006 C C . ILE A 1 373 ? -8.744 -7.251 -12.716 1.00 98.12 373 ILE A C 1
ATOM 3008 O O . ILE A 1 373 ? -9.470 -6.812 -11.828 1.00 98.12 373 ILE A O 1
ATOM 3012 N N . LEU A 1 374 ? -7.658 -6.592 -13.140 1.00 97.62 374 LEU A N 1
ATOM 3013 C CA . LEU A 1 374 ? -7.232 -5.303 -12.586 1.00 97.62 374 LEU A CA 1
ATOM 3014 C C . LEU A 1 374 ? -8.301 -4.233 -12.792 1.00 97.62 374 LEU A C 1
ATOM 3016 O O . LEU A 1 374 ? -8.702 -3.562 -11.847 1.00 97.62 374 LEU A O 1
ATOM 3020 N N . GLY A 1 375 ? -8.760 -4.070 -14.031 1.00 96.50 375 GLY A N 1
ATOM 3021 C CA . GLY A 1 375 ? -9.740 -3.048 -14.355 1.00 96.50 375 GLY A CA 1
ATOM 3022 C C . GLY A 1 375 ? -11.073 -3.278 -13.649 1.00 96.50 375 GLY A C 1
ATOM 3023 O O . GLY A 1 375 ? -11.654 -2.336 -13.119 1.00 96.50 375 GLY A O 1
ATOM 3024 N N . HIS A 1 376 ? -11.524 -4.530 -13.565 1.00 96.81 376 HIS A N 1
ATOM 3025 C CA . HIS A 1 376 ? -12.762 -4.858 -12.870 1.00 96.81 376 HIS A CA 1
ATOM 3026 C C . HIS A 1 376 ? -12.653 -4.683 -11.349 1.00 96.81 376 HIS A C 1
ATOM 3028 O O . HIS A 1 376 ? -13.565 -4.143 -10.730 1.00 96.81 376 HIS A O 1
ATOM 3034 N N . MET A 1 377 ? -11.513 -5.042 -10.749 1.00 94.94 377 MET A N 1
ATOM 3035 C CA . MET A 1 377 ? -11.224 -4.742 -9.344 1.00 94.94 377 MET A CA 1
ATOM 3036 C C . MET A 1 377 ? -11.356 -3.244 -9.054 1.00 94.94 377 MET A C 1
ATOM 3038 O O . MET A 1 377 ? -11.989 -2.872 -8.067 1.00 94.94 377 MET A O 1
ATOM 3042 N N . ILE A 1 378 ? -10.790 -2.392 -9.914 1.00 94.19 378 ILE A N 1
ATOM 3043 C CA . ILE A 1 378 ? -10.870 -0.935 -9.759 1.00 94.19 378 ILE A CA 1
ATOM 3044 C C . ILE A 1 378 ? -12.330 -0.469 -9.831 1.00 94.19 378 ILE A C 1
ATOM 3046 O O . ILE A 1 378 ? -12.760 0.279 -8.958 1.00 94.19 378 ILE A O 1
ATOM 3050 N N . LEU A 1 379 ? -13.104 -0.953 -10.810 1.00 94.50 379 LEU A N 1
ATOM 3051 C CA . LEU A 1 379 ? -14.523 -0.597 -10.967 1.00 94.50 379 LEU A CA 1
ATOM 3052 C C . LEU A 1 379 ? -15.394 -1.019 -9.776 1.00 94.50 379 LEU A C 1
ATOM 3054 O O . LEU A 1 379 ? -16.346 -0.320 -9.429 1.00 94.50 379 LEU A O 1
ATOM 3058 N N . LEU A 1 380 ? -15.092 -2.169 -9.173 1.00 92.75 380 LEU A N 1
ATOM 3059 C CA . LEU A 1 380 ? -15.875 -2.738 -8.079 1.00 92.75 380 LEU A CA 1
ATOM 3060 C C . LEU A 1 380 ? -15.515 -2.154 -6.714 1.00 92.75 380 LEU A C 1
ATOM 3062 O O . LEU A 1 380 ? -16.391 -1.941 -5.880 1.00 92.75 380 LEU A O 1
ATOM 3066 N N . THR A 1 381 ? -14.224 -1.935 -6.471 1.00 88.75 381 THR A N 1
ATOM 3067 C CA . THR A 1 381 ? -13.707 -1.607 -5.133 1.00 88.75 381 THR A CA 1
ATOM 3068 C C . THR A 1 381 ? -13.242 -0.162 -5.006 1.00 88.75 381 THR A C 1
ATOM 3070 O O . THR A 1 381 ? -13.081 0.329 -3.893 1.00 88.75 381 THR A O 1
ATOM 3073 N N . GLY A 1 382 ? -12.998 0.529 -6.124 1.00 88.81 382 GLY A N 1
ATOM 3074 C CA . GLY A 1 382 ? -12.325 1.826 -6.126 1.00 88.81 382 GLY A CA 1
ATOM 3075 C C . GLY A 1 382 ? -10.874 1.753 -5.641 1.00 88.81 382 GLY A C 1
ATOM 3076 O O . GLY A 1 382 ? -10.335 2.757 -5.183 1.00 88.81 382 GLY A O 1
ATOM 3077 N N . LYS A 1 383 ? -10.242 0.575 -5.698 1.00 87.56 383 LYS A N 1
ATOM 3078 C CA . LYS A 1 383 ? -8.876 0.350 -5.222 1.00 87.56 383 LYS A CA 1
ATOM 3079 C C . LYS A 1 383 ? -8.019 -0.329 -6.283 1.00 87.56 383 LYS A C 1
ATOM 3081 O O . LYS A 1 383 ? -8.511 -1.017 -7.173 1.00 87.56 383 LYS A O 1
ATOM 3086 N N . MET A 1 384 ? -6.707 -0.179 -6.131 1.00 88.88 384 MET A N 1
ATOM 3087 C CA . MET A 1 384 ? -5.689 -0.788 -6.986 1.00 88.88 384 MET A CA 1
ATOM 3088 C C . MET A 1 384 ? -4.681 -1.562 -6.127 1.00 88.88 384 MET A C 1
ATOM 3090 O O . MET A 1 384 ? -4.465 -1.190 -4.968 1.00 88.88 384 MET A O 1
ATOM 3094 N N . PRO A 1 385 ? -4.055 -2.635 -6.635 1.00 90.81 385 PRO A N 1
ATOM 3095 C CA . PRO A 1 385 ? -2.984 -3.304 -5.906 1.00 90.81 385 PRO A CA 1
ATOM 3096 C C . PRO A 1 385 ? -1.830 -2.335 -5.599 1.00 90.81 385 PRO A C 1
ATOM 3098 O O . PRO A 1 385 ? -1.272 -1.728 -6.511 1.00 90.81 385 PRO A O 1
ATOM 3101 N N . SER A 1 386 ? -1.465 -2.202 -4.321 1.00 84.88 386 SER A N 1
ATOM 3102 C CA . SER A 1 386 ? -0.512 -1.187 -3.835 1.00 84.88 386 SER A CA 1
ATOM 3103 C C . SER A 1 386 ? 0.903 -1.363 -4.389 1.00 84.88 386 SER A C 1
ATOM 3105 O O . SER A 1 386 ? 1.604 -0.383 -4.609 1.00 84.88 386 SER A O 1
ATOM 3107 N N . ARG A 1 387 ? 1.316 -2.598 -4.686 1.00 90.12 387 ARG A N 1
ATOM 3108 C CA . ARG A 1 387 ? 2.667 -2.892 -5.189 1.00 90.12 387 ARG A CA 1
ATOM 3109 C C . ARG A 1 387 ? 2.867 -2.585 -6.672 1.00 90.12 387 ARG A C 1
ATOM 3111 O O . ARG A 1 387 ? 3.981 -2.728 -7.156 1.00 90.12 387 ARG A O 1
ATOM 3118 N N . LEU A 1 388 ? 1.843 -2.187 -7.426 1.00 92.94 388 LEU A N 1
ATOM 3119 C CA . LEU A 1 388 ? 2.055 -1.807 -8.825 1.00 92.94 388 LEU A CA 1
ATOM 3120 C C . LEU A 1 388 ? 2.850 -0.497 -8.911 1.00 92.94 388 LEU A C 1
ATOM 3122 O O . LEU A 1 388 ? 2.560 0.468 -8.200 1.00 92.94 388 LEU A O 1
ATOM 3126 N N . ALA A 1 389 ? 3.840 -0.471 -9.807 1.00 92.81 389 ALA A N 1
ATOM 3127 C CA . ALA A 1 389 ? 4.624 0.726 -10.102 1.00 92.81 389 ALA A CA 1
ATOM 3128 C C . ALA A 1 389 ? 3.722 1.905 -10.479 1.00 92.81 389 ALA A C 1
ATOM 3130 O O . ALA A 1 389 ? 2.704 1.699 -11.150 1.00 92.81 389 ALA A O 1
ATOM 3131 N N . LEU A 1 390 ? 4.125 3.130 -10.143 1.00 90.88 390 LEU A N 1
ATOM 3132 C CA . LEU A 1 390 ? 3.402 4.335 -10.547 1.00 90.88 390 LEU A CA 1
ATOM 3133 C C . LEU A 1 390 ? 3.299 4.448 -12.073 1.00 90.88 390 LEU A C 1
ATOM 3135 O O . LEU A 1 390 ? 2.234 4.791 -12.593 1.00 90.88 390 LEU A O 1
ATOM 3139 N N . TYR A 1 391 ? 4.347 4.028 -12.788 1.00 91.75 391 TYR A N 1
ATOM 3140 C CA . TYR A 1 391 ? 4.338 3.870 -14.244 1.00 91.75 391 TYR A CA 1
ATOM 3141 C C . TYR A 1 391 ? 3.144 3.051 -14.775 1.00 91.75 391 TYR A C 1
ATOM 3143 O O . TYR A 1 391 ? 2.699 3.272 -15.895 1.00 91.75 391 TYR A O 1
ATOM 3151 N N . THR A 1 392 ? 2.549 2.147 -13.988 1.00 92.25 392 THR A N 1
ATOM 3152 C CA . THR A 1 392 ? 1.360 1.381 -14.409 1.00 92.25 392 THR A CA 1
ATOM 3153 C C . THR A 1 392 ? 0.192 2.288 -14.800 1.00 92.25 392 THR A C 1
ATOM 3155 O O . THR A 1 392 ? -0.525 1.980 -15.751 1.00 92.25 392 THR A O 1
ATOM 3158 N N . LEU A 1 393 ? 0.004 3.417 -14.104 1.00 88.94 393 LEU A N 1
ATOM 3159 C CA . LEU A 1 393 ? -1.089 4.352 -14.388 1.00 88.94 393 LEU A CA 1
ATOM 3160 C C . LEU A 1 393 ? -0.948 4.968 -15.785 1.00 88.94 393 LEU A C 1
ATOM 3162 O O . LEU A 1 393 ? -1.933 5.097 -16.508 1.00 88.94 393 LEU A O 1
ATOM 3166 N N . THR A 1 394 ? 0.278 5.302 -16.191 1.00 87.50 394 THR A N 1
ATOM 3167 C CA . THR A 1 394 ? 0.552 5.865 -17.519 1.00 87.50 394 THR A CA 1
ATOM 3168 C C . THR A 1 394 ? 0.662 4.782 -18.587 1.00 87.50 394 THR A C 1
ATOM 3170 O O . THR A 1 394 ? 0.169 4.969 -19.694 1.00 87.50 394 THR A O 1
ATOM 3173 N N . ALA A 1 395 ? 1.217 3.612 -18.266 1.00 91.06 395 ALA A N 1
ATOM 3174 C CA . ALA A 1 395 ? 1.346 2.487 -19.193 1.00 91.06 395 ALA A CA 1
ATOM 3175 C C . ALA A 1 395 ? -0.008 1.918 -19.655 1.00 91.06 395 ALA A C 1
ATOM 3177 O O . ALA A 1 395 ? -0.122 1.397 -20.768 1.00 91.06 395 ALA A O 1
ATOM 3178 N N . LEU A 1 396 ? -1.039 2.008 -18.807 1.00 92.00 396 LEU A N 1
ATOM 3179 C CA . LEU A 1 396 ? -2.403 1.578 -19.128 1.00 92.00 396 LEU A CA 1
ATOM 3180 C C . LEU A 1 396 ? -3.240 2.652 -19.835 1.00 92.00 396 LEU A C 1
ATOM 3182 O O . LEU A 1 396 ? -4.371 2.372 -20.233 1.00 92.00 396 LEU A O 1
ATOM 3186 N N . SER A 1 397 ? -2.705 3.856 -20.022 1.00 88.31 397 SER A N 1
ATOM 3187 C CA . SER A 1 397 ? -3.394 4.932 -20.721 1.00 88.31 397 SER A CA 1
ATOM 3188 C C . SER A 1 397 ? -3.203 4.831 -22.249 1.00 88.31 397 SER A C 1
ATOM 3190 O O . SER A 1 397 ? -2.363 4.079 -22.763 1.00 88.31 397 SER A O 1
ATOM 3192 N N . ASP A 1 398 ? -4.012 5.569 -23.010 1.00 84.69 398 ASP A N 1
ATOM 3193 C CA . ASP A 1 398 ? -3.818 5.758 -24.455 1.00 84.69 398 ASP A CA 1
ATOM 3194 C C . ASP A 1 398 ? -2.966 6.989 -24.783 1.00 84.69 398 ASP A C 1
ATOM 3196 O O . ASP A 1 398 ? -2.397 7.070 -25.875 1.00 84.69 398 ASP A O 1
ATOM 3200 N N . LYS A 1 399 ? -2.834 7.927 -23.838 1.00 72.31 399 LYS A N 1
ATOM 3201 C CA . LYS A 1 399 ? -1.900 9.046 -23.953 1.00 72.31 399 LYS A CA 1
ATOM 3202 C C . LYS A 1 399 ? -0.527 8.578 -23.501 1.00 72.31 399 LYS A C 1
ATOM 3204 O O . LYS A 1 399 ? -0.276 8.389 -22.320 1.00 72.31 399 LYS A O 1
ATOM 3209 N N . GLY A 1 400 ? 0.388 8.450 -24.450 1.00 54.06 400 GLY A N 1
ATOM 3210 C CA . GLY A 1 400 ? 1.804 8.264 -24.150 1.00 54.06 400 GLY A CA 1
ATOM 3211 C C . GLY A 1 400 ? 2.445 9.536 -23.601 1.00 54.06 400 GLY A C 1
ATOM 3212 O O . GLY A 1 400 ? 3.455 9.955 -24.158 1.00 54.06 400 GLY A O 1
ATOM 3213 N N . ASP A 1 401 ? 1.855 10.169 -22.576 1.00 60.06 401 ASP A N 1
ATOM 3214 C CA . ASP A 1 401 ? 2.562 11.186 -21.801 1.00 60.06 401 ASP A CA 1
ATOM 3215 C C . ASP A 1 401 ? 3.870 10.541 -21.368 1.00 60.06 401 ASP A C 1
ATOM 3217 O O . ASP A 1 401 ? 3.888 9.472 -20.747 1.00 60.06 401 ASP A O 1
ATOM 3221 N N . ASP A 1 402 ? 4.962 11.135 -21.831 1.00 68.56 402 ASP A N 1
ATOM 3222 C CA . ASP A 1 402 ? 6.245 10.473 -21.807 1.00 68.56 402 ASP A CA 1
ATOM 3223 C C . ASP A 1 402 ? 6.763 10.483 -20.370 1.00 68.56 402 ASP A C 1
ATOM 3225 O O . ASP A 1 402 ? 7.363 11.447 -19.903 1.00 68.56 402 ASP A O 1
ATOM 3229 N N . TYR A 1 403 ? 6.468 9.401 -19.646 1.00 78.94 403 TYR A N 1
ATOM 3230 C CA . TYR A 1 403 ? 6.891 9.191 -18.264 1.00 78.94 403 TYR A CA 1
ATOM 3231 C C . TYR A 1 403 ? 8.411 9.343 -18.113 1.00 78.94 403 TYR A C 1
ATOM 3233 O O . TYR A 1 403 ? 8.884 9.693 -17.035 1.00 78.94 403 TYR A O 1
ATOM 3241 N N . THR A 1 404 ? 9.178 9.149 -19.197 1.00 75.00 404 THR A N 1
ATOM 3242 C CA . THR A 1 404 ? 10.629 9.373 -19.205 1.00 75.00 404 THR A CA 1
ATOM 3243 C C . THR A 1 404 ? 11.016 10.835 -19.008 1.00 75.00 404 THR A C 1
ATOM 3245 O O . THR A 1 404 ? 12.105 11.105 -18.510 1.00 75.00 404 THR A O 1
ATOM 3248 N N . LEU A 1 405 ? 10.122 11.781 -19.317 1.00 81.19 405 LEU A N 1
ATOM 3249 C CA . LEU A 1 405 ? 10.342 13.210 -19.086 1.00 81.19 405 LEU A CA 1
ATOM 3250 C C . LEU A 1 405 ? 10.282 13.577 -17.600 1.00 81.19 405 LEU A C 1
ATOM 3252 O O . LEU A 1 405 ? 10.719 14.665 -17.228 1.00 81.19 405 LEU A O 1
ATOM 3256 N N . ASN A 1 406 ? 9.754 12.693 -16.748 1.00 87.31 406 ASN A N 1
ATOM 3257 C CA . ASN A 1 406 ? 9.762 12.878 -15.306 1.00 87.31 406 ASN A CA 1
ATOM 3258 C C . ASN A 1 406 ? 10.842 12.003 -14.658 1.00 87.31 406 ASN A C 1
ATOM 3260 O O . ASN A 1 406 ? 10.575 10.928 -14.118 1.00 87.31 406 ASN A O 1
ATOM 3264 N N . GLU A 1 407 ? 12.080 12.494 -14.728 1.00 91.69 407 GLU A N 1
ATOM 3265 C CA . GLU A 1 407 ? 13.271 11.821 -14.197 1.00 91.69 407 GLU A CA 1
ATOM 3266 C C . GLU A 1 407 ? 13.124 11.421 -12.721 1.00 91.69 407 GLU A C 1
ATOM 3268 O O . GLU A 1 407 ? 13.588 10.354 -12.321 1.00 91.69 407 GLU A O 1
ATOM 3273 N N . GLU A 1 408 ? 12.467 12.253 -11.910 1.00 89.12 408 GLU A N 1
ATOM 3274 C CA . GLU A 1 408 ? 12.277 12.012 -10.477 1.00 89.12 408 GLU A CA 1
ATOM 3275 C C . GLU A 1 408 ? 11.342 10.832 -10.217 1.00 89.12 408 GLU A C 1
ATOM 3277 O O . GLU A 1 408 ? 11.693 9.919 -9.471 1.00 89.12 408 GLU A O 1
ATOM 3282 N N . MET A 1 409 ? 10.175 10.812 -10.867 1.00 88.88 409 MET A N 1
ATOM 3283 C CA . MET A 1 409 ? 9.213 9.712 -10.746 1.00 88.88 409 MET A CA 1
ATOM 3284 C C . MET A 1 409 ? 9.787 8.404 -11.299 1.00 88.88 409 MET A C 1
ATOM 3286 O O . MET A 1 409 ? 9.593 7.338 -10.711 1.00 88.88 409 MET A O 1
ATOM 3290 N N . LEU A 1 410 ? 10.540 8.485 -12.398 1.00 92.94 410 LEU A N 1
ATOM 3291 C CA . LEU A 1 410 ? 11.198 7.331 -12.997 1.00 92.94 410 LEU A CA 1
ATOM 3292 C C . LEU A 1 410 ? 12.271 6.735 -12.069 1.00 92.94 410 LEU A C 1
ATOM 3294 O O . LEU A 1 410 ? 12.299 5.520 -11.865 1.00 92.94 410 LEU A O 1
ATOM 3298 N N . LEU A 1 411 ? 13.131 7.571 -11.477 1.00 94.62 411 LEU A N 1
ATOM 3299 C CA . LEU A 1 411 ? 14.127 7.117 -10.500 1.00 94.62 411 LEU A CA 1
ATOM 3300 C C . LEU A 1 411 ? 13.473 6.599 -9.218 1.00 94.62 411 LEU A C 1
ATOM 3302 O O . LEU A 1 411 ? 13.930 5.594 -8.677 1.00 94.62 411 LEU A O 1
ATOM 3306 N N . HIS A 1 412 ? 12.398 7.239 -8.758 1.00 91.56 412 HIS A N 1
ATOM 3307 C CA . HIS A 1 412 ? 11.624 6.788 -7.605 1.00 91.56 412 HIS A CA 1
ATOM 3308 C C . HIS A 1 412 ? 11.104 5.358 -7.800 1.00 91.56 412 HIS A C 1
ATOM 3310 O O . HIS A 1 412 ? 11.389 4.487 -6.974 1.00 91.56 412 HIS A O 1
ATOM 3316 N N . ASP A 1 413 ? 10.405 5.085 -8.908 1.00 93.56 413 ASP A N 1
ATOM 3317 C CA . ASP A 1 413 ? 9.947 3.727 -9.219 1.00 93.56 413 ASP A CA 1
ATOM 3318 C C . ASP A 1 413 ? 11.132 2.761 -9.318 1.00 93.56 413 ASP A C 1
ATOM 3320 O O . ASP A 1 413 ? 11.083 1.662 -8.770 1.00 93.56 413 ASP A O 1
ATOM 3324 N N . PHE A 1 414 ? 12.237 3.164 -9.952 1.00 96.50 414 PHE A N 1
ATOM 3325 C CA . PHE A 1 414 ? 13.393 2.282 -10.106 1.00 96.50 414 PHE A CA 1
ATOM 3326 C C . PHE A 1 414 ? 14.029 1.917 -8.762 1.00 96.50 414 PHE A C 1
ATOM 3328 O O . PHE A 1 414 ? 14.326 0.752 -8.504 1.00 96.50 414 PHE A O 1
ATOM 3335 N N . PHE A 1 415 ? 14.160 2.873 -7.847 1.00 95.88 415 PHE A N 1
ATOM 3336 C CA . PHE A 1 415 ? 14.633 2.609 -6.491 1.00 95.88 415 PHE A CA 1
ATOM 3337 C C . PHE A 1 415 ? 13.723 1.643 -5.745 1.00 95.88 415 PHE A C 1
ATOM 3339 O O . PHE A 1 415 ? 14.221 0.694 -5.133 1.00 95.88 415 PHE A O 1
ATOM 3346 N N . LEU A 1 416 ? 12.408 1.844 -5.823 1.00 93.31 416 LEU A N 1
ATOM 3347 C CA . LEU A 1 416 ? 11.430 0.954 -5.204 1.00 93.31 416 LEU A CA 1
ATOM 3348 C C . LEU A 1 416 ? 11.346 -0.425 -5.879 1.00 93.31 416 LEU A C 1
ATOM 3350 O O . LEU A 1 416 ? 10.912 -1.382 -5.244 1.00 93.31 416 LEU A O 1
ATOM 3354 N N . PHE A 1 417 ? 11.774 -0.538 -7.134 1.00 96.06 417 PHE A N 1
ATOM 3355 C CA . PHE A 1 417 ? 11.865 -1.795 -7.871 1.00 96.06 417 PHE A CA 1
ATOM 3356 C C . PHE A 1 417 ? 13.092 -2.631 -7.464 1.00 96.06 417 PHE A C 1
ATOM 3358 O O . PHE A 1 417 ? 13.011 -3.858 -7.417 1.00 96.06 417 PHE A O 1
ATOM 3365 N N . THR A 1 418 ? 14.227 -1.982 -7.182 1.00 95.12 418 THR A N 1
ATOM 3366 C CA . THR A 1 418 ? 15.493 -2.652 -6.816 1.00 95.12 418 THR A CA 1
ATOM 3367 C C . THR A 1 418 ? 15.548 -3.113 -5.358 1.00 95.12 418 THR A C 1
ATOM 3369 O O . THR A 1 418 ? 14.778 -2.665 -4.506 1.00 95.12 418 THR A O 1
ATOM 3372 N N . THR A 1 419 ? 16.489 -4.001 -5.030 1.00 93.38 419 THR A N 1
ATOM 3373 C CA . THR A 1 419 ? 16.708 -4.437 -3.642 1.00 93.38 419 THR A CA 1
ATOM 3374 C C . THR A 1 419 ? 17.203 -3.295 -2.755 1.00 93.38 419 THR A C 1
ATOM 3376 O O . THR A 1 419 ? 17.867 -2.369 -3.216 1.00 93.38 419 THR A O 1
ATOM 3379 N N . LEU A 1 420 ? 16.929 -3.367 -1.449 1.00 91.38 420 LEU A N 1
ATOM 3380 C CA . LEU A 1 420 ? 17.361 -2.341 -0.495 1.00 91.38 420 LEU A CA 1
ATOM 3381 C C . LEU A 1 420 ? 18.882 -2.052 -0.541 1.00 91.38 420 LEU A C 1
ATOM 3383 O O . LEU A 1 420 ? 19.262 -0.878 -0.522 1.00 91.38 420 LEU A O 1
ATOM 3387 N N . PRO A 1 421 ? 19.781 -3.056 -0.648 1.00 94.56 421 PRO A N 1
ATOM 3388 C CA . PRO A 1 421 ? 21.211 -2.792 -0.805 1.00 94.56 421 PRO A CA 1
ATOM 3389 C C . PRO A 1 421 ? 21.559 -2.047 -2.100 1.00 94.56 421 PRO A C 1
ATOM 3391 O O . PRO A 1 421 ? 22.392 -1.141 -2.072 1.00 94.56 421 PRO A O 1
ATOM 3394 N N . GLU A 1 422 ? 20.926 -2.403 -3.222 1.00 95.62 422 GLU A N 1
ATOM 3395 C CA . GLU A 1 422 ? 21.119 -1.727 -4.511 1.00 95.62 422 GLU A CA 1
ATOM 3396 C C . GLU A 1 422 ? 20.611 -0.287 -4.451 1.00 95.62 422 GLU A C 1
ATOM 3398 O O . GLU A 1 422 ? 21.343 0.631 -4.818 1.00 95.62 422 GLU A O 1
ATOM 3403 N N . ARG A 1 423 ? 19.407 -0.074 -3.906 1.00 95.62 423 ARG A N 1
ATOM 3404 C CA . ARG A 1 423 ? 18.817 1.250 -3.683 1.00 95.62 423 ARG A CA 1
ATOM 3405 C C . ARG A 1 423 ? 19.765 2.159 -2.911 1.00 95.62 423 ARG A C 1
ATOM 3407 O O . ARG A 1 423 ? 20.101 3.242 -3.386 1.00 95.62 423 ARG A O 1
ATOM 3414 N N . ARG A 1 424 ? 20.247 1.695 -1.753 1.00 95.00 424 ARG A N 1
ATOM 3415 C CA . ARG A 1 424 ? 21.183 2.450 -0.904 1.00 95.00 424 ARG A CA 1
ATOM 3416 C C . ARG A 1 424 ? 22.483 2.771 -1.639 1.00 95.00 424 ARG A C 1
ATOM 3418 O O . ARG A 1 424 ? 22.998 3.879 -1.509 1.00 95.00 424 ARG A O 1
ATOM 3425 N N . LEU A 1 425 ? 23.006 1.830 -2.426 1.00 96.62 425 LEU A N 1
ATOM 3426 C CA . LEU A 1 425 ? 24.212 2.041 -3.226 1.00 96.62 425 LEU A CA 1
ATOM 3427 C C . LEU A 1 425 ? 23.999 3.103 -4.315 1.00 96.62 425 LEU A C 1
ATOM 3429 O O . LEU A 1 425 ? 24.833 3.995 -4.461 1.00 96.62 425 LEU A O 1
ATOM 3433 N N . MET A 1 426 ? 22.885 3.037 -5.048 1.00 96.50 426 MET A N 1
ATOM 3434 C CA . MET A 1 426 ? 22.539 4.013 -6.087 1.00 96.50 426 MET A CA 1
ATOM 3435 C C . MET A 1 426 ? 22.333 5.413 -5.501 1.00 96.50 426 MET A C 1
ATOM 3437 O O . MET A 1 426 ? 22.903 6.376 -6.010 1.00 96.50 426 MET A O 1
ATOM 3441 N N . GLN A 1 427 ? 21.600 5.525 -4.389 1.00 96.00 427 GLN A N 1
ATOM 3442 C CA . GLN A 1 427 ? 21.399 6.790 -3.674 1.00 96.00 427 GLN A CA 1
ATOM 3443 C C . GLN A 1 427 ? 22.722 7.366 -3.154 1.00 96.00 427 GLN A C 1
ATOM 3445 O O . GLN A 1 427 ? 22.996 8.553 -3.330 1.00 96.00 427 GLN A O 1
ATOM 3450 N N . LYS A 1 428 ? 23.592 6.530 -2.569 1.00 95.50 428 LYS A N 1
ATOM 3451 C CA . LYS A 1 428 ? 24.934 6.956 -2.144 1.00 95.50 428 LYS A CA 1
ATOM 3452 C C . LYS A 1 428 ? 25.761 7.457 -3.329 1.00 95.50 428 LYS A C 1
ATOM 3454 O O . LYS A 1 428 ? 26.447 8.468 -3.200 1.00 95.50 428 LYS A O 1
ATOM 3459 N N . GLY A 1 429 ? 25.683 6.774 -4.470 1.00 95.00 429 GLY A N 1
ATOM 3460 C CA . GLY A 1 429 ? 26.358 7.185 -5.695 1.00 95.00 429 GLY A CA 1
ATOM 3461 C C . GLY A 1 429 ? 25.869 8.534 -6.223 1.00 95.00 429 GLY A C 1
ATOM 3462 O O . GLY A 1 429 ? 26.699 9.363 -6.580 1.00 95.00 429 GLY A O 1
ATOM 3463 N N . LEU A 1 430 ? 24.556 8.773 -6.230 1.00 95.19 430 LEU A N 1
ATOM 3464 C CA . LEU A 1 430 ? 23.968 10.050 -6.654 1.00 95.19 430 LEU A CA 1
ATOM 3465 C C . LEU A 1 430 ? 24.353 11.208 -5.734 1.00 95.19 430 LEU A C 1
ATOM 3467 O O . LEU A 1 430 ? 24.706 12.281 -6.210 1.00 95.19 430 LEU A O 1
ATOM 3471 N N . ASN A 1 431 ? 24.318 10.979 -4.422 1.00 94.25 431 ASN A N 1
ATOM 3472 C CA . ASN A 1 431 ? 24.539 12.036 -3.439 1.00 94.25 431 ASN A CA 1
ATOM 3473 C C . ASN A 1 431 ? 26.027 12.327 -3.201 1.00 94.25 431 ASN A C 1
ATOM 3475 O O . ASN A 1 431 ? 26.395 13.437 -2.816 1.00 94.25 431 ASN A O 1
ATOM 3479 N N . ASN A 1 432 ? 26.897 11.317 -3.316 1.00 92.94 432 ASN A N 1
ATOM 3480 C CA . ASN A 1 432 ? 28.313 11.467 -2.990 1.00 92.94 432 ASN A CA 1
ATOM 3481 C C . ASN A 1 432 ? 29.196 10.398 -3.656 1.00 92.94 432 ASN A C 1
ATOM 3483 O O . ASN A 1 432 ? 29.837 9.588 -2.978 1.00 92.94 432 ASN A O 1
ATOM 3487 N N . PHE A 1 433 ? 29.253 10.408 -4.991 1.00 95.38 433 PHE A N 1
ATOM 3488 C CA . PHE A 1 433 ? 30.008 9.426 -5.776 1.00 95.38 433 PHE A CA 1
ATOM 3489 C C . PHE A 1 433 ? 31.470 9.278 -5.324 1.00 95.38 433 PHE A C 1
ATOM 3491 O O . PHE A 1 433 ? 31.968 8.167 -5.157 1.00 95.38 433 PHE A O 1
ATOM 3498 N N . ASN A 1 434 ? 32.150 10.392 -5.044 1.00 93.44 434 ASN A N 1
ATOM 3499 C CA . ASN A 1 434 ? 33.562 10.399 -4.642 1.00 93.44 43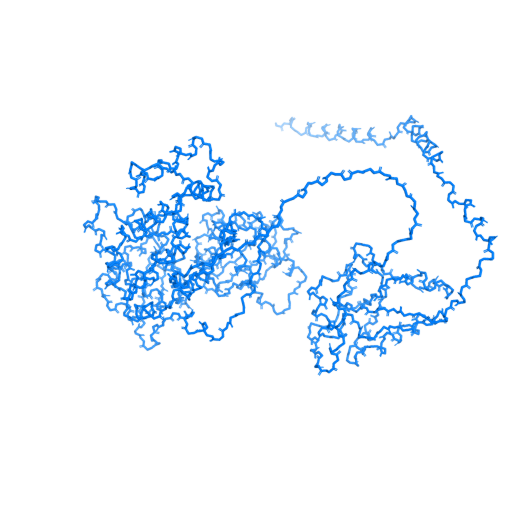4 ASN A CA 1
ATOM 3500 C C . ASN A 1 434 ? 33.835 9.730 -3.280 1.00 93.44 434 ASN A C 1
ATOM 3502 O O . ASN A 1 434 ? 34.989 9.464 -2.948 1.00 93.44 434 ASN A O 1
ATOM 3506 N N . LYS A 1 435 ? 32.795 9.448 -2.481 1.00 94.38 435 LYS A N 1
ATOM 3507 C CA . LYS A 1 435 ? 32.892 8.687 -1.222 1.00 94.38 435 LYS A CA 1
ATOM 3508 C C . LYS A 1 435 ? 32.601 7.196 -1.389 1.00 94.38 435 LYS A C 1
ATOM 3510 O O . LYS A 1 435 ? 32.579 6.470 -0.390 1.00 94.38 435 LYS A O 1
ATOM 3515 N N . LEU A 1 436 ? 32.331 6.731 -2.607 1.00 95.38 436 LEU A N 1
ATOM 3516 C CA . LEU A 1 436 ? 32.225 5.306 -2.875 1.00 95.38 436 LEU A CA 1
ATOM 3517 C C . LEU A 1 436 ? 33.608 4.661 -2.761 1.00 95.38 436 LEU A C 1
ATOM 3519 O O . LEU A 1 436 ? 34.590 5.128 -3.332 1.00 95.38 436 LEU A O 1
ATOM 3523 N N . SER A 1 437 ? 33.678 3.564 -2.017 1.00 96.50 437 SER A N 1
ATOM 3524 C CA . SER A 1 437 ? 34.848 2.689 -2.020 1.00 96.50 437 SER A CA 1
ATOM 3525 C C . SER A 1 437 ? 34.988 1.978 -3.368 1.00 96.50 437 SER A C 1
ATOM 3527 O O . SER A 1 437 ? 34.008 1.784 -4.087 1.00 96.50 437 SER A O 1
ATOM 3529 N N . GLU A 1 438 ? 36.190 1.498 -3.687 1.00 95.56 438 GLU A N 1
ATOM 3530 C CA . GLU A 1 438 ? 36.438 0.700 -4.898 1.00 95.56 438 GLU A CA 1
ATOM 3531 C C . GLU A 1 438 ? 35.486 -0.508 -5.002 1.00 95.56 438 GLU A C 1
ATOM 3533 O O . GLU A 1 438 ? 34.947 -0.809 -6.065 1.00 95.56 438 GLU A O 1
ATOM 3538 N N . MET A 1 439 ? 35.192 -1.159 -3.872 1.00 96.12 439 MET A N 1
ATOM 3539 C CA . MET A 1 439 ? 34.235 -2.266 -3.814 1.00 96.12 439 MET A CA 1
ATOM 3540 C C . MET A 1 439 ? 32.808 -1.828 -4.170 1.00 96.12 439 MET A C 1
ATOM 3542 O O . MET A 1 439 ? 32.096 -2.558 -4.855 1.00 96.12 439 MET A O 1
ATOM 3546 N N . GLU A 1 440 ? 32.376 -0.655 -3.711 1.00 96.69 440 GLU A N 1
ATOM 3547 C CA . GLU A 1 440 ? 31.058 -0.101 -4.036 1.00 96.69 440 GLU A CA 1
ATOM 3548 C C . GLU A 1 440 ? 30.957 0.287 -5.514 1.00 96.69 440 GLU A C 1
ATOM 3550 O O . GLU A 1 440 ? 29.944 -0.010 -6.141 1.00 96.69 440 GLU A O 1
ATOM 3555 N N . VAL A 1 441 ? 32.019 0.850 -6.099 1.00 95.69 441 VAL A N 1
ATOM 3556 C CA . VAL A 1 441 ? 32.084 1.125 -7.545 1.00 95.69 441 VAL A CA 1
ATOM 3557 C C . VAL A 1 441 ? 32.015 -0.175 -8.358 1.00 95.69 441 VAL A C 1
ATOM 3559 O O . VAL A 1 441 ? 31.268 -0.255 -9.335 1.00 95.69 441 VAL A O 1
ATOM 3562 N N . ASN A 1 442 ? 32.707 -1.235 -7.928 1.00 95.38 442 ASN A N 1
ATOM 3563 C CA . ASN A 1 442 ? 32.630 -2.556 -8.566 1.00 95.38 442 ASN A CA 1
ATOM 3564 C C . ASN A 1 442 ? 31.225 -3.176 -8.459 1.00 95.38 442 ASN A C 1
ATOM 3566 O O . ASN A 1 442 ? 30.719 -3.751 -9.427 1.00 95.38 442 ASN A O 1
ATOM 3570 N N . ARG A 1 443 ? 30.557 -3.025 -7.308 1.00 96.44 443 ARG A N 1
ATOM 3571 C CA . ARG A 1 443 ? 29.155 -3.444 -7.135 1.00 96.44 443 ARG A CA 1
ATOM 3572 C C . ARG A 1 443 ? 28.211 -2.645 -8.030 1.00 96.44 443 ARG A C 1
ATOM 3574 O O . ARG A 1 443 ? 27.352 -3.246 -8.663 1.00 96.44 443 ARG A O 1
ATOM 3581 N N . LEU A 1 444 ? 28.399 -1.331 -8.148 1.00 96.00 444 LEU A N 1
ATOM 3582 C CA . LEU A 1 444 ? 27.587 -0.482 -9.022 1.00 96.00 444 LEU A CA 1
ATOM 3583 C C . LEU A 1 444 ? 27.804 -0.825 -10.505 1.00 96.00 444 LEU A C 1
ATOM 3585 O O . LEU A 1 444 ? 26.856 -0.861 -11.280 1.00 96.00 444 LEU A O 1
ATOM 3589 N N . THR A 1 445 ? 29.032 -1.174 -10.885 1.00 95.62 445 THR A N 1
ATOM 3590 C CA . THR A 1 445 ? 29.348 -1.680 -12.230 1.00 95.62 445 THR A CA 1
ATOM 3591 C C . THR A 1 445 ? 28.646 -3.017 -12.494 1.00 95.62 445 THR A C 1
ATOM 3593 O O . THR A 1 445 ? 28.076 -3.228 -13.562 1.00 95.62 445 THR A O 1
ATOM 3596 N N . SER A 1 446 ? 28.626 -3.913 -11.502 1.00 95.25 446 SER A N 1
ATOM 3597 C CA . SER A 1 446 ? 27.908 -5.194 -11.592 1.00 95.25 446 SER A CA 1
ATOM 3598 C C . SER A 1 446 ? 26.391 -4.989 -11.699 1.00 95.25 446 SER A C 1
ATOM 3600 O O . SER A 1 446 ? 25.722 -5.693 -12.456 1.00 95.25 446 SER A O 1
ATOM 3602 N N . LEU A 1 447 ? 25.850 -3.988 -10.997 1.00 95.50 447 LEU A N 1
ATOM 3603 C CA . LEU A 1 447 ? 24.456 -3.556 -11.117 1.00 95.50 447 LEU A CA 1
ATOM 3604 C C . LEU A 1 447 ? 24.163 -3.079 -12.544 1.00 95.50 447 LEU A C 1
ATOM 3606 O O . LEU A 1 447 ? 23.206 -3.552 -13.151 1.00 95.50 447 LEU A O 1
ATOM 3610 N N . TYR A 1 448 ? 25.008 -2.217 -13.120 1.00 95.94 448 TYR A N 1
ATOM 3611 C CA . TYR A 1 448 ? 24.839 -1.740 -14.500 1.00 95.94 448 TYR A CA 1
ATOM 3612 C C . TYR A 1 448 ? 24.744 -2.908 -15.483 1.00 95.94 448 TYR A C 1
ATOM 3614 O O . TYR A 1 448 ? 23.808 -2.967 -16.279 1.00 95.94 448 TYR A O 1
ATOM 3622 N N . MET A 1 449 ? 25.654 -3.880 -15.371 1.00 93.94 449 MET A N 1
ATOM 3623 C CA . MET A 1 449 ? 25.634 -5.091 -16.196 1.00 93.94 449 MET A CA 1
ATOM 3624 C C . MET A 1 449 ? 24.347 -5.904 -16.007 1.00 93.94 449 MET A C 1
ATOM 3626 O O . MET A 1 449 ? 23.761 -6.350 -16.992 1.00 93.94 449 MET A O 1
ATOM 3630 N N . THR A 1 450 ? 23.885 -6.058 -14.763 1.00 92.56 450 THR A N 1
ATOM 3631 C CA . THR A 1 450 ? 22.660 -6.804 -14.421 1.00 92.56 450 THR A CA 1
ATOM 3632 C C . THR A 1 450 ? 21.421 -6.205 -15.091 1.00 92.56 450 THR A C 1
ATOM 3634 O O . THR A 1 450 ? 20.574 -6.943 -15.587 1.00 92.56 450 THR A O 1
ATOM 3637 N N . TYR A 1 451 ? 21.351 -4.875 -15.184 1.00 92.25 451 TYR A N 1
ATOM 3638 C CA . TYR A 1 451 ? 20.242 -4.148 -15.812 1.00 92.25 451 TYR A CA 1
ATOM 3639 C C . TYR A 1 451 ? 20.467 -3.818 -17.302 1.00 92.25 451 TYR A C 1
ATOM 3641 O O . TYR A 1 451 ? 19.696 -3.071 -17.910 1.00 92.25 451 TYR A O 1
ATOM 3649 N N . GLY A 1 452 ? 21.493 -4.413 -17.922 1.00 88.69 452 GLY A N 1
ATOM 3650 C CA . GLY A 1 452 ? 21.718 -4.368 -19.369 1.00 88.69 452 GLY A CA 1
ATOM 3651 C C . GLY A 1 452 ? 22.635 -3.247 -19.868 1.00 88.69 452 GLY A C 1
ATOM 3652 O O . GLY A 1 452 ? 22.855 -3.146 -21.074 1.00 88.69 452 GLY A O 1
ATOM 3653 N N . LEU A 1 453 ? 23.226 -2.442 -18.983 1.00 92.38 453 LEU A N 1
ATOM 3654 C CA . LEU A 1 453 ? 24.204 -1.410 -19.337 1.00 92.38 453 LEU A CA 1
ATOM 3655 C C . LEU A 1 453 ? 25.630 -1.970 -19.243 1.00 92.38 453 LEU A C 1
ATOM 3657 O O . LEU A 1 453 ? 26.355 -1.783 -18.268 1.00 92.38 453 LEU A O 1
ATOM 3661 N N . SER A 1 454 ? 26.020 -2.714 -20.275 1.00 90.19 454 SER A N 1
ATOM 3662 C CA . SER A 1 454 ? 27.334 -3.364 -20.348 1.00 90.19 454 SER A CA 1
ATOM 3663 C C . SER A 1 454 ? 28.423 -2.414 -20.856 1.00 90.19 454 SER A C 1
ATOM 3665 O O . SER A 1 454 ? 28.157 -1.537 -21.672 1.00 90.19 454 SER A O 1
ATOM 3667 N N . ASN A 1 455 ? 29.673 -2.641 -20.435 1.00 87.75 455 ASN A N 1
ATOM 3668 C CA . ASN A 1 455 ? 30.865 -1.884 -20.860 1.00 87.75 455 ASN A CA 1
ATOM 3669 C C . ASN A 1 455 ? 30.858 -0.385 -20.500 1.00 87.75 455 ASN A C 1
ATOM 3671 O O . ASN A 1 455 ? 31.605 0.392 -21.092 1.00 87.75 455 ASN A O 1
ATOM 3675 N N . VAL A 1 456 ? 30.049 0.018 -19.520 1.00 92.19 456 VAL A N 1
ATOM 3676 C CA . VAL A 1 456 ? 30.003 1.386 -18.994 1.00 92.19 456 VAL A CA 1
ATOM 3677 C C . VAL A 1 456 ? 30.470 1.371 -17.546 1.00 92.19 456 VAL A C 1
ATOM 3679 O O . VAL A 1 456 ? 29.979 0.582 -16.739 1.00 92.19 456 VAL A O 1
ATOM 3682 N N . LEU A 1 457 ? 31.416 2.248 -17.215 1.00 92.94 457 LEU A N 1
ATOM 3683 C CA . LEU A 1 457 ? 31.887 2.425 -15.846 1.00 92.94 457 LEU A CA 1
ATOM 3684 C C . LEU A 1 457 ? 31.107 3.558 -15.165 1.00 92.94 457 LEU A C 1
ATOM 3686 O O . LEU A 1 457 ? 30.970 4.637 -15.754 1.00 92.94 457 LEU A O 1
ATOM 3690 N N . PRO A 1 458 ? 30.621 3.356 -13.928 1.00 93.69 458 PRO A N 1
ATOM 3691 C CA . PRO A 1 458 ? 30.020 4.424 -13.146 1.00 93.69 458 PRO A CA 1
ATOM 3692 C C . PRO A 1 458 ? 31.021 5.555 -12.913 1.00 93.69 458 PRO A C 1
ATOM 3694 O O . PRO A 1 458 ? 32.186 5.311 -12.597 1.00 93.69 458 PRO A O 1
ATOM 3697 N N . ASN A 1 459 ? 30.560 6.796 -13.039 1.00 93.75 459 ASN A N 1
ATOM 3698 C CA . ASN A 1 459 ? 31.342 7.985 -12.729 1.00 93.75 459 ASN A CA 1
ATOM 3699 C C . ASN A 1 459 ? 30.421 9.093 -12.197 1.00 93.75 459 ASN A C 1
ATOM 3701 O O . ASN A 1 459 ? 29.219 9.070 -12.457 1.00 93.75 459 ASN A O 1
ATOM 3705 N N . GLU A 1 460 ? 30.989 10.060 -11.477 1.00 94.12 460 GLU A N 1
ATOM 3706 C CA . GLU A 1 460 ? 30.236 11.131 -10.813 1.00 94.12 460 GLU A CA 1
ATOM 3707 C C . GLU A 1 460 ? 29.397 11.980 -11.776 1.00 94.12 460 GLU A C 1
ATOM 3709 O O . GLU A 1 460 ? 28.281 12.360 -11.440 1.00 94.12 460 GLU A O 1
ATOM 3714 N N . LYS A 1 461 ? 29.915 12.265 -12.975 1.00 94.69 461 LYS A N 1
ATOM 3715 C CA . LYS A 1 461 ? 29.254 13.163 -13.930 1.00 94.69 461 LYS A CA 1
ATOM 3716 C C . LYS A 1 461 ? 28.018 12.524 -14.550 1.00 94.69 461 LYS A C 1
ATOM 3718 O O . LYS A 1 461 ? 27.003 13.190 -14.717 1.00 94.69 461 LYS A O 1
ATOM 3723 N N . ASP A 1 462 ? 28.106 11.233 -14.857 1.00 95.12 462 ASP A N 1
ATOM 3724 C CA . ASP A 1 462 ? 27.106 10.543 -15.670 1.00 95.12 462 ASP A CA 1
ATOM 3725 C C . ASP A 1 462 ? 26.206 9.603 -14.858 1.00 95.12 462 ASP A C 1
ATOM 3727 O O . ASP A 1 462 ? 25.265 9.038 -15.410 1.00 95.12 462 ASP A O 1
ATOM 3731 N N . ILE A 1 463 ? 26.459 9.396 -13.557 1.00 95.88 463 ILE A N 1
ATOM 3732 C CA . ILE A 1 463 ? 25.706 8.423 -12.745 1.00 95.88 463 ILE A CA 1
ATOM 3733 C C . ILE A 1 463 ? 24.193 8.635 -12.820 1.00 95.88 463 ILE A C 1
ATOM 3735 O O . ILE A 1 463 ? 23.466 7.663 -13.004 1.00 95.88 463 ILE A O 1
ATOM 3739 N N . LYS A 1 464 ? 23.711 9.881 -12.764 1.00 96.69 464 LYS A N 1
ATOM 3740 C CA . LYS A 1 464 ? 22.277 10.170 -12.892 1.00 96.69 464 LYS A CA 1
ATOM 3741 C C . LYS A 1 464 ? 21.731 9.692 -14.236 1.00 96.69 464 LYS A C 1
ATOM 3743 O O . LYS A 1 464 ? 20.748 8.958 -14.268 1.00 96.69 464 LYS A O 1
ATOM 3748 N N . GLN A 1 465 ? 22.409 10.042 -15.329 1.00 96.12 465 GLN A N 1
ATOM 3749 C CA . GLN A 1 465 ? 22.003 9.648 -16.676 1.00 96.12 465 GLN A CA 1
ATOM 3750 C C . GLN A 1 465 ? 22.038 8.129 -16.862 1.00 96.12 465 GLN A C 1
ATOM 3752 O O . GLN A 1 465 ? 21.134 7.553 -17.462 1.00 96.12 465 GLN A O 1
ATOM 3757 N N . HIS A 1 466 ? 23.059 7.465 -16.324 1.00 96.50 466 HIS A N 1
ATOM 3758 C CA . HIS A 1 466 ? 23.148 6.013 -16.344 1.00 96.50 466 HIS A CA 1
ATOM 3759 C C . HIS A 1 466 ? 21.972 5.367 -15.603 1.00 96.50 466 HIS A C 1
ATOM 3761 O O . HIS A 1 466 ? 21.341 4.467 -16.148 1.00 96.50 466 HIS A O 1
ATOM 3767 N N . LEU A 1 467 ? 21.632 5.843 -14.401 1.00 97.19 467 LEU A N 1
ATOM 3768 C CA . LEU A 1 467 ? 20.500 5.317 -13.636 1.00 97.19 467 LEU A CA 1
ATOM 3769 C C . LEU A 1 467 ? 19.157 5.575 -14.330 1.00 97.19 467 LEU A C 1
ATOM 3771 O O . LEU A 1 467 ? 18.308 4.689 -14.331 1.00 97.19 467 LEU A O 1
ATOM 3775 N N . LEU A 1 468 ? 18.983 6.730 -14.977 1.00 96.75 468 LEU A N 1
ATOM 3776 C CA . LEU A 1 468 ? 17.800 7.018 -15.795 1.00 96.75 468 LEU A CA 1
ATOM 3777 C C . LEU A 1 468 ? 17.672 6.055 -16.978 1.00 96.75 468 LEU A C 1
ATOM 3779 O O . LEU A 1 468 ? 16.591 5.524 -17.218 1.00 96.75 468 LEU A O 1
ATOM 3783 N N . LEU A 1 469 ? 18.777 5.764 -17.673 1.00 95.75 469 LEU A N 1
ATOM 3784 C CA . LEU A 1 469 ? 18.794 4.779 -18.757 1.00 95.75 469 LEU A CA 1
ATOM 3785 C C . LEU A 1 469 ? 18.436 3.373 -18.259 1.00 95.75 469 LEU A C 1
ATOM 3787 O O . LEU A 1 469 ? 17.684 2.660 -18.925 1.00 95.75 469 LEU A O 1
ATOM 3791 N N . LEU A 1 470 ? 18.950 2.971 -17.090 1.00 96.44 470 LEU A N 1
ATOM 3792 C CA . LEU A 1 470 ? 18.596 1.693 -16.468 1.00 96.44 470 LEU A CA 1
ATOM 3793 C C . LEU A 1 470 ? 17.112 1.636 -16.102 1.00 96.44 470 LEU A C 1
ATOM 3795 O O . LEU A 1 470 ? 16.453 0.636 -16.396 1.00 96.44 470 LEU A O 1
ATOM 3799 N N . ALA A 1 471 ? 16.591 2.703 -15.498 1.00 96.44 471 ALA A N 1
ATOM 3800 C CA . ALA A 1 471 ? 15.196 2.821 -15.107 1.00 96.44 471 ALA A CA 1
ATOM 3801 C C . ALA A 1 471 ? 14.262 2.758 -16.323 1.00 96.44 471 ALA A C 1
ATOM 3803 O O . ALA A 1 471 ? 13.348 1.937 -16.352 1.00 96.44 471 ALA A O 1
ATOM 3804 N N . GLU A 1 472 ? 14.533 3.549 -17.364 1.00 94.81 472 GLU A N 1
ATOM 3805 C CA . GLU A 1 472 ? 13.769 3.546 -18.614 1.00 94.81 472 GLU A CA 1
ATOM 3806 C C . GLU A 1 472 ? 13.792 2.160 -19.274 1.00 94.81 472 GLU A C 1
ATOM 3808 O O . GLU A 1 472 ? 12.754 1.628 -19.676 1.00 94.81 472 GLU A O 1
ATOM 3813 N N . ASN A 1 473 ? 14.970 1.539 -19.370 1.00 94.25 473 ASN A N 1
ATOM 3814 C CA . ASN A 1 473 ? 15.091 0.216 -19.966 1.00 94.25 473 ASN A CA 1
ATOM 3815 C C . ASN A 1 473 ? 14.289 -0.836 -19.184 1.00 94.25 473 ASN A C 1
ATOM 3817 O O . ASN A 1 473 ? 13.531 -1.610 -19.768 1.00 94.25 473 ASN A O 1
ATOM 3821 N N . THR A 1 474 ? 14.431 -0.835 -17.859 1.00 94.25 474 THR A N 1
ATOM 3822 C CA . THR A 1 474 ? 13.859 -1.853 -16.972 1.00 94.25 474 THR A CA 1
ATOM 3823 C C . THR A 1 474 ? 12.353 -1.701 -16.813 1.00 94.25 474 THR A C 1
ATOM 3825 O O . THR A 1 474 ? 11.628 -2.682 -16.957 1.00 94.25 474 THR A O 1
ATOM 3828 N N . LEU A 1 475 ? 11.879 -0.489 -16.526 1.00 94.69 475 LEU A N 1
ATOM 3829 C CA . LEU A 1 475 ? 10.486 -0.239 -16.162 1.00 94.69 475 LEU A CA 1
ATOM 3830 C C . LEU A 1 475 ? 9.586 -0.032 -17.374 1.00 94.69 475 LEU A C 1
ATOM 3832 O O . LEU A 1 475 ? 8.418 -0.403 -17.302 1.00 94.69 475 LEU A O 1
ATOM 3836 N N . ILE A 1 476 ? 10.114 0.526 -18.470 1.00 93.12 476 ILE A N 1
ATOM 3837 C CA . ILE A 1 476 ? 9.329 0.942 -19.642 1.00 93.12 476 ILE A CA 1
ATOM 3838 C C . ILE A 1 476 ? 9.617 0.019 -20.825 1.00 93.12 476 ILE A C 1
ATOM 3840 O O . ILE A 1 476 ? 8.732 -0.709 -21.273 1.00 93.12 476 ILE A O 1
ATOM 3844 N N . LYS A 1 477 ? 10.854 0.003 -21.342 1.00 93.06 477 LYS A N 1
ATOM 3845 C CA . LYS A 1 477 ? 11.170 -0.709 -22.598 1.00 93.06 477 LYS A CA 1
ATOM 3846 C C . LYS A 1 477 ? 10.939 -2.216 -22.480 1.00 93.06 477 LYS A C 1
ATOM 3848 O O . LYS A 1 477 ? 10.296 -2.803 -23.350 1.00 93.06 477 LYS A O 1
ATOM 3853 N N . ASN A 1 478 ? 11.408 -2.832 -21.396 1.00 92.94 478 ASN A N 1
ATOM 3854 C CA . ASN A 1 478 ? 11.287 -4.276 -21.183 1.00 92.94 478 ASN A CA 1
ATOM 3855 C C . ASN A 1 478 ? 9.850 -4.736 -20.886 1.00 92.94 478 ASN A C 1
ATOM 3857 O O . ASN A 1 478 ? 9.525 -5.903 -21.103 1.00 92.94 478 ASN A O 1
ATOM 3861 N N . THR A 1 479 ? 8.983 -3.843 -20.408 1.00 94.69 479 THR A N 1
ATOM 3862 C CA . THR A 1 479 ? 7.622 -4.180 -19.956 1.00 94.69 479 THR A CA 1
ATOM 3863 C C . THR A 1 479 ? 6.545 -3.771 -20.964 1.00 94.69 479 THR A C 1
ATOM 3865 O O . THR A 1 479 ? 5.428 -4.286 -20.901 1.00 94.69 479 THR A O 1
ATOM 3868 N N . ALA A 1 480 ? 6.868 -2.893 -21.923 1.00 93.44 480 ALA A N 1
ATOM 3869 C CA . ALA A 1 480 ? 5.918 -2.261 -22.841 1.00 93.44 480 ALA A CA 1
ATOM 3870 C C . ALA A 1 480 ? 4.982 -3.252 -23.549 1.00 93.44 480 ALA A C 1
ATOM 3872 O O . ALA A 1 480 ? 3.776 -3.032 -23.655 1.00 93.44 480 ALA A O 1
ATOM 3873 N N . ASP A 1 481 ? 5.521 -4.372 -24.024 1.00 95.31 481 ASP A N 1
ATOM 3874 C CA . ASP A 1 481 ? 4.751 -5.395 -24.734 1.00 95.31 481 ASP A CA 1
ATOM 3875 C C . ASP A 1 481 ? 3.801 -6.179 -23.804 1.00 95.31 481 ASP A C 1
ATOM 3877 O O . ASP A 1 481 ? 2.694 -6.541 -24.211 1.00 95.31 481 ASP A O 1
ATOM 3881 N N . LEU A 1 482 ? 4.174 -6.378 -22.536 1.00 97.38 482 LEU A N 1
ATOM 3882 C CA . LEU A 1 482 ? 3.300 -6.987 -21.529 1.00 97.38 482 LEU A CA 1
ATOM 3883 C C . LEU A 1 482 ? 2.216 -6.012 -21.066 1.00 97.38 482 LEU A C 1
ATOM 3885 O O . LEU A 1 482 ? 1.056 -6.406 -20.977 1.00 97.38 482 LEU A O 1
ATOM 3889 N N . PHE A 1 483 ? 2.550 -4.736 -20.858 1.00 96.00 483 PHE A N 1
ATOM 3890 C CA . PHE A 1 483 ? 1.551 -3.704 -20.576 1.00 96.00 483 PHE A CA 1
ATOM 3891 C C . PHE A 1 483 ? 0.578 -3.519 -21.733 1.00 96.00 483 PHE A C 1
ATOM 3893 O O . PHE A 1 483 ? -0.620 -3.401 -21.499 1.00 96.00 483 PHE A O 1
ATOM 3900 N N . LYS A 1 484 ? 1.046 -3.594 -22.983 1.00 95.62 484 LYS A N 1
ATOM 3901 C CA . LYS A 1 484 ? 0.165 -3.605 -24.155 1.00 95.62 484 LYS A CA 1
ATOM 3902 C C . LYS A 1 484 ? -0.838 -4.758 -24.081 1.00 95.62 484 LYS A C 1
ATOM 3904 O O . LYS A 1 484 ? -2.026 -4.534 -24.294 1.00 95.62 484 LYS A O 1
ATOM 3909 N N . LYS A 1 485 ? -0.385 -5.969 -23.732 1.00 97.50 485 LYS A N 1
ATOM 3910 C CA . LYS A 1 485 ? -1.277 -7.119 -23.505 1.00 97.50 485 LYS A CA 1
ATOM 3911 C C . LYS A 1 485 ? -2.215 -6.926 -22.329 1.00 97.50 485 LYS A C 1
ATOM 3913 O O . LYS A 1 485 ? -3.378 -7.287 -22.435 1.00 97.50 485 LYS A O 1
ATOM 3918 N N . MET A 1 486 ? -1.746 -6.331 -21.244 1.00 97.56 486 MET A N 1
ATOM 3919 C CA . MET A 1 486 ? -2.592 -6.020 -20.103 1.00 97.56 486 MET A CA 1
ATOM 3920 C C . MET A 1 486 ? -3.691 -5.029 -20.485 1.00 97.56 486 MET A C 1
ATOM 3922 O O . MET A 1 486 ? -4.868 -5.303 -20.270 1.00 97.56 486 MET A O 1
ATOM 3926 N N . LYS A 1 487 ? -3.330 -3.938 -21.163 1.00 96.38 487 LYS A N 1
ATOM 3927 C CA . LYS A 1 487 ? -4.258 -2.906 -21.624 1.00 96.38 487 LYS A CA 1
ATOM 3928 C C . LYS A 1 487 ? -5.342 -3.449 -22.558 1.00 96.38 487 LYS A C 1
ATOM 3930 O O . LYS A 1 487 ? -6.482 -3.021 -22.439 1.00 96.38 487 LYS A O 1
ATOM 3935 N N . GLU A 1 488 ? -5.039 -4.434 -23.413 1.00 96.00 488 GLU A N 1
ATOM 3936 C CA . GLU A 1 488 ? -6.043 -5.115 -24.262 1.00 96.00 488 GLU A CA 1
ATOM 3937 C C . GLU A 1 488 ? -7.229 -5.694 -23.458 1.00 96.00 488 GLU A C 1
ATOM 3939 O O . GLU A 1 488 ? -8.311 -5.878 -24.014 1.00 96.00 488 GLU A O 1
ATOM 3944 N N . GLY A 1 489 ? -7.038 -6.003 -22.171 1.00 96.12 489 GLY A N 1
ATOM 3945 C CA . GLY A 1 489 ? -8.086 -6.520 -21.295 1.00 96.12 489 GLY A CA 1
ATOM 3946 C C . GLY A 1 489 ? -8.731 -5.501 -20.360 1.00 96.12 489 GLY A C 1
ATOM 3947 O O . GLY A 1 489 ? -9.762 -5.812 -19.771 1.00 96.12 489 GLY A O 1
ATOM 3948 N N . VAL A 1 490 ? -8.149 -4.315 -20.188 1.00 96.31 490 VAL A N 1
ATOM 3949 C CA . VAL A 1 490 ? -8.674 -3.313 -19.250 1.00 96.31 490 VAL A CA 1
ATOM 3950 C C . VAL A 1 490 ? -9.983 -2.718 -19.808 1.00 96.31 490 VAL A C 1
ATOM 3952 O O . VAL A 1 490 ? -10.033 -2.387 -20.996 1.00 96.31 490 VAL A O 1
ATOM 3955 N N . PRO A 1 491 ? -11.050 -2.551 -18.997 1.00 95.00 491 PRO A N 1
ATOM 3956 C CA . PRO A 1 491 ? -12.280 -1.888 -19.423 1.00 95.00 491 PRO A CA 1
ATOM 3957 C C . PRO A 1 491 ? -12.025 -0.465 -19.930 1.00 95.00 491 PRO A C 1
ATOM 3959 O O . PRO A 1 491 ? -11.203 0.271 -19.380 1.00 95.00 491 PRO A O 1
ATOM 3962 N N . LYS A 1 492 ? -12.767 -0.055 -20.964 1.00 92.88 492 LYS A N 1
ATOM 3963 C CA . LYS A 1 492 ? -12.561 1.234 -21.647 1.00 92.88 492 LYS A CA 1
ATOM 3964 C C . LYS A 1 492 ? -12.676 2.435 -20.715 1.00 92.88 492 LYS A C 1
ATOM 3966 O O . LYS A 1 492 ? -11.908 3.376 -20.875 1.00 92.88 492 LYS A O 1
ATOM 3971 N N . ASP A 1 493 ? -13.577 2.388 -19.740 1.00 92.19 493 ASP A N 1
ATOM 3972 C CA . ASP A 1 493 ? -13.779 3.490 -18.794 1.00 92.19 493 ASP A CA 1
ATOM 3973 C C . ASP A 1 493 ? -12.546 3.719 -17.914 1.00 92.19 493 ASP A C 1
ATOM 3975 O O . ASP A 1 493 ? -12.177 4.862 -17.646 1.00 92.19 493 ASP A O 1
ATOM 3979 N N . ILE A 1 494 ? -11.845 2.644 -17.537 1.00 93.94 494 ILE A N 1
ATOM 3980 C CA . ILE A 1 494 ? -10.581 2.724 -16.796 1.00 93.94 494 ILE A CA 1
ATOM 3981 C C . ILE A 1 494 ? -9.466 3.282 -17.688 1.00 93.94 494 ILE A C 1
ATOM 3983 O O . ILE A 1 494 ? -8.729 4.170 -17.260 1.00 93.94 494 ILE A O 1
ATOM 3987 N N . ILE A 1 495 ? -9.361 2.819 -18.941 1.00 93.75 495 ILE A N 1
ATOM 3988 C CA . ILE A 1 495 ? -8.386 3.362 -19.904 1.00 93.75 495 ILE A CA 1
ATOM 3989 C C . ILE A 1 495 ? -8.636 4.857 -20.116 1.00 93.75 495 ILE A C 1
ATOM 3991 O O . ILE A 1 495 ? -7.697 5.651 -20.065 1.00 93.75 495 ILE A O 1
ATOM 3995 N N . LEU A 1 496 ? -9.892 5.263 -20.319 1.00 92.50 496 LEU A N 1
ATOM 3996 C CA . LEU A 1 496 ? -10.278 6.658 -20.512 1.00 92.50 496 LEU A CA 1
ATOM 3997 C C . LEU A 1 496 ? -9.953 7.508 -19.280 1.00 92.50 496 LEU A C 1
ATOM 3999 O O . LEU A 1 496 ? -9.439 8.617 -19.425 1.00 92.50 496 LEU A O 1
ATOM 4003 N N . TYR A 1 497 ? -10.217 6.986 -18.082 1.00 92.25 497 TYR A N 1
ATOM 4004 C CA . TYR A 1 497 ? -9.861 7.639 -16.829 1.00 92.25 497 TYR A CA 1
ATOM 4005 C C . TYR A 1 497 ? -8.348 7.880 -16.735 1.00 92.25 497 TYR A C 1
ATOM 4007 O O . TYR A 1 497 ? -7.932 9.027 -16.585 1.00 92.25 497 TYR A O 1
ATOM 4015 N N . PHE A 1 498 ? -7.516 6.853 -16.937 1.00 91.06 498 PHE A N 1
ATOM 4016 C CA . PHE A 1 498 ? -6.055 7.012 -16.917 1.00 91.06 498 PHE A CA 1
ATOM 4017 C C . PHE A 1 498 ? -5.529 7.904 -18.040 1.00 91.06 498 PHE A C 1
ATOM 4019 O O . PHE A 1 498 ? -4.605 8.681 -17.838 1.00 91.06 498 PHE A O 1
ATOM 4026 N N . THR A 1 499 ? -6.158 7.864 -19.211 1.00 90.06 499 THR A N 1
ATOM 4027 C CA . THR A 1 499 ? -5.834 8.743 -20.345 1.00 90.06 499 THR A CA 1
ATOM 4028 C C . THR A 1 499 ? -6.111 10.211 -20.034 1.00 90.06 499 THR A C 1
ATOM 4030 O O . THR A 1 499 ? -5.491 11.102 -20.613 1.00 90.06 499 THR A O 1
ATOM 4033 N N . ASN A 1 500 ? -7.047 10.497 -19.135 1.00 88.62 500 ASN A N 1
ATOM 4034 C CA . ASN A 1 500 ? -7.380 11.858 -18.733 1.00 88.62 500 ASN A CA 1
ATOM 4035 C C . ASN A 1 500 ? -6.761 12.268 -17.397 1.00 88.62 500 ASN A C 1
ATOM 4037 O O . ASN A 1 500 ? -6.940 13.419 -17.015 1.00 88.62 500 ASN A O 1
ATOM 4041 N N . LEU A 1 501 ? -6.030 11.373 -16.727 1.00 86.62 501 LEU A N 1
ATOM 4042 C CA . LEU A 1 501 ? -5.348 11.630 -15.466 1.00 86.62 501 LEU A CA 1
ATOM 4043 C C . LEU A 1 501 ? -3.997 12.313 -15.734 1.00 86.62 501 LEU A C 1
ATOM 4045 O O . LEU A 1 501 ? -3.083 11.661 -16.238 1.00 86.62 501 LEU A O 1
ATOM 4049 N N . PRO A 1 502 ? -3.825 13.602 -15.396 1.00 85.00 502 PRO A N 1
ATOM 4050 C CA . PRO A 1 502 ? -2.542 14.261 -15.597 1.00 85.00 502 PRO A CA 1
ATOM 4051 C C . PRO A 1 502 ? -1.482 13.698 -14.639 1.00 85.00 502 PRO A C 1
ATOM 4053 O O . PRO A 1 502 ? -1.791 13.286 -13.517 1.00 85.00 502 PRO A O 1
ATOM 4056 N N . LEU A 1 503 ? -0.215 13.703 -15.060 1.00 81.75 503 LEU A N 1
ATOM 4057 C CA . LEU A 1 503 ? 0.870 12.997 -14.365 1.00 81.75 503 LEU A CA 1
ATOM 4058 C C . LEU A 1 503 ? 1.071 13.426 -12.896 1.00 81.75 503 LEU A C 1
ATOM 4060 O O . LEU A 1 503 ? 1.302 12.585 -12.028 1.00 81.75 503 LEU A O 1
ATOM 4064 N N . ASN A 1 504 ? 0.932 14.719 -12.590 1.00 80.38 504 ASN A N 1
ATOM 4065 C CA . ASN A 1 504 ? 1.014 15.234 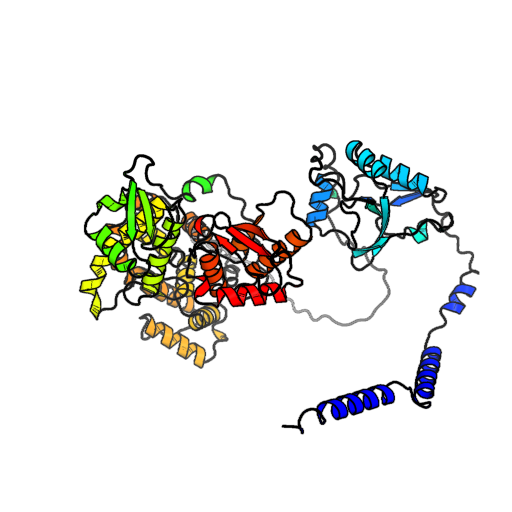-11.218 1.00 80.38 504 ASN A CA 1
ATOM 4066 C C . ASN A 1 504 ? -0.107 14.676 -10.319 1.00 80.38 504 ASN A C 1
ATOM 4068 O O . ASN A 1 504 ? 0.123 14.371 -9.148 1.00 80.38 504 ASN A O 1
ATOM 4072 N N . PHE A 1 505 ? -1.312 14.495 -10.863 1.00 84.25 505 PHE A N 1
ATOM 4073 C CA . PHE A 1 505 ? -2.416 13.859 -10.148 1.00 84.25 505 PHE A CA 1
ATOM 4074 C C . PHE A 1 505 ? -2.234 12.345 -10.046 1.00 84.25 505 PHE A C 1
ATOM 4076 O O . PHE A 1 505 ? -2.605 11.777 -9.023 1.00 84.25 505 PHE A O 1
ATOM 4083 N N . ALA A 1 506 ? -1.608 11.701 -11.035 1.00 83.94 506 ALA A N 1
ATOM 4084 C CA . ALA A 1 506 ? -1.257 10.283 -10.967 1.00 83.94 506 ALA A CA 1
ATOM 4085 C C . ALA A 1 506 ? -0.321 9.979 -9.787 1.00 83.94 506 ALA A C 1
ATOM 4087 O O . ALA A 1 506 ? -0.563 9.023 -9.053 1.00 83.94 506 ALA A O 1
ATOM 4088 N N . LEU A 1 507 ? 0.683 10.831 -9.541 1.00 83.25 507 LEU A N 1
ATOM 4089 C CA . LEU A 1 507 ? 1.545 10.714 -8.359 1.00 83.25 507 LEU A CA 1
ATOM 4090 C C . LEU A 1 507 ? 0.740 10.812 -7.058 1.00 83.25 507 LEU A C 1
ATOM 4092 O O . LEU A 1 507 ? 0.924 10.000 -6.154 1.00 83.25 507 LEU A O 1
ATOM 4096 N N . ASN A 1 508 ? -0.156 11.796 -6.962 1.00 84.38 508 ASN A N 1
ATOM 4097 C CA . ASN A 1 508 ? -0.973 12.009 -5.766 1.00 84.38 508 ASN A CA 1
ATOM 4098 C C . ASN A 1 508 ? -1.951 10.855 -5.523 1.00 84.38 508 ASN A C 1
ATOM 4100 O O . ASN A 1 508 ? -2.088 10.410 -4.386 1.00 84.38 508 ASN A O 1
ATOM 4104 N N . LEU A 1 509 ? -2.583 10.346 -6.583 1.00 86.12 509 LEU A N 1
ATOM 4105 C CA . LEU A 1 509 ? -3.447 9.169 -6.531 1.00 86.12 509 LEU A CA 1
ATOM 4106 C C . LEU A 1 509 ? -2.657 7.936 -6.089 1.00 86.12 509 LEU A C 1
ATOM 4108 O O . LEU A 1 509 ? -3.054 7.241 -5.164 1.00 86.12 509 LEU A O 1
ATOM 4112 N N . TRP A 1 510 ? -1.501 7.674 -6.696 1.00 86.06 510 TRP A N 1
ATOM 4113 C CA . TRP A 1 510 ? -0.674 6.540 -6.294 1.00 86.06 510 TRP A CA 1
ATOM 4114 C C . TRP A 1 510 ? -0.241 6.655 -4.832 1.00 86.06 510 TRP A C 1
ATOM 4116 O O . TRP A 1 510 ? -0.399 5.703 -4.073 1.00 86.06 510 TRP A O 1
ATOM 4126 N N . LYS A 1 511 ? 0.215 7.840 -4.401 1.00 84.38 511 LYS A N 1
ATOM 4127 C CA . LYS A 1 511 ? 0.563 8.101 -3.001 1.00 84.38 511 LYS A CA 1
ATOM 4128 C C . LYS A 1 511 ? -0.631 7.884 -2.078 1.00 84.38 511 LYS A C 1
ATOM 4130 O O . LYS A 1 511 ? -0.436 7.306 -1.014 1.00 84.38 511 LYS A O 1
ATOM 4135 N N . SER A 1 512 ? -1.842 8.321 -2.424 1.00 84.38 512 SER A N 1
ATOM 4136 C CA . SER A 1 512 ? -3.018 8.128 -1.561 1.00 84.38 512 SER A CA 1
ATOM 4137 C C . SER A 1 512 ? -3.391 6.650 -1.399 1.00 84.38 512 SER A C 1
ATOM 4139 O O . SER A 1 512 ? -3.877 6.267 -0.338 1.00 84.38 512 SER A O 1
ATOM 4141 N N . LEU A 1 513 ? -3.080 5.815 -2.395 1.00 83.31 513 LEU A N 1
ATOM 4142 C CA . LEU A 1 513 ? -3.299 4.366 -2.360 1.00 83.31 513 LEU A CA 1
ATOM 4143 C C . LEU A 1 513 ? -2.259 3.603 -1.524 1.00 83.31 513 LEU A C 1
ATOM 4145 O O . LEU A 1 513 ? -2.544 2.485 -1.089 1.00 83.31 513 LEU A O 1
ATOM 4149 N N . GLN A 1 514 ? -1.075 4.182 -1.288 1.00 86.00 514 GLN A N 1
ATOM 4150 C CA . GLN A 1 514 ? -0.024 3.533 -0.503 1.00 86.00 514 GLN A CA 1
ATOM 4151 C C . GLN A 1 514 ? -0.295 3.625 1.007 1.00 86.00 514 GLN A C 1
ATOM 4153 O O . GLN A 1 514 ? -0.360 4.747 1.542 1.00 86.00 514 GLN A O 1
ATOM 4158 N N . PRO A 1 515 ? -0.383 2.481 1.715 1.00 90.00 515 PRO A N 1
ATOM 4159 C CA . PRO A 1 515 ? -0.471 2.473 3.166 1.00 90.00 515 PRO A CA 1
ATOM 4160 C C . PRO A 1 515 ? 0.851 2.934 3.787 1.00 90.00 515 PRO A C 1
ATOM 4162 O O . PRO A 1 515 ? 1.931 2.490 3.405 1.00 90.00 515 PRO A O 1
ATOM 4165 N N . THR A 1 516 ? 0.760 3.815 4.779 1.00 92.00 516 THR A N 1
ATOM 4166 C CA . THR A 1 516 ? 1.878 4.178 5.660 1.00 92.00 516 THR A CA 1
ATOM 4167 C C . THR A 1 516 ? 1.418 4.085 7.106 1.00 92.00 516 THR A C 1
ATOM 4169 O O . THR A 1 516 ? 0.224 4.227 7.378 1.00 92.00 516 THR A O 1
ATOM 4172 N N . ALA A 1 517 ? 2.349 3.859 8.033 1.00 94.81 517 ALA A N 1
ATOM 4173 C CA . ALA A 1 517 ? 2.047 3.734 9.457 1.00 94.81 517 ALA A CA 1
ATOM 4174 C C . ALA A 1 517 ? 1.222 4.932 9.963 1.00 94.81 517 ALA A C 1
ATOM 4176 O O . ALA A 1 517 ? 0.192 4.767 10.613 1.00 94.81 517 ALA A O 1
ATOM 4177 N N . GLU A 1 518 ? 1.603 6.141 9.550 1.00 94.19 518 GLU A N 1
ATOM 4178 C CA . GLU A 1 518 ? 0.887 7.375 9.867 1.00 94.19 518 GLU A CA 1
ATOM 4179 C C . GLU A 1 518 ? -0.530 7.421 9.282 1.00 94.19 518 GLU A C 1
ATOM 4181 O O . GLU A 1 518 ? -1.495 7.689 10.001 1.00 94.19 518 GLU A O 1
ATOM 4186 N N . LYS A 1 519 ? -0.693 7.122 7.987 1.00 94.19 519 LYS A N 1
ATOM 4187 C CA . LYS A 1 519 ? -2.019 7.118 7.354 1.00 94.19 519 LYS A CA 1
ATOM 4188 C C . LYS A 1 519 ? -2.941 6.094 8.005 1.00 94.19 519 LYS A C 1
ATOM 4190 O O . LYS A 1 519 ? -4.093 6.409 8.289 1.00 94.19 519 LYS A O 1
ATOM 4195 N N . VAL A 1 520 ? -2.439 4.889 8.272 1.00 95.88 520 VAL A N 1
ATOM 4196 C CA . VAL A 1 520 ? -3.222 3.817 8.898 1.00 95.88 520 VAL A CA 1
ATOM 4197 C C . VAL A 1 520 ? -3.599 4.193 10.331 1.00 95.88 520 VAL A C 1
ATOM 4199 O O . VAL A 1 520 ? -4.760 4.034 10.703 1.00 95.88 520 VAL A O 1
ATOM 4202 N N . ALA A 1 521 ? -2.681 4.778 11.108 1.00 96.44 521 ALA A N 1
ATOM 4203 C CA . ALA A 1 521 ? -2.980 5.283 12.448 1.00 96.44 521 ALA A CA 1
ATOM 4204 C C . ALA A 1 521 ? -4.073 6.370 12.429 1.00 96.44 521 ALA A C 1
ATOM 4206 O O . ALA A 1 521 ? -4.944 6.390 13.302 1.00 96.44 521 ALA A O 1
ATOM 4207 N N . ASN A 1 522 ? -4.088 7.228 11.403 1.00 95.25 522 ASN A N 1
ATOM 4208 C CA . ASN A 1 522 ? -5.117 8.256 11.210 1.00 95.25 522 ASN A CA 1
ATOM 4209 C C . ASN A 1 522 ? -6.490 7.683 10.801 1.00 95.25 522 ASN A C 1
ATOM 4211 O O . ASN A 1 522 ? -7.528 8.306 11.071 1.00 95.25 522 ASN A O 1
ATOM 4215 N N . CYS A 1 523 ? -6.514 6.495 10.193 1.00 95.19 523 CYS A N 1
ATOM 4216 C CA . CYS A 1 523 ? -7.734 5.763 9.847 1.00 95.19 523 CYS A CA 1
ATOM 4217 C C . CYS A 1 523 ? -8.368 5.024 11.031 1.00 95.19 523 CYS A C 1
ATOM 4219 O O . CYS A 1 523 ? -9.523 4.612 10.922 1.00 95.19 523 CYS A O 1
ATOM 4221 N N . LEU A 1 524 ? -7.668 4.879 12.161 1.00 96.94 524 LEU A N 1
ATOM 4222 C CA . LEU A 1 524 ? -8.238 4.303 13.378 1.00 96.94 524 LEU A CA 1
ATOM 4223 C C . LEU A 1 524 ? -9.320 5.235 13.944 1.00 96.94 524 LEU A C 1
ATOM 4225 O O . LEU A 1 524 ? -9.067 6.414 14.211 1.00 96.94 524 LEU A O 1
ATOM 4229 N N . LYS A 1 525 ? -10.532 4.712 14.143 1.00 95.88 525 LYS A N 1
ATOM 4230 C CA . LYS A 1 525 ? -11.678 5.464 14.671 1.00 95.88 525 LYS A CA 1
ATOM 4231 C C . LYS A 1 525 ? -12.394 4.676 15.756 1.00 95.88 525 LYS A C 1
ATOM 4233 O O . LYS A 1 525 ? -12.843 3.555 15.528 1.00 95.88 525 LYS A O 1
ATOM 4238 N N . LEU A 1 526 ? -12.559 5.306 16.911 1.00 95.25 526 LEU A N 1
ATOM 4239 C CA . LEU A 1 526 ? -13.362 4.775 18.004 1.00 95.25 526 LEU A CA 1
ATOM 4240 C C . LEU A 1 526 ? -14.831 4.654 17.586 1.00 95.25 526 LEU A C 1
ATOM 4242 O O . LEU A 1 526 ? -15.416 5.612 17.083 1.00 95.25 526 LEU A O 1
ATOM 4246 N N . GLN A 1 527 ? -15.425 3.485 17.820 1.00 90.62 527 GLN A N 1
ATOM 4247 C CA . GLN A 1 527 ? -16.869 3.271 17.662 1.00 90.62 527 GLN A CA 1
ATOM 4248 C C . GLN A 1 527 ? -17.662 3.867 18.831 1.00 90.62 527 GLN A C 1
ATOM 4250 O O . GLN A 1 527 ? -18.793 4.324 18.670 1.00 90.62 527 GLN A O 1
ATOM 4255 N N . VAL A 1 528 ? -17.059 3.894 20.020 1.00 84.31 528 VAL A N 1
ATOM 4256 C CA . VAL A 1 528 ? -17.682 4.437 21.227 1.00 84.31 528 VAL A CA 1
ATOM 4257 C C . VAL A 1 528 ? -17.591 5.963 21.211 1.00 84.31 528 VAL A C 1
ATOM 4259 O O . VAL A 1 528 ? -16.501 6.525 21.132 1.00 84.31 528 VAL A O 1
ATOM 4262 N N . SER A 1 529 ? -18.732 6.649 21.334 1.00 82.31 529 SER A N 1
ATOM 4263 C CA . SER A 1 529 ? -18.776 8.122 21.340 1.00 82.31 529 SER A CA 1
ATOM 4264 C C . SER A 1 529 ? -18.134 8.754 22.582 1.00 82.31 529 SER A C 1
ATOM 4266 O O . SER A 1 529 ? -17.699 9.902 22.527 1.00 82.31 529 SER A O 1
ATOM 4268 N N . TYR A 1 530 ? -18.085 8.016 23.696 1.00 81.94 530 TYR A N 1
ATOM 4269 C CA . TYR A 1 530 ? -17.541 8.456 24.983 1.00 81.94 530 TYR A CA 1
ATOM 4270 C C . TYR A 1 530 ? -16.666 7.347 25.594 1.00 81.94 530 TYR A C 1
ATOM 4272 O O . TYR A 1 530 ? -17.175 6.549 26.385 1.00 81.94 530 TYR A O 1
ATOM 4280 N N . PRO A 1 531 ? -15.387 7.237 25.194 1.00 88.06 531 PRO A N 1
ATOM 4281 C CA . PRO A 1 531 ? -14.491 6.218 25.729 1.00 88.06 531 PRO A CA 1
ATOM 4282 C C . PRO A 1 531 ? -14.153 6.480 27.208 1.00 88.06 531 PRO A C 1
ATOM 4284 O O . PRO A 1 531 ? -14.099 7.626 27.654 1.00 88.06 531 PRO A O 1
ATOM 4287 N N . THR A 1 532 ? -13.914 5.420 27.983 1.00 89.12 532 THR A N 1
ATOM 4288 C CA . THR A 1 532 ? -13.340 5.536 29.336 1.00 89.12 532 THR A CA 1
ATOM 4289 C C . THR A 1 532 ? -11.838 5.833 29.275 1.00 89.12 532 THR A C 1
ATOM 4291 O O . THR A 1 532 ? -11.204 5.650 28.237 1.00 89.12 532 THR A O 1
ATOM 4294 N N . ASN A 1 533 ? -11.232 6.226 30.401 1.00 90.88 533 ASN A N 1
ATOM 4295 C CA . ASN A 1 533 ? -9.783 6.460 30.480 1.00 90.88 533 ASN A CA 1
ATOM 4296 C C . ASN A 1 533 ? -8.971 5.217 30.077 1.00 90.88 533 ASN A C 1
ATOM 4298 O O . ASN A 1 533 ? -7.923 5.325 29.444 1.00 90.88 533 ASN A O 1
ATOM 4302 N N . GLU A 1 534 ? -9.446 4.027 30.446 1.00 90.94 534 GLU A N 1
ATOM 4303 C CA . GLU A 1 534 ? -8.823 2.762 30.066 1.00 90.94 534 GLU A CA 1
ATOM 4304 C C . GLU A 1 534 ? -8.919 2.546 28.554 1.00 90.94 534 GLU A C 1
ATOM 4306 O O . GLU A 1 534 ? -7.921 2.214 27.924 1.00 90.94 534 GLU A O 1
ATOM 4311 N N . GLN A 1 535 ? -10.084 2.802 27.957 1.00 92.12 535 GLN A N 1
ATOM 4312 C CA . GLN A 1 535 ? -10.291 2.691 26.513 1.00 92.12 535 GLN A CA 1
ATOM 4313 C C . GLN A 1 535 ? -9.429 3.689 25.728 1.00 92.12 535 GLN A C 1
ATOM 4315 O O . GLN A 1 535 ? -8.796 3.305 24.748 1.00 92.12 535 GLN A O 1
ATOM 4320 N N . GLU A 1 536 ? -9.328 4.943 26.180 1.00 94.56 536 GLU A N 1
ATOM 4321 C CA . GLU A 1 536 ? -8.432 5.942 25.577 1.00 94.56 536 GLU A CA 1
ATOM 4322 C C . GLU A 1 536 ? -6.962 5.518 25.671 1.00 94.56 536 GLU A C 1
ATOM 4324 O O . GLU A 1 536 ? -6.219 5.640 24.696 1.00 94.56 536 GLU A O 1
ATOM 4329 N N . LYS A 1 537 ? -6.545 4.959 26.815 1.00 96.50 537 LYS A N 1
ATOM 4330 C CA . LYS A 1 537 ? -5.194 4.414 27.002 1.00 96.50 537 LYS A CA 1
ATOM 4331 C C . LYS A 1 537 ? -4.902 3.293 26.000 1.00 96.50 537 LYS A C 1
ATOM 4333 O O . LYS A 1 537 ? -3.839 3.296 25.385 1.00 96.50 537 LYS A O 1
ATOM 4338 N N . ILE A 1 538 ? -5.830 2.352 25.814 1.00 97.50 538 ILE A N 1
ATOM 4339 C CA . ILE A 1 538 ? -5.647 1.243 24.865 1.00 97.50 538 ILE A CA 1
ATOM 4340 C C . ILE A 1 538 ? -5.690 1.730 23.417 1.00 97.50 538 ILE A C 1
ATOM 4342 O O . ILE A 1 538 ? -4.898 1.274 22.594 1.00 97.50 538 ILE A O 1
ATOM 4346 N N . PHE A 1 539 ? -6.554 2.693 23.101 1.00 97.75 539 PHE A N 1
ATOM 4347 C CA . PHE A 1 539 ? -6.573 3.322 21.784 1.00 97.75 539 PHE A CA 1
ATOM 4348 C C . PHE A 1 539 ? -5.235 3.991 21.462 1.00 97.75 539 PHE A C 1
ATOM 4350 O O . PHE A 1 539 ? -4.677 3.770 20.388 1.00 97.75 539 PHE A O 1
ATOM 4357 N N . TYR A 1 540 ? -4.678 4.736 22.419 1.00 97.25 540 TYR A N 1
ATOM 4358 C CA . TYR A 1 540 ? -3.341 5.304 22.301 1.00 97.25 540 TYR A CA 1
ATOM 4359 C C . TYR A 1 540 ? -2.281 4.213 22.096 1.00 97.25 540 TYR A C 1
ATOM 4361 O O . TYR A 1 540 ? -1.407 4.370 21.243 1.00 97.25 540 TYR A O 1
ATOM 4369 N N . PHE A 1 541 ? -2.379 3.080 22.806 1.00 98.31 541 PHE A N 1
ATOM 4370 C CA . PHE A 1 541 ? -1.446 1.971 22.598 1.00 98.31 541 PHE A CA 1
ATOM 4371 C C . PHE A 1 541 ? -1.499 1.400 21.184 1.00 98.31 541 PHE A C 1
ATOM 4373 O O . PHE A 1 541 ? -0.445 1.148 20.596 1.00 98.31 541 PHE A O 1
ATOM 4380 N N . LEU A 1 542 ? -2.698 1.253 20.617 1.00 98.25 542 LEU A N 1
ATOM 4381 C CA . LEU A 1 542 ? -2.876 0.840 19.229 1.00 98.25 542 LEU A CA 1
ATOM 4382 C C . LEU A 1 542 ? -2.278 1.865 18.256 1.00 98.25 542 LEU A C 1
ATOM 4384 O O . LEU A 1 542 ? -1.564 1.474 17.337 1.00 98.25 542 LEU A O 1
ATOM 4388 N N . GLN A 1 543 ? -2.518 3.163 18.462 1.00 97.94 543 GLN A N 1
ATOM 4389 C CA . GLN A 1 543 ? -1.953 4.211 17.604 1.00 97.94 543 GLN A CA 1
ATOM 4390 C C . GLN A 1 543 ? -0.423 4.179 17.609 1.00 97.94 543 GLN A C 1
ATOM 4392 O O . GLN A 1 543 ? 0.193 4.164 16.546 1.00 97.94 543 GLN A O 1
ATOM 4397 N N . MET A 1 544 ? 0.192 4.113 18.792 1.00 97.44 544 MET A N 1
ATOM 4398 C CA . MET A 1 544 ? 1.649 4.056 18.921 1.00 97.44 544 MET A CA 1
ATOM 4399 C C . MET A 1 544 ? 2.238 2.756 18.380 1.00 97.44 544 MET A C 1
ATOM 4401 O O . MET A 1 544 ? 3.330 2.777 17.819 1.00 97.44 544 MET A O 1
ATOM 4405 N N . TYR A 1 545 ? 1.520 1.641 18.527 1.00 98.06 545 TYR A N 1
ATOM 4406 C CA . TYR A 1 545 ? 1.906 0.373 17.923 1.00 98.06 545 TYR A CA 1
ATOM 4407 C C . TYR A 1 545 ? 1.946 0.490 16.400 1.00 98.06 545 TYR A C 1
ATOM 4409 O O . TYR A 1 545 ? 2.990 0.228 15.816 1.00 98.06 545 TYR A O 1
ATOM 4417 N N . VAL A 1 546 ? 0.859 0.963 15.775 1.00 97.75 546 VAL A N 1
ATOM 4418 C CA . VAL A 1 546 ? 0.769 1.125 14.315 1.00 97.75 546 VAL A CA 1
ATOM 4419 C C . VAL A 1 546 ? 1.831 2.092 13.794 1.00 97.75 546 VAL A C 1
ATOM 4421 O O . VAL A 1 546 ? 2.487 1.782 12.805 1.00 97.75 546 VAL A O 1
ATOM 4424 N N . LEU A 1 547 ? 2.046 3.226 14.473 1.00 97.12 547 LEU A N 1
ATOM 4425 C CA . LEU A 1 547 ? 3.087 4.203 14.121 1.00 97.12 547 LEU A CA 1
ATOM 4426 C C . LEU A 1 547 ? 4.511 3.628 14.191 1.00 97.12 547 LEU A C 1
ATOM 4428 O O . LEU A 1 547 ? 5.405 4.157 13.539 1.00 97.12 547 LEU A O 1
ATOM 4432 N N . GLY A 1 548 ? 4.722 2.574 14.982 1.00 94.69 548 GLY A N 1
ATOM 4433 C CA . GLY A 1 548 ? 6.009 1.903 15.133 1.00 94.69 548 GLY A CA 1
ATOM 4434 C C . GLY A 1 548 ? 6.264 0.759 14.150 1.00 94.69 548 GLY A C 1
ATOM 4435 O O . GLY A 1 548 ? 7.356 0.197 14.191 1.00 94.69 548 GLY A O 1
ATOM 4436 N N . LEU A 1 549 ? 5.297 0.393 13.300 1.00 94.88 549 LEU A N 1
ATOM 4437 C CA . LEU A 1 549 ? 5.440 -0.726 12.362 1.00 94.88 549 LEU A CA 1
ATOM 4438 C C . LEU A 1 549 ? 6.279 -0.336 11.145 1.00 94.88 549 LEU A C 1
ATOM 4440 O O . LEU A 1 549 ? 6.083 0.724 10.546 1.00 94.88 549 LEU A O 1
ATOM 4444 N N . ASN A 1 550 ? 7.158 -1.244 10.722 1.00 90.69 550 ASN A N 1
ATOM 4445 C CA . ASN A 1 550 ? 7.792 -1.153 9.408 1.00 90.69 550 ASN A CA 1
ATOM 4446 C C . ASN A 1 550 ? 6.820 -1.572 8.281 1.00 90.69 550 ASN A C 1
ATOM 4448 O O . ASN A 1 550 ? 5.701 -2.014 8.535 1.00 90.69 550 ASN A O 1
ATOM 4452 N N . THR A 1 551 ? 7.234 -1.451 7.016 1.00 85.81 551 THR A N 1
ATOM 4453 C CA . THR A 1 551 ? 6.369 -1.741 5.857 1.00 85.81 551 THR A CA 1
ATOM 4454 C C . THR A 1 551 ? 5.801 -3.167 5.846 1.00 85.81 551 THR A C 1
ATOM 4456 O O . THR A 1 551 ? 4.624 -3.345 5.543 1.00 85.81 551 THR A O 1
ATOM 4459 N N . GLU A 1 552 ? 6.603 -4.177 6.193 1.00 86.50 552 GLU A N 1
ATOM 4460 C CA . GLU A 1 552 ? 6.171 -5.584 6.202 1.00 86.50 552 GLU A CA 1
ATOM 4461 C C . GLU A 1 552 ? 5.210 -5.866 7.366 1.00 86.50 552 GLU A C 1
ATOM 4463 O O . GLU A 1 552 ? 4.190 -6.539 7.207 1.00 86.50 552 GLU A O 1
ATOM 4468 N N . GLU A 1 553 ? 5.511 -5.321 8.544 1.00 92.44 553 GLU A N 1
ATOM 4469 C CA . GLU A 1 553 ? 4.661 -5.430 9.730 1.00 92.44 553 GLU A CA 1
ATOM 4470 C C . GLU A 1 553 ? 3.321 -4.713 9.534 1.00 92.44 553 GLU A C 1
ATOM 4472 O O . GLU A 1 553 ? 2.275 -5.237 9.920 1.00 92.44 553 GLU A O 1
ATOM 4477 N N . LEU A 1 554 ? 3.332 -3.550 8.879 1.00 93.00 554 LEU A N 1
ATOM 4478 C CA . LEU A 1 554 ? 2.129 -2.799 8.544 1.00 93.00 554 LEU A CA 1
ATOM 4479 C C . LEU A 1 554 ? 1.246 -3.561 7.553 1.00 93.00 554 LEU A C 1
ATOM 4481 O O . LEU A 1 554 ? 0.029 -3.606 7.731 1.00 93.00 554 LEU A O 1
ATOM 4485 N N . GLU A 1 555 ? 1.841 -4.187 6.533 1.00 89.25 555 GLU A N 1
ATOM 4486 C CA . GLU A 1 555 ? 1.111 -5.049 5.600 1.00 89.25 555 GLU A CA 1
ATOM 4487 C C . GLU A 1 555 ? 0.441 -6.213 6.343 1.00 89.25 555 GLU A C 1
ATOM 4489 O O . GLU A 1 555 ? -0.751 -6.465 6.146 1.00 89.25 555 GLU A O 1
ATOM 4494 N N . ARG A 1 556 ? 1.166 -6.882 7.253 1.00 90.06 556 ARG A N 1
ATOM 4495 C CA . ARG A 1 556 ? 0.596 -7.944 8.099 1.00 90.06 556 ARG A CA 1
ATOM 4496 C C . ARG A 1 556 ? -0.542 -7.434 8.976 1.00 90.06 556 ARG A C 1
ATOM 4498 O O . ARG A 1 556 ? -1.574 -8.095 9.061 1.00 90.06 556 ARG A O 1
ATOM 4505 N N . PHE A 1 557 ? -0.380 -6.269 9.597 1.00 93.88 557 PHE A N 1
ATOM 4506 C CA . PHE A 1 557 ? -1.419 -5.653 10.418 1.00 93.88 557 PHE A CA 1
ATOM 4507 C C . PHE A 1 557 ? -2.683 -5.336 9.605 1.00 93.88 557 PHE A C 1
ATOM 4509 O O . PHE A 1 557 ? -3.791 -5.655 10.034 1.00 93.88 557 PHE A O 1
ATOM 4516 N N . LEU A 1 558 ? -2.540 -4.760 8.409 1.00 92.62 558 LEU A N 1
ATOM 4517 C CA . LEU A 1 558 ? -3.678 -4.461 7.538 1.00 92.62 558 LEU A CA 1
ATOM 4518 C C . LEU A 1 558 ? -4.391 -5.733 7.079 1.00 92.62 558 LEU A C 1
ATOM 4520 O O . LEU A 1 558 ? -5.619 -5.804 7.165 1.00 92.62 558 LEU A O 1
ATOM 4524 N N . LEU A 1 559 ? -3.640 -6.761 6.672 1.00 88.75 559 LEU A N 1
ATOM 4525 C CA . LEU A 1 559 ? -4.205 -8.068 6.336 1.00 88.75 559 LEU A CA 1
ATOM 4526 C C . LEU A 1 559 ? -4.958 -8.670 7.523 1.00 88.75 559 LEU A C 1
ATOM 4528 O O . LEU A 1 559 ? -6.050 -9.203 7.347 1.00 88.75 559 LEU A O 1
ATOM 4532 N N . PHE A 1 560 ? -4.409 -8.552 8.729 1.00 89.81 560 PHE A N 1
ATOM 4533 C CA . PHE A 1 560 ? -5.060 -9.040 9.935 1.00 89.81 560 PHE A CA 1
ATOM 4534 C C . PHE A 1 560 ? -6.396 -8.336 10.179 1.00 89.81 560 PHE A C 1
ATOM 4536 O O . PHE A 1 560 ? -7.403 -9.012 10.336 1.00 89.81 560 PHE A O 1
ATOM 4543 N N . VAL A 1 561 ? -6.437 -6.999 10.145 1.00 90.62 561 VAL A N 1
ATOM 4544 C CA . VAL A 1 561 ? -7.631 -6.226 10.541 1.00 90.62 561 VAL A CA 1
ATOM 4545 C C . VAL A 1 561 ? -8.667 -6.068 9.421 1.00 90.62 561 VAL A C 1
ATOM 4547 O O . VAL A 1 561 ? -9.855 -5.921 9.701 1.00 90.62 561 VAL A O 1
ATOM 4550 N N . THR A 1 562 ? -8.245 -6.091 8.155 1.00 88.62 562 THR A N 1
ATOM 4551 C CA . THR A 1 562 ? -9.096 -5.725 7.003 1.00 88.62 562 THR A CA 1
ATOM 4552 C C . THR A 1 562 ? -9.139 -6.777 5.893 1.00 88.62 562 THR A C 1
ATOM 4554 O O . THR A 1 562 ? -9.793 -6.567 4.875 1.00 88.62 562 THR A O 1
ATOM 4557 N N . ALA A 1 563 ? -8.421 -7.897 6.046 1.00 85.38 563 ALA A N 1
ATOM 4558 C CA . ALA A 1 563 ? -8.204 -8.908 5.000 1.00 85.38 563 ALA A CA 1
ATOM 4559 C C . ALA A 1 563 ? -7.562 -8.379 3.697 1.00 85.38 563 ALA A C 1
ATOM 4561 O O . ALA A 1 563 ? -7.446 -9.101 2.704 1.00 85.38 563 ALA A O 1
ATOM 4562 N N . THR A 1 564 ? -7.087 -7.131 3.692 1.00 86.06 564 THR A N 1
ATOM 4563 C CA . THR A 1 564 ? -6.419 -6.495 2.558 1.00 86.06 564 THR A CA 1
ATOM 4564 C C . THR A 1 564 ? -5.179 -5.734 3.009 1.00 86.06 564 THR A C 1
ATOM 4566 O O . THR A 1 564 ? -5.121 -5.217 4.115 1.00 86.06 564 THR A O 1
ATOM 4569 N N . ALA A 1 565 ? -4.170 -5.659 2.144 1.00 86.12 565 ALA A N 1
ATOM 4570 C CA . ALA A 1 565 ? -2.990 -4.815 2.344 1.00 86.12 565 ALA A CA 1
ATOM 4571 C C . ALA A 1 565 ? -3.206 -3.373 1.842 1.00 86.12 565 ALA A C 1
ATOM 4573 O O . ALA A 1 565 ? -2.284 -2.561 1.841 1.00 86.12 565 ALA A O 1
ATOM 4574 N N . GLN A 1 566 ? -4.397 -3.061 1.330 1.00 85.88 566 GLN A N 1
ATOM 4575 C CA . GLN A 1 566 ? -4.703 -1.760 0.747 1.00 85.88 566 GLN A CA 1
ATOM 4576 C C . GLN A 1 566 ? -5.030 -0.726 1.817 1.00 85.88 566 GLN A C 1
ATOM 4578 O O . GLN A 1 566 ? -5.535 -1.063 2.886 1.00 85.88 566 GLN A O 1
ATOM 4583 N N . MET A 1 567 ? -4.818 0.548 1.484 1.00 87.88 567 MET A N 1
ATOM 4584 C CA . MET A 1 567 ? -5.200 1.658 2.348 1.00 87.88 567 MET A CA 1
ATOM 4585 C C . MET A 1 567 ? -6.711 1.596 2.678 1.00 87.88 567 MET A C 1
ATOM 4587 O O . MET A 1 567 ? -7.538 1.616 1.756 1.00 87.88 567 MET A O 1
ATOM 4591 N N . PRO A 1 568 ? -7.101 1.479 3.962 1.00 87.69 568 PRO A N 1
ATOM 4592 C CA . PRO A 1 568 ? -8.503 1.478 4.361 1.00 87.69 568 PRO A CA 1
ATOM 4593 C C . PRO A 1 568 ? -9.043 2.908 4.450 1.00 87.69 568 PRO A C 1
ATOM 4595 O O . PRO A 1 568 ? -8.309 3.838 4.775 1.00 87.69 568 PRO A O 1
ATOM 4598 N N . GLU A 1 569 ? -10.345 3.090 4.226 1.00 85.38 569 GLU A N 1
ATOM 4599 C CA . GLU A 1 569 ? -11.003 4.375 4.514 1.00 85.38 569 GLU A CA 1
ATOM 4600 C C . GLU A 1 569 ? -11.047 4.624 6.029 1.00 85.38 569 GLU A C 1
ATOM 4602 O O . GLU A 1 569 ? -10.705 5.702 6.516 1.00 85.38 569 GLU A O 1
ATOM 4607 N N . GLN A 1 570 ? -11.422 3.588 6.780 1.00 91.62 570 GLN A N 1
ATOM 4608 C CA . GLN A 1 570 ? -11.528 3.599 8.230 1.00 91.62 570 GLN A CA 1
ATOM 4609 C C . GLN A 1 570 ? -11.291 2.193 8.786 1.00 91.62 570 GLN A C 1
ATOM 4611 O O . GLN A 1 570 ? -11.707 1.198 8.192 1.00 91.62 570 GLN A O 1
ATOM 4616 N N . ILE A 1 571 ? -10.670 2.140 9.963 1.00 95.44 571 ILE A N 1
ATOM 4617 C CA . ILE A 1 571 ? -10.622 0.962 10.826 1.00 95.44 571 ILE A CA 1
ATOM 4618 C C . ILE A 1 571 ? -11.380 1.312 12.106 1.00 95.44 571 ILE A C 1
ATOM 4620 O O . ILE A 1 571 ? -11.008 2.228 12.843 1.00 95.44 571 ILE A O 1
ATOM 4624 N N . ALA A 1 572 ? -12.469 0.601 12.354 1.00 96.06 572 ALA A N 1
ATOM 4625 C CA . ALA A 1 572 ? -13.265 0.731 13.556 1.00 96.06 572 ALA A CA 1
ATOM 4626 C C . ALA A 1 572 ? -12.540 0.092 14.751 1.00 96.06 572 ALA A C 1
ATOM 4628 O O . ALA A 1 572 ? -12.061 -1.036 14.662 1.00 96.06 572 ALA A O 1
ATOM 4629 N N . VAL A 1 573 ? -12.484 0.802 15.877 1.00 97.44 573 VAL A N 1
ATOM 4630 C CA . VAL A 1 573 ? -11.891 0.319 17.129 1.00 97.44 573 VAL A CA 1
ATOM 4631 C C . VAL A 1 573 ? -12.958 0.294 18.216 1.00 97.44 573 VAL A C 1
ATOM 4633 O O . VAL A 1 573 ? -13.618 1.303 18.476 1.00 97.44 573 VAL A O 1
ATOM 4636 N N . ASP A 1 574 ? -13.119 -0.865 18.840 1.00 96.56 574 ASP A N 1
ATOM 4637 C CA . ASP A 1 574 ? -14.050 -1.118 19.941 1.00 96.56 574 ASP A CA 1
ATOM 4638 C C . ASP A 1 574 ? -13.336 -1.897 21.061 1.00 96.56 574 ASP A C 1
ATOM 4640 O O . ASP A 1 574 ? -12.163 -2.258 20.931 1.00 96.56 574 ASP A O 1
ATOM 4644 N N . PHE A 1 575 ? -14.010 -2.137 22.186 1.00 95.75 575 PHE A N 1
ATOM 4645 C CA . PHE A 1 575 ? -13.379 -2.726 23.363 1.00 95.75 575 PHE A CA 1
ATOM 4646 C C . PHE A 1 575 ? -14.203 -3.822 24.026 1.00 95.75 575 PHE A C 1
ATOM 4648 O O . PHE A 1 575 ? -15.427 -3.869 23.933 1.00 95.75 575 PHE A O 1
ATOM 4655 N N . HIS A 1 576 ? -13.514 -4.690 24.758 1.00 94.31 576 HIS A N 1
ATOM 4656 C CA . HIS A 1 576 ? -14.116 -5.715 25.606 1.00 94.31 576 HIS A CA 1
ATOM 4657 C C . HIS A 1 576 ? -13.343 -5.855 26.926 1.00 94.31 576 HIS A C 1
ATOM 4659 O O . HIS A 1 576 ? -12.276 -5.272 27.115 1.00 94.31 576 HIS A O 1
ATOM 4665 N N . ASN A 1 577 ? -13.903 -6.624 27.862 1.00 92.69 577 ASN A N 1
ATOM 4666 C CA . ASN A 1 577 ? -13.379 -6.777 29.225 1.00 92.69 577 ASN A CA 1
ATOM 4667 C C . ASN A 1 577 ? -12.740 -8.156 29.471 1.00 92.69 577 ASN A C 1
ATOM 4669 O O . ASN A 1 577 ? -12.651 -8.593 30.617 1.00 92.69 577 ASN A O 1
ATOM 4673 N N . GLU A 1 578 ? -12.342 -8.884 28.423 1.00 90.56 578 GLU A N 1
ATOM 4674 C CA . GLU A 1 578 ? -11.682 -10.185 28.606 1.00 90.56 578 GLU A CA 1
ATOM 4675 C C . GLU A 1 578 ? -10.270 -9.988 29.172 1.00 90.56 578 GLU A C 1
ATOM 4677 O O . GLU A 1 578 ? -9.532 -9.102 28.740 1.00 90.56 578 GLU A O 1
ATOM 4682 N N . MET A 1 579 ? -9.893 -10.806 30.156 1.00 88.25 579 MET A N 1
ATOM 4683 C CA . MET A 1 579 ? -8.644 -10.678 30.914 1.00 88.25 579 MET A CA 1
ATOM 4684 C C . MET A 1 579 ? -7.921 -12.024 31.030 1.00 88.25 579 MET A C 1
ATOM 4686 O O . MET A 1 579 ? -8.518 -13.088 30.845 1.00 88.25 579 MET A O 1
ATOM 4690 N N . GLY A 1 580 ? -6.637 -11.984 31.397 1.00 86.38 580 GLY A N 1
ATOM 4691 C CA . GLY A 1 580 ? -5.822 -13.184 31.595 1.00 86.38 580 GLY A CA 1
ATOM 4692 C C . GLY A 1 580 ? -5.711 -14.015 30.316 1.00 86.38 580 GLY A C 1
ATOM 4693 O O . GLY A 1 580 ? -5.523 -13.467 29.238 1.00 86.38 580 GLY A O 1
ATOM 4694 N N . LEU A 1 581 ? -5.874 -15.335 30.424 1.00 83.69 581 LEU A N 1
ATOM 4695 C CA . LEU A 1 581 ? -5.768 -16.258 29.283 1.00 83.69 581 LEU A CA 1
ATOM 4696 C C . LEU A 1 581 ? -6.883 -16.099 28.236 1.00 83.69 581 LEU A C 1
ATOM 4698 O O . LEU A 1 581 ? -6.744 -16.603 27.127 1.00 83.69 581 LEU A O 1
ATOM 4702 N N . ALA A 1 582 ? -7.993 -15.440 28.585 1.00 83.81 582 ALA A N 1
ATOM 4703 C CA . ALA A 1 582 ? -9.077 -15.159 27.646 1.00 83.81 582 ALA A CA 1
ATOM 4704 C C . ALA A 1 582 ? -8.831 -13.881 26.831 1.00 83.81 582 ALA A C 1
ATOM 4706 O O . ALA A 1 582 ? -9.530 -13.653 25.851 1.00 83.81 582 ALA A O 1
ATOM 4707 N N . ARG A 1 583 ? -7.864 -13.044 27.235 1.00 90.19 583 ARG A N 1
ATOM 4708 C CA . ARG A 1 583 ? -7.552 -11.786 26.557 1.00 90.19 583 ARG A CA 1
ATOM 4709 C C . ARG A 1 583 ? -6.993 -12.066 25.161 1.00 90.19 583 ARG A C 1
ATOM 4711 O O . ARG A 1 583 ? -6.048 -12.836 25.013 1.00 90.19 583 ARG A O 1
ATOM 4718 N N . ARG A 1 584 ? -7.607 -11.454 24.148 1.00 88.88 584 ARG A N 1
ATOM 4719 C CA . ARG A 1 584 ? -7.194 -11.524 22.743 1.00 88.88 584 ARG A CA 1
ATOM 4720 C C . ARG A 1 584 ? -7.793 -10.360 21.952 1.00 88.88 584 ARG A C 1
ATOM 4722 O O . ARG A 1 584 ? -8.860 -9.887 22.334 1.00 88.88 584 ARG A O 1
ATOM 4729 N N . PRO A 1 585 ? -7.182 -9.928 20.840 1.00 92.06 585 PRO A N 1
ATOM 4730 C CA . PRO A 1 585 ? -7.868 -9.098 19.864 1.00 92.06 585 PRO A CA 1
ATOM 4731 C C . PRO A 1 585 ? -8.977 -9.909 19.175 1.00 92.06 585 PRO A C 1
ATOM 4733 O O . PRO A 1 585 ? -8.782 -11.074 18.827 1.00 92.06 585 PRO A O 1
ATOM 4736 N N . ILE A 1 586 ? -10.135 -9.287 18.955 1.00 90.62 586 ILE A N 1
ATOM 4737 C CA . ILE A 1 586 ? -11.244 -9.872 18.186 1.00 90.62 586 ILE A CA 1
ATOM 4738 C C . ILE A 1 586 ? -11.409 -9.057 16.910 1.00 90.62 586 ILE A C 1
ATOM 4740 O O . ILE A 1 586 ? -11.602 -7.843 16.978 1.00 90.62 586 ILE A O 1
ATOM 4744 N N . ILE A 1 587 ? -11.344 -9.715 15.754 1.00 89.81 587 ILE A N 1
ATOM 4745 C CA . ILE A 1 587 ? -11.367 -9.048 14.451 1.00 89.81 587 ILE A CA 1
ATOM 4746 C C . ILE A 1 587 ? -12.631 -9.402 13.679 1.00 89.81 587 ILE A C 1
ATOM 4748 O O . ILE A 1 587 ? -13.041 -10.556 13.625 1.00 89.81 587 ILE A O 1
ATOM 4752 N N . SER A 1 588 ? -13.212 -8.398 13.031 1.00 86.81 588 SER A N 1
ATOM 4753 C CA . SER A 1 588 ? -14.200 -8.575 11.973 1.00 86.81 588 SER A CA 1
ATOM 4754 C C . SER A 1 588 ? -13.718 -7.823 10.736 1.00 86.81 588 SER A C 1
ATOM 4756 O O . SER A 1 588 ? -13.886 -6.608 10.617 1.00 86.81 588 SER A O 1
ATOM 4758 N N . THR A 1 589 ? -13.089 -8.555 9.816 1.00 83.06 589 THR A N 1
ATOM 4759 C CA . THR A 1 589 ? -12.487 -7.995 8.595 1.00 83.06 589 THR A CA 1
ATOM 4760 C C . THR A 1 589 ? -13.530 -7.411 7.652 1.00 83.06 589 THR A C 1
ATOM 4762 O O . THR A 1 589 ? -13.302 -6.362 7.061 1.00 83.06 589 THR A O 1
ATOM 4765 N N . CYS A 1 590 ? -14.722 -8.009 7.579 1.00 73.88 590 CYS A N 1
ATOM 4766 C CA . CYS A 1 590 ? -15.828 -7.494 6.772 1.00 73.88 590 CYS A CA 1
ATOM 4767 C C . CYS A 1 590 ? -16.344 -6.120 7.233 1.00 73.88 590 CYS A C 1
ATOM 4769 O O . CYS A 1 590 ? -16.886 -5.376 6.419 1.00 73.88 590 CYS A O 1
ATOM 4771 N N . ALA A 1 591 ? -16.144 -5.771 8.508 1.00 81.56 591 ALA A N 1
ATOM 4772 C CA . ALA A 1 591 ? -16.492 -4.472 9.080 1.00 81.56 591 ALA A CA 1
ATOM 4773 C C . ALA A 1 591 ? -15.268 -3.566 9.326 1.00 81.56 591 ALA A C 1
ATOM 4775 O O . ALA A 1 591 ? -15.428 -2.483 9.890 1.00 81.56 591 ALA A O 1
ATOM 4776 N N . ASN A 1 592 ? -14.057 -4.002 8.945 1.00 89.56 592 ASN A N 1
ATOM 4777 C CA . ASN A 1 592 ? -12.782 -3.377 9.324 1.00 89.56 592 ASN A CA 1
ATOM 4778 C C . ASN A 1 592 ? -12.722 -3.041 10.826 1.00 89.56 592 ASN A C 1
ATOM 4780 O O . ASN A 1 592 ? -12.341 -1.934 11.207 1.00 89.56 592 ASN A O 1
ATOM 4784 N N . LEU A 1 593 ? -13.169 -3.968 11.677 1.00 91.81 593 LEU A N 1
ATOM 4785 C CA . LEU A 1 593 ? -13.339 -3.762 13.113 1.00 91.81 593 LEU A CA 1
ATOM 4786 C C . LEU A 1 593 ? -12.316 -4.574 13.902 1.00 91.81 593 LEU A C 1
ATOM 4788 O O . LEU A 1 593 ? -12.233 -5.792 13.754 1.00 91.81 593 LEU A O 1
ATOM 4792 N N . ILE A 1 594 ? -11.612 -3.900 14.807 1.00 95.31 594 ILE A N 1
ATOM 4793 C CA . ILE A 1 594 ? -10.776 -4.514 15.836 1.00 95.31 594 ILE A CA 1
ATOM 4794 C C . ILE A 1 594 ? -11.358 -4.209 17.216 1.00 95.31 594 ILE A C 1
ATOM 4796 O O . ILE A 1 594 ? -11.584 -3.050 17.568 1.00 95.31 594 ILE A O 1
ATOM 4800 N N . LYS A 1 595 ? -11.601 -5.255 18.009 1.00 95.38 595 LYS A N 1
ATOM 4801 C CA . LYS A 1 595 ? -11.956 -5.131 19.424 1.00 95.38 595 LYS A CA 1
ATOM 4802 C C . LYS A 1 595 ? -10.763 -5.488 20.289 1.00 95.38 595 LYS A C 1
ATOM 4804 O O . LYS A 1 595 ? -10.142 -6.528 20.077 1.00 95.38 595 LYS A O 1
ATOM 4809 N N . LEU A 1 596 ? -10.463 -4.625 21.253 1.00 96.38 596 LEU A N 1
ATOM 4810 C CA . LEU A 1 596 ? -9.307 -4.758 22.134 1.00 96.38 596 LEU A CA 1
ATOM 4811 C C . LEU A 1 596 ? -9.730 -4.844 23.597 1.00 96.38 596 LEU A C 1
ATOM 4813 O O . LEU A 1 596 ? -10.670 -4.179 24.035 1.00 96.38 596 LEU A O 1
ATOM 4817 N N . SER A 1 597 ? -9.004 -5.629 24.383 1.00 95.88 597 SER A N 1
ATOM 4818 C CA . SER A 1 597 ? -9.230 -5.660 25.823 1.00 95.88 597 SER A CA 1
ATOM 4819 C C . SER A 1 597 ? -8.794 -4.350 26.471 1.00 95.88 597 SER A C 1
ATOM 4821 O O . SER A 1 597 ? -7.728 -3.825 26.163 1.00 95.88 597 SER A O 1
ATOM 4823 N N . VAL A 1 598 ? -9.578 -3.842 27.424 1.00 95.12 598 VAL A N 1
ATOM 4824 C CA . VAL A 1 598 ? -9.196 -2.678 28.249 1.00 95.12 598 VAL A CA 1
ATOM 4825 C C . VAL A 1 598 ? -8.125 -2.998 29.300 1.00 95.12 598 VAL A C 1
ATOM 4827 O O . VAL A 1 598 ? -7.630 -2.101 29.981 1.00 95.12 598 VAL A O 1
ATOM 4830 N N . ALA A 1 599 ? -7.764 -4.274 29.447 1.00 93.31 599 ALA A N 1
ATOM 4831 C CA . ALA A 1 599 ? -6.966 -4.782 30.556 1.00 93.31 599 ALA A CA 1
ATOM 4832 C C . ALA A 1 599 ? -5.452 -4.820 30.290 1.00 93.31 599 ALA A C 1
ATOM 4834 O O . ALA A 1 599 ? -4.747 -5.561 30.970 1.00 93.31 599 ALA A O 1
ATOM 4835 N N . TYR A 1 600 ? -4.936 -4.092 29.293 1.00 93.69 600 TYR A N 1
ATOM 4836 C CA . TYR A 1 600 ? -3.484 -3.944 29.129 1.00 93.69 600 TYR A CA 1
ATOM 4837 C C . TYR A 1 600 ? -2.944 -2.879 30.081 1.00 93.69 600 TYR A C 1
ATOM 4839 O O . TYR A 1 600 ? -3.465 -1.758 30.144 1.00 93.69 600 TYR A O 1
ATOM 4847 N N . ASP A 1 601 ? -1.857 -3.196 30.778 1.00 91.75 601 ASP A N 1
ATOM 4848 C CA . ASP A 1 601 ? -1.242 -2.295 31.752 1.00 91.75 601 ASP A CA 1
ATOM 4849 C C . ASP A 1 601 ? -0.155 -1.419 31.124 1.00 91.75 601 ASP A C 1
ATOM 4851 O O . ASP A 1 601 ? 0.081 -0.296 31.578 1.00 91.75 601 ASP A O 1
ATOM 4855 N N . SER A 1 602 ? 0.482 -1.891 30.048 1.00 95.88 602 SER A N 1
ATOM 4856 C CA . SER A 1 602 ? 1.574 -1.175 29.383 1.00 95.88 602 SER A CA 1
ATOM 4857 C C . SER A 1 602 ? 1.570 -1.325 27.862 1.00 95.88 602 SER A C 1
ATOM 4859 O O . SER A 1 602 ? 1.105 -2.326 27.321 1.00 95.88 602 SER A O 1
ATOM 4861 N N . GLN A 1 603 ? 2.189 -0.356 27.176 1.00 96.75 603 GLN A N 1
ATOM 4862 C CA . GLN A 1 603 ? 2.440 -0.416 25.731 1.00 96.75 603 GLN A CA 1
ATOM 4863 C C . GLN A 1 603 ? 3.201 -1.684 25.335 1.00 96.75 603 GLN A C 1
ATOM 4865 O O . GLN A 1 603 ? 2.899 -2.286 24.315 1.00 96.75 603 GLN A O 1
ATOM 4870 N N . LYS A 1 604 ? 4.207 -2.076 26.127 1.00 95.75 604 LYS A N 1
ATOM 4871 C CA . LYS A 1 604 ? 5.046 -3.238 25.823 1.00 95.75 604 LYS A CA 1
ATOM 4872 C C . LYS A 1 604 ? 4.221 -4.522 25.826 1.00 95.75 604 LYS A C 1
ATOM 4874 O O . LYS A 1 604 ? 4.322 -5.301 24.893 1.00 95.75 604 LYS A O 1
ATOM 4879 N N . GLU A 1 605 ? 3.403 -4.711 26.857 1.00 95.06 605 GLU A N 1
ATOM 4880 C CA . GLU A 1 605 ? 2.504 -5.862 26.963 1.00 95.06 605 GLU A CA 1
ATOM 4881 C C . GLU A 1 605 ? 1.528 -5.919 25.783 1.00 95.06 605 GLU A C 1
ATOM 4883 O O . GLU A 1 605 ? 1.378 -6.970 25.167 1.00 95.06 605 GLU A O 1
ATOM 4888 N N . PHE A 1 606 ? 0.926 -4.777 25.432 1.00 95.94 606 PHE A N 1
ATOM 4889 C CA . PHE A 1 606 ? 0.060 -4.659 24.262 1.00 95.94 606 PHE A CA 1
ATOM 4890 C C . PHE A 1 606 ? 0.789 -5.069 22.973 1.00 95.94 606 PHE A C 1
ATOM 4892 O O . PHE A 1 606 ? 0.320 -5.945 22.250 1.00 95.94 606 PHE A O 1
ATOM 4899 N N . SER A 1 607 ? 1.955 -4.475 22.703 1.00 95.75 607 SER A N 1
ATOM 4900 C CA . SER A 1 607 ? 2.733 -4.753 21.493 1.00 95.75 607 SER A CA 1
ATOM 4901 C C . SER A 1 607 ? 3.182 -6.215 21.412 1.00 95.75 607 SER A C 1
ATOM 4903 O O . SER A 1 607 ? 3.081 -6.819 20.347 1.00 95.75 607 SER A O 1
ATOM 4905 N N . ASP A 1 608 ? 3.662 -6.791 22.519 1.00 93.38 608 ASP A N 1
ATOM 4906 C CA . ASP A 1 608 ? 4.109 -8.188 22.578 1.00 93.38 608 ASP A CA 1
ATOM 4907 C C . ASP A 1 608 ? 2.951 -9.150 22.265 1.00 93.38 608 ASP A C 1
ATOM 4909 O O . ASP A 1 608 ? 3.124 -10.102 21.502 1.00 93.38 608 ASP A O 1
ATOM 4913 N N . GLU A 1 609 ? 1.761 -8.887 22.813 1.00 92.62 609 GLU A N 1
ATOM 4914 C CA . GLU A 1 609 ? 0.582 -9.726 22.597 1.00 92.62 609 GLU A CA 1
ATOM 4915 C C . GLU A 1 609 ? 0.057 -9.604 21.160 1.00 92.62 609 GLU A C 1
ATOM 4917 O O . GLU A 1 609 ? -0.141 -10.624 20.502 1.00 92.62 609 GLU A O 1
ATOM 4922 N N . ILE A 1 610 ? -0.088 -8.386 20.621 1.00 93.69 610 ILE A N 1
ATOM 4923 C CA . ILE A 1 610 ? -0.507 -8.191 19.221 1.00 93.69 610 ILE A CA 1
ATOM 4924 C C . ILE A 1 610 ? 0.484 -8.853 18.256 1.00 93.69 610 ILE A C 1
ATOM 4926 O O . ILE A 1 610 ? 0.062 -9.554 17.337 1.00 93.69 610 ILE A O 1
ATOM 4930 N N . ASN A 1 611 ? 1.793 -8.719 18.490 1.00 93.19 611 ASN A N 1
ATOM 4931 C CA . ASN A 1 611 ? 2.808 -9.400 17.686 1.00 93.19 611 ASN A CA 1
ATOM 4932 C C . ASN A 1 611 ? 2.693 -10.927 17.775 1.00 93.19 611 ASN A C 1
ATOM 4934 O O . ASN A 1 611 ? 2.894 -11.610 16.773 1.00 93.19 611 ASN A O 1
ATOM 4938 N N . ALA A 1 612 ? 2.366 -11.482 18.944 1.00 90.50 612 ALA A N 1
ATOM 4939 C CA . ALA A 1 612 ? 2.142 -12.920 19.082 1.00 90.50 612 ALA A CA 1
ATOM 4940 C C . ALA A 1 612 ? 0.962 -13.398 18.216 1.00 90.50 612 ALA A C 1
ATOM 4942 O O . ALA A 1 612 ? 1.050 -14.469 17.614 1.00 90.50 612 ALA A O 1
ATOM 4943 N N . PHE A 1 613 ? -0.099 -12.592 18.094 1.00 88.38 613 PHE A N 1
ATOM 4944 C CA . PHE A 1 613 ? -1.205 -12.875 17.177 1.00 88.38 613 PHE A CA 1
ATOM 4945 C C . PHE A 1 613 ? -0.788 -12.722 15.712 1.00 88.38 613 PHE A C 1
ATOM 4947 O O . PHE A 1 613 ? -0.948 -13.670 14.954 1.00 88.38 613 PHE A O 1
ATOM 4954 N N . LEU A 1 614 ? -0.194 -11.595 15.310 1.00 88.88 614 LEU A N 1
ATOM 4955 C CA . LEU A 1 614 ? 0.199 -11.362 13.910 1.00 88.88 614 LEU A CA 1
ATOM 4956 C C . LEU A 1 614 ? 1.209 -12.385 13.370 1.00 88.88 614 LEU A C 1
ATOM 4958 O O . LEU A 1 614 ? 1.241 -12.636 12.167 1.00 88.88 614 LEU A O 1
ATOM 4962 N N . ASN A 1 615 ? 2.031 -12.969 14.243 1.00 86.56 615 ASN A N 1
ATOM 4963 C CA . ASN A 1 615 ? 3.010 -13.993 13.875 1.00 86.56 615 ASN A CA 1
ATOM 4964 C C . ASN A 1 615 ? 2.452 -15.427 13.935 1.00 86.56 615 ASN A C 1
ATOM 4966 O O . ASN A 1 615 ? 3.182 -16.375 13.651 1.00 86.56 615 ASN A O 1
ATOM 4970 N N . SER A 1 616 ? 1.185 -15.607 14.314 1.00 84.81 616 SER A N 1
ATOM 4971 C CA . SER A 1 616 ? 0.515 -16.905 14.321 1.00 84.81 616 SER A CA 1
ATOM 4972 C C . SER A 1 616 ? -0.161 -17.177 12.979 1.00 84.81 616 SER A C 1
ATOM 4974 O O . SER A 1 616 ? -0.957 -16.369 12.504 1.00 84.81 616 SER A O 1
ATOM 4976 N N . ASP A 1 617 ? 0.050 -18.367 12.413 1.00 71.25 617 ASP A N 1
ATOM 4977 C CA . ASP A 1 617 ? -0.636 -18.805 11.186 1.00 71.25 617 ASP A CA 1
ATOM 4978 C C . ASP A 1 617 ? -2.169 -18.821 11.331 1.00 71.25 617 ASP A C 1
ATOM 4980 O O . ASP A 1 617 ? -2.894 -18.743 10.340 1.00 71.25 617 ASP A O 1
ATOM 4984 N N . ALA A 1 618 ? -2.681 -18.922 12.563 1.00 69.62 618 ALA A N 1
ATOM 4985 C CA . ALA A 1 618 ? -4.115 -18.891 12.834 1.00 69.62 618 ALA A CA 1
ATOM 4986 C C . ALA A 1 618 ? -4.731 -17.494 12.645 1.00 69.62 618 ALA A C 1
ATOM 4988 O O . ALA A 1 618 ? -5.920 -17.402 12.369 1.00 69.62 618 ALA A O 1
ATOM 4989 N N . ALA A 1 619 ? -3.949 -16.413 12.738 1.00 67.75 619 ALA A N 1
ATOM 4990 C CA . ALA A 1 619 ? -4.467 -15.045 12.640 1.00 67.75 619 ALA A CA 1
ATOM 4991 C C . ALA A 1 619 ? -4.982 -14.669 11.240 1.00 67.75 619 ALA A C 1
ATOM 4993 O O . ALA A 1 619 ? -5.697 -13.682 11.093 1.00 67.75 619 ALA A O 1
ATOM 4994 N N . PHE A 1 620 ? -4.640 -15.465 10.225 1.00 70.81 620 PHE A N 1
ATOM 4995 C CA . PHE A 1 620 ? -5.065 -15.277 8.833 1.00 70.81 620 PHE A CA 1
ATOM 4996 C C . PHE A 1 620 ? -6.008 -16.384 8.350 1.00 70.81 620 PHE A C 1
ATOM 4998 O O . PHE A 1 620 ? -6.358 -16.438 7.170 1.00 70.81 620 PHE A O 1
ATOM 5005 N N . LYS A 1 621 ? -6.411 -17.279 9.257 1.00 64.81 621 LYS A N 1
ATOM 5006 C CA . LYS A 1 621 ? -7.526 -18.195 9.052 1.00 64.81 621 LYS A CA 1
ATOM 5007 C C . LYS A 1 621 ? -8.738 -17.485 9.625 1.00 64.81 621 LYS A C 1
ATOM 5009 O O . LYS A 1 621 ? -8.948 -17.501 10.832 1.00 64.81 621 LYS A O 1
ATOM 5014 N N . TYR A 1 622 ? -9.480 -16.788 8.770 1.00 63.00 622 TYR A N 1
ATOM 5015 C CA . TYR A 1 622 ? -10.688 -16.043 9.146 1.00 63.00 622 TYR A CA 1
ATOM 5016 C C . TYR A 1 622 ? -11.864 -16.986 9.454 1.00 63.00 622 TYR A C 1
ATOM 5018 O O . TYR A 1 622 ? -13.003 -16.728 9.072 1.00 63.00 622 TYR A O 1
ATOM 5026 N N . ASP A 1 623 ? -11.571 -18.094 10.135 1.00 47.53 623 ASP A N 1
ATOM 5027 C CA . ASP A 1 623 ? -12.561 -18.986 10.700 1.00 47.53 623 ASP A CA 1
ATOM 5028 C C . ASP A 1 623 ? -13.341 -18.180 11.745 1.00 47.53 623 ASP A C 1
ATOM 5030 O O . ASP A 1 623 ? -12.763 -17.475 12.576 1.00 47.53 623 ASP A O 1
ATOM 5034 N N . THR A 1 624 ? -14.666 -18.244 11.665 1.00 35.72 624 THR A N 1
ATOM 5035 C CA . THR A 1 624 ? -15.596 -17.573 12.578 1.00 35.72 624 THR A CA 1
ATOM 5036 C C . THR A 1 624 ? -15.215 -17.829 14.042 1.00 35.72 624 THR A C 1
ATOM 5038 O O . THR A 1 624 ? -15.378 -18.951 14.528 1.00 35.72 624 THR A O 1
ATOM 5041 N N . TYR A 1 625 ? -14.732 -16.788 14.731 1.00 30.80 625 TYR A N 1
ATOM 5042 C CA . TYR A 1 625 ? -14.574 -16.739 16.189 1.00 30.80 625 TYR A CA 1
ATOM 5043 C C . TYR A 1 625 ? -15.733 -16.008 16.856 1.00 30.80 625 TYR A C 1
ATOM 5045 O O . TYR A 1 625 ? -16.131 -14.936 16.343 1.00 30.80 625 TYR A O 1
#

InterPro domains:
  IPR000569 HECT domain [PF00632] (350-621)
  IPR000569 HECT domain [PS50237] (303-623)
  IPR035983 HECT, E3 ligase catalytic domain [SSF56204] (284-597)

Foldseek 3Di:
DPDPPVVVVVVVVVVVVVVVVPPDDDPVVVVVVVVVVVVVVVPDDCPPVVVVVVVPDPDPDDPPDQKDWAWEAEDQAQPDFFDDDPVVLVVLVQLQGHTQLDTQIDGLQDDPVRSLVSVLVSGDPVVSVVLVVQPWFKWFQDPRRTTDTQDRPDDDSNCPDVSNDPHHIYIRGNHGDDPCRDGDDDDRPVPPVVPPDDDDDDDDDDDDDDDDDDDDDDDDDDDDDDDDDDDDDDDDDDDDDDPLPPQPPQPDPDDDPDPPDDPDPVLPVLLFFAAADPPFAEDEAEEALVCLQVSLLVVCVVDLCVLNHAYWYDHPPAPDTAPLQVLQLSLQSNVVVVCVDPAFWAFAQAIAGDHDPVCCVPCLLSLLSVLQSQQSSCRHNVAGDLRHQLCLLCLLAPDPPPVLVVLPSLLSSVLRRDDPVLSVLLSCCQVPVVPDDPVSQVVVQVVLVVLPNPPDGDDNVCSSVSSSVSSCVPRPVNRNSSSVSSSNNRDPSSNVSSNPQDSVSSVVSSVVWHDDLQLQLVQEDEPDPDDDPLRVVVNVLVSVLSNPDRLVRLQLVCCLQAVHSTRDNHAYEAEDADDDPRFDWDHDNSRSYIYHYSPDPDSVSVNVRVVVLSPDPVSNVPHPD

Secondary structure (DSSP, 8-state):
--SSSHHHHHHHHHHHHHHHHSSS--TTHHHHHHHHHHHHHTTS--HHHHHHHGGG----PPPPPSEEEE-EEE-S-TT--BPPPHHHHHHHHTTT-EE-SS-EEEETT--HHHHHHHHHHTS-HHHHHHHHHH-EEEEEE-TTSBEEE---TT--GGGHHHHH-SS-EEEEESSPPPTTPPP--SSS-TTSSTTS------PPPPP---------------------------PPP-----GGGGGSTTSS------------TTSTTTSS-----TTSPEEEEEE-GGGHHHHHHHHHHH-GGGGGSEEEEEETT-----SSHHHHHHHHHHHHHHHHSTTTEEESSSEEE---GGGHHHHTTHHHHHHHHHHHHHHHHS---TTB-THHHHHTSSS---GGG-HHHHHHHHHHHS-HHHHHHHHHHHHHGGG--HHHHHHHHHHHHHTT-TT----TTTHHHHHHHHHIIIIIITTHHHHHHHHTTS-HHHHHHHHHS-HHHHHHHHHHHS--HHHHHHHEEESSSS--HHHHHHHHHHHHHHHT--HHHHHHHHHHHHSSSSPPS-EEEEEE---GGG---EEEGGGTEEEEETT---HHHHHHHHHHHHTSGGGG-----

Organism: Brassicogethes aeneus (NCBI:txid1431903)